Protein AF-A0A135LJ86-F1 (afdb_monomer_lite)

Sequence (376 aa):
MADLLEFNPLRLHYAYFILTSFIGSIIFYTAPSPIHGLQYPDALFMCFSAMTGTGLGVQGTLFVLLILGHAFPIFATISLFRAWMLRSALKDNPDKEKKRQKEKKQMACVEEGTLSTDVIGKAKIANIVTEVQSDISSPCEPEGWNKYGIVVVTDRVHPNQAQDPIDCNEPAEAEYRVIEYKAILLTAVLTMIYFIGFLIIGIMSIGLWSKFIRPDIPREDETSPFWAGAFLATSALCNNGMSLIDTNMSPYQKEPFPLLACGVLILAGNTLFPCLLRLYIWILRKMLLNNPTWQSWRQIFDFALDQSQKISGYLYPAWHTWFLLSTVLFFNAIMWGGFEVAAIRDEEIASLSPNFRVLDGLFQALGISFRSFIDK

InterPro domains:
  IPR003445 Cation transporter [PF02386] (178-366)
  IPR051143 TrkH Potassium Transport [PTHR31064] (7-366)

Structure (mmCIF, N/CA/C/O backbone):
data_AF-A0A135LJ86-F1
#
_entry.id   AF-A0A135LJ86-F1
#
loop_
_atom_site.group_PDB
_atom_site.id
_atom_site.type_symbol
_atom_site.label_atom_id
_atom_site.label_alt_id
_atom_site.label_comp_id
_atom_site.label_asym_id
_atom_site.label_entity_id
_atom_site.label_seq_id
_atom_site.pdbx_PDB_ins_code
_atom_site.Cartn_x
_atom_site.Cartn_y
_atom_site.Cartn_z
_atom_site.occupancy
_atom_site.B_iso_or_equiv
_atom_site.auth_seq_id
_atom_site.auth_comp_id
_atom_site.auth_asym_id
_atom_site.auth_atom_id
_atom_site.pdbx_PDB_model_num
ATOM 1 N N . MET A 1 1 ? -29.188 11.639 20.973 1.00 34.94 1 MET A N 1
ATOM 2 C CA . MET A 1 1 ? -27.730 11.821 20.758 1.00 34.94 1 MET A CA 1
ATOM 3 C C . MET A 1 1 ? -27.225 10.914 19.624 1.00 34.94 1 MET A C 1
ATOM 5 O O . MET A 1 1 ? -26.110 10.417 19.707 1.00 34.94 1 MET A O 1
ATOM 9 N N . ALA A 1 2 ? -28.026 10.711 18.569 1.00 32.78 2 ALA A N 1
ATOM 10 C CA . ALA A 1 2 ? -27.652 9.907 17.401 1.00 32.78 2 ALA A CA 1
ATOM 11 C C . ALA A 1 2 ? -26.895 10.738 16.341 1.00 32.78 2 ALA A C 1
ATOM 13 O O . ALA A 1 2 ? -26.069 10.199 15.615 1.00 32.78 2 ALA A O 1
ATOM 14 N N . ASP A 1 3 ? -27.069 12.063 16.343 1.00 38.06 3 ASP A N 1
ATOM 15 C CA . ASP A 1 3 ? -26.561 12.939 15.272 1.00 38.06 3 ASP A CA 1
ATOM 16 C C . ASP A 1 3 ? -25.072 13.302 15.388 1.00 38.06 3 ASP A C 1
ATOM 18 O O . ASP A 1 3 ? -24.474 13.826 14.453 1.00 38.06 3 ASP A O 1
ATOM 22 N N . LEU A 1 4 ? -24.422 13.014 16.523 1.00 42.56 4 LEU A N 1
ATOM 23 C CA . LEU A 1 4 ? -23.003 13.351 16.723 1.00 42.56 4 LEU A CA 1
ATOM 24 C C . LEU A 1 4 ? -22.044 12.327 16.086 1.00 42.56 4 LEU A C 1
ATOM 26 O O . LEU A 1 4 ? -20.832 12.533 16.090 1.00 42.56 4 LEU A O 1
ATOM 30 N N . LEU A 1 5 ? -22.588 11.237 15.532 1.00 49.06 5 LEU A N 1
ATOM 31 C CA . LEU A 1 5 ? -21.851 10.145 14.889 1.00 49.06 5 LEU A CA 1
ATOM 32 C C . LEU A 1 5 ? -22.050 10.094 13.361 1.00 49.06 5 LEU A C 1
ATOM 34 O O . LEU A 1 5 ? -21.503 9.207 12.713 1.00 49.06 5 LEU A O 1
ATOM 38 N N . GLU A 1 6 ? -22.743 11.071 12.764 1.00 51.50 6 GLU A N 1
ATOM 39 C CA . GLU A 1 6 ? -22.887 11.216 11.304 1.00 51.50 6 GLU A CA 1
ATOM 40 C C . GLU A 1 6 ? -21.714 11.979 10.653 1.00 51.50 6 GLU A C 1
ATOM 42 O O . GLU A 1 6 ? -21.886 12.801 9.749 1.00 51.50 6 GLU A O 1
ATOM 47 N N . PHE A 1 7 ? -20.472 11.737 11.083 1.00 62.47 7 PHE A N 1
ATOM 48 C CA . PHE A 1 7 ? -19.332 12.259 10.328 1.00 62.47 7 PHE A CA 1
ATOM 49 C C . PHE A 1 7 ? -19.050 11.352 9.132 1.00 62.47 7 PHE A C 1
ATOM 51 O O . PHE A 1 7 ? -18.592 10.220 9.273 1.00 62.47 7 PHE A O 1
ATOM 58 N N . ASN A 1 8 ? -19.333 11.867 7.935 1.00 78.00 8 ASN A N 1
ATOM 59 C CA . ASN A 1 8 ? -19.149 11.129 6.694 1.00 78.00 8 ASN A CA 1
ATOM 60 C C . ASN A 1 8 ? -17.640 10.883 6.445 1.00 78.00 8 ASN A C 1
ATOM 62 O O . ASN A 1 8 ? -16.908 11.863 6.251 1.00 78.00 8 ASN A O 1
ATOM 66 N N . PRO A 1 9 ? -17.155 9.622 6.414 1.00 78.75 9 PRO A N 1
ATOM 67 C CA . PRO A 1 9 ? -15.739 9.302 6.183 1.00 78.75 9 PRO A CA 1
ATOM 68 C C . PRO A 1 9 ? -15.208 9.896 4.873 1.00 78.75 9 PRO A C 1
ATOM 70 O O . PRO A 1 9 ? -14.027 10.223 4.769 1.00 78.75 9 PRO A O 1
ATOM 73 N N . LEU A 1 10 ? -16.098 10.128 3.906 1.00 83.38 10 LEU A N 1
ATOM 74 C CA . LEU A 1 10 ? -15.785 10.793 2.650 1.00 83.38 10 LEU A CA 1
ATOM 75 C C . LEU A 1 10 ? -15.318 12.247 2.843 1.00 83.38 10 LEU A C 1
ATOM 77 O O . LEU A 1 10 ? -14.383 12.690 2.181 1.00 83.38 10 LEU A O 1
ATOM 81 N N . ARG A 1 11 ? -15.915 13.000 3.778 1.00 87.75 11 ARG A N 1
ATOM 82 C CA . ARG A 1 11 ? -15.495 14.386 4.059 1.00 87.75 11 ARG A CA 1
ATOM 83 C C . ARG A 1 11 ? -14.088 14.433 4.647 1.00 87.75 11 ARG A C 1
ATOM 85 O O . ARG A 1 11 ? -13.310 15.309 4.286 1.00 87.75 11 ARG A O 1
ATOM 92 N N . LEU A 1 12 ? -13.760 13.481 5.523 1.00 86.69 12 LEU A N 1
ATOM 93 C CA . LEU A 1 12 ? -12.426 13.376 6.113 1.00 86.69 12 LEU A CA 1
ATOM 94 C C . LEU A 1 12 ? -11.376 13.003 5.061 1.00 86.69 12 LEU A C 1
ATOM 96 O O . LEU A 1 12 ? -10.286 13.566 5.068 1.00 86.69 12 LEU A O 1
ATOM 100 N N . HIS A 1 13 ? -11.727 12.114 4.129 1.00 87.94 13 HIS A N 1
ATOM 101 C CA . HIS A 1 13 ? -10.883 11.780 2.987 1.00 87.94 13 HIS A CA 1
ATOM 102 C C . HIS A 1 13 ? -10.544 13.021 2.147 1.00 87.94 13 HIS A C 1
ATOM 104 O O . HIS A 1 13 ? -9.368 13.306 1.923 1.00 87.94 13 HIS A O 1
ATOM 110 N N . TYR A 1 14 ? -11.550 13.808 1.747 1.00 90.81 14 TYR A N 1
ATOM 111 C CA . TYR A 1 14 ? -11.314 15.038 0.984 1.00 90.81 14 TYR A CA 1
ATOM 112 C C . TYR A 1 14 ? -10.515 16.077 1.772 1.00 90.81 14 TYR A C 1
ATOM 114 O O . TYR A 1 14 ? -9.604 16.691 1.221 1.00 90.81 14 TYR A O 1
ATOM 122 N N . ALA A 1 15 ? -10.814 16.251 3.063 1.00 91.75 15 ALA A N 1
ATOM 123 C CA . ALA A 1 15 ? -10.067 17.165 3.919 1.00 91.75 15 ALA A CA 1
ATOM 124 C C . ALA A 1 15 ? -8.587 16.767 4.010 1.00 91.75 15 ALA A C 1
ATOM 126 O O . ALA A 1 15 ? -7.723 17.624 3.849 1.00 91.75 15 ALA A O 1
ATOM 127 N N . TYR A 1 16 ? -8.288 15.477 4.200 1.00 92.06 16 TYR A N 1
ATOM 128 C CA . TYR A 1 16 ? -6.918 14.962 4.196 1.00 92.06 16 TYR A CA 1
ATOM 129 C C . TYR A 1 16 ? -6.214 15.246 2.867 1.00 92.06 16 TYR A C 1
ATOM 131 O O . TYR A 1 16 ? -5.108 15.780 2.859 1.00 92.06 16 TYR A O 1
ATOM 139 N N . PHE A 1 17 ? -6.872 14.938 1.748 1.00 92.00 17 PHE A N 1
ATOM 140 C CA . PHE A 1 17 ? -6.297 15.104 0.416 1.00 92.00 17 PHE A CA 1
ATOM 141 C C . PHE A 1 17 ? -5.931 16.564 0.123 1.00 92.00 17 PHE A C 1
ATOM 143 O O . PHE A 1 17 ? -4.820 16.862 -0.315 1.00 92.00 17 PHE A O 1
ATOM 150 N N . ILE A 1 18 ? -6.850 17.483 0.421 1.00 93.62 18 ILE A N 1
ATOM 151 C CA . ILE A 1 18 ? -6.673 18.917 0.185 1.00 93.62 18 ILE A CA 1
ATOM 152 C C . ILE A 1 18 ? -5.615 19.489 1.135 1.00 93.62 18 ILE A C 1
ATOM 154 O O . ILE A 1 18 ? -4.666 20.124 0.678 1.00 93.62 18 ILE A O 1
ATOM 158 N N . LEU A 1 19 ? -5.736 19.248 2.445 1.00 93.75 19 LEU A N 1
ATOM 159 C CA . LEU A 1 19 ? -4.826 19.821 3.442 1.00 93.75 19 LEU A CA 1
ATOM 160 C C . LEU A 1 19 ? -3.391 19.323 3.260 1.00 93.75 19 LEU A C 1
ATOM 162 O O . LEU A 1 19 ? -2.471 20.138 3.253 1.00 93.75 19 LEU A O 1
ATOM 166 N N . THR A 1 20 ? -3.188 18.017 3.067 1.00 93.00 20 THR A N 1
ATOM 167 C CA . THR A 1 20 ? -1.847 17.452 2.859 1.00 93.00 20 THR A CA 1
ATOM 168 C C . THR A 1 20 ? -1.221 17.983 1.565 1.00 93.00 20 THR A C 1
ATOM 170 O O . THR A 1 20 ? -0.037 18.318 1.572 1.00 93.00 20 THR A O 1
ATOM 173 N N . SER A 1 21 ? -2.002 18.160 0.491 1.00 93.31 21 SER A N 1
ATOM 174 C CA . SER A 1 21 ? -1.501 18.738 -0.769 1.00 93.31 21 SER A CA 1
ATOM 175 C C . SER A 1 21 ? -1.093 20.207 -0.621 1.00 93.31 21 SER A C 1
ATOM 177 O O . SER A 1 21 ? -0.026 20.588 -1.096 1.00 93.31 21 SER A O 1
ATOM 179 N N . PHE A 1 22 ? -1.889 21.024 0.081 1.00 94.56 22 PHE A N 1
ATOM 180 C CA . PHE A 1 22 ? -1.558 22.432 0.350 1.00 94.56 22 PHE A CA 1
ATOM 181 C C . PHE A 1 22 ? -0.344 22.590 1.272 1.00 94.56 22 PHE A C 1
ATOM 183 O O . PHE A 1 22 ? 0.519 23.433 1.036 1.00 94.56 22 PHE A O 1
ATOM 190 N N . ILE A 1 23 ? -0.250 21.778 2.327 1.00 93.56 23 ILE A N 1
ATOM 191 C CA . ILE A 1 23 ? 0.927 21.775 3.205 1.00 93.56 23 ILE A CA 1
ATOM 192 C C . ILE A 1 23 ? 2.160 21.352 2.396 1.00 93.56 23 ILE A C 1
ATOM 194 O O . ILE A 1 23 ? 3.202 22.001 2.465 1.00 93.56 23 ILE A O 1
ATOM 198 N N . GLY A 1 24 ? 2.014 20.309 1.576 1.00 91.25 24 GLY A N 1
ATOM 199 C CA . GLY A 1 24 ? 3.035 19.834 0.655 1.00 91.25 24 GLY A CA 1
ATOM 200 C C . GLY A 1 24 ? 3.516 20.903 -0.323 1.00 91.25 24 GLY A C 1
ATOM 201 O O . GLY A 1 24 ? 4.723 21.055 -0.485 1.00 91.25 24 GLY A O 1
ATOM 202 N N . SER A 1 25 ? 2.608 21.684 -0.919 1.00 92.69 25 SER A N 1
ATOM 203 C CA . SER A 1 25 ? 2.959 22.735 -1.883 1.00 92.69 25 SER A CA 1
ATOM 204 C C . SER A 1 25 ? 3.698 23.901 -1.243 1.00 92.69 25 SER A C 1
ATOM 206 O O . SER A 1 25 ? 4.637 24.423 -1.836 1.00 92.69 25 SER A O 1
ATOM 208 N N . ILE A 1 26 ? 3.327 24.290 -0.020 1.00 92.19 26 ILE A N 1
ATOM 209 C CA . ILE A 1 26 ? 4.046 25.324 0.736 1.00 92.19 26 ILE A CA 1
ATOM 210 C C . ILE A 1 26 ? 5.464 24.848 1.061 1.00 92.19 26 ILE A C 1
ATOM 212 O O . ILE A 1 26 ? 6.427 25.580 0.829 1.00 92.19 26 ILE A O 1
ATOM 216 N N . ILE A 1 27 ? 5.610 23.618 1.564 1.00 91.12 27 ILE A N 1
ATOM 217 C CA . ILE A 1 27 ? 6.924 23.023 1.852 1.00 91.12 27 ILE A CA 1
ATOM 218 C C . ILE A 1 27 ? 7.756 22.914 0.571 1.00 91.12 27 ILE A C 1
ATOM 220 O O . ILE A 1 27 ? 8.923 23.284 0.567 1.00 91.12 27 ILE A O 1
ATOM 224 N N . PHE A 1 28 ? 7.168 22.442 -0.527 1.00 89.19 28 PHE A N 1
ATOM 225 C CA . PHE A 1 28 ? 7.868 22.265 -1.797 1.00 89.19 28 PHE A CA 1
ATOM 226 C C . PHE A 1 28 ? 8.322 23.593 -2.415 1.00 89.19 28 PHE A C 1
ATOM 228 O O . PHE A 1 28 ? 9.450 23.687 -2.884 1.00 89.19 28 PHE A O 1
ATOM 235 N N . TYR A 1 29 ? 7.482 24.629 -2.356 1.00 88.94 29 TYR A N 1
ATOM 236 C CA . TYR A 1 29 ? 7.811 25.963 -2.861 1.00 88.94 29 TYR A CA 1
ATOM 237 C C . TYR A 1 29 ? 8.887 26.670 -2.024 1.00 88.94 29 TYR A C 1
ATOM 239 O O . TYR A 1 29 ? 9.684 27.437 -2.555 1.00 88.94 29 TYR A O 1
ATOM 247 N N . THR A 1 30 ? 8.912 26.426 -0.711 1.00 87.44 30 THR A N 1
ATOM 248 C CA . THR A 1 30 ? 9.894 27.038 0.200 1.00 87.44 30 THR A CA 1
ATOM 249 C C . THR A 1 30 ? 11.197 26.253 0.309 1.00 87.44 30 THR A C 1
ATOM 251 O O . THR A 1 30 ? 12.208 26.803 0.749 1.00 87.44 30 THR A O 1
ATOM 254 N N . ALA A 1 31 ? 11.197 24.979 -0.083 1.00 82.88 31 ALA A N 1
ATOM 255 C CA . ALA A 1 31 ? 12.385 24.146 -0.064 1.00 82.88 31 ALA A CA 1
ATOM 256 C C . ALA A 1 31 ? 13.394 24.588 -1.144 1.00 82.88 31 ALA A C 1
ATOM 258 O O . ALA A 1 31 ? 12.989 24.985 -2.240 1.00 82.88 31 ALA A O 1
ATOM 259 N N . PRO A 1 32 ? 14.712 24.471 -0.884 1.00 71.50 32 PRO A N 1
ATOM 260 C CA . PRO A 1 32 ? 15.732 24.692 -1.903 1.00 71.50 32 PRO A CA 1
ATOM 261 C C . PRO A 1 32 ? 15.569 23.658 -3.023 1.00 71.50 32 PRO A C 1
ATOM 263 O O . PRO A 1 32 ? 15.965 22.501 -2.879 1.00 71.50 32 PRO A O 1
ATOM 266 N N . SER A 1 33 ? 14.948 24.060 -4.128 1.00 66.62 33 SER A N 1
ATOM 267 C CA . SER A 1 33 ? 14.743 23.205 -5.292 1.00 66.62 33 SER A CA 1
ATOM 268 C C . SER A 1 33 ? 15.719 23.588 -6.416 1.00 66.62 33 SER A C 1
ATOM 270 O O . SER A 1 33 ? 16.043 24.764 -6.586 1.00 66.62 33 SER A O 1
ATOM 272 N N . PRO A 1 34 ? 16.208 22.609 -7.199 1.00 62.84 34 PRO A N 1
ATOM 273 C CA . PRO A 1 34 ? 17.085 22.836 -8.346 1.00 62.84 34 PRO A CA 1
ATOM 274 C C . PRO A 1 34 ? 16.340 23.465 -9.536 1.00 62.84 34 PRO A C 1
ATOM 276 O O . PRO A 1 34 ? 16.961 23.831 -10.528 1.00 62.84 34 PRO A O 1
ATOM 279 N N . ILE A 1 35 ? 15.009 23.590 -9.453 1.00 68.25 35 ILE A N 1
ATOM 280 C CA . ILE A 1 35 ? 14.173 24.178 -10.499 1.00 68.25 35 ILE A CA 1
ATOM 281 C C . ILE A 1 35 ? 14.197 25.700 -10.331 1.00 68.25 35 ILE A C 1
ATOM 283 O O . ILE A 1 35 ? 13.424 26.283 -9.567 1.00 68.25 35 ILE A O 1
ATOM 287 N N . HIS A 1 36 ? 15.108 26.358 -11.043 1.00 66.69 36 HIS A N 1
ATOM 288 C CA . HIS A 1 36 ? 15.179 27.815 -11.070 1.00 66.69 36 HIS A CA 1
ATOM 289 C C . HIS A 1 36 ? 13.904 28.412 -11.691 1.00 66.69 36 HIS A C 1
ATOM 291 O O . HIS A 1 36 ? 13.543 28.081 -12.816 1.00 66.69 36 HIS A O 1
ATOM 297 N N . GLY A 1 37 ? 13.239 29.321 -10.969 1.00 76.50 37 GLY A N 1
ATOM 298 C CA . GLY A 1 37 ? 12.074 30.061 -11.476 1.00 76.50 37 GLY A CA 1
ATOM 299 C C . GLY A 1 37 ? 10.720 29.358 -11.327 1.00 76.50 37 GLY A C 1
ATOM 300 O O . GLY A 1 37 ? 9.766 29.772 -11.981 1.00 76.50 37 GLY A O 1
ATOM 301 N N . LEU A 1 38 ? 10.616 28.330 -10.477 1.00 83.31 38 LEU A N 1
ATOM 302 C CA . LEU A 1 38 ? 9.358 27.624 -10.233 1.00 83.31 38 LEU A CA 1
ATOM 303 C C . LEU A 1 38 ? 8.271 28.568 -9.689 1.00 83.31 38 LEU A C 1
ATOM 305 O O . LEU A 1 38 ? 8.417 29.141 -8.607 1.00 83.31 38 LEU A O 1
ATOM 309 N N . GLN A 1 39 ? 7.159 28.706 -10.414 1.00 89.56 39 GLN A N 1
ATOM 310 C CA . GLN A 1 39 ? 6.018 29.487 -9.944 1.00 89.56 39 GLN A CA 1
ATOM 311 C C . GLN A 1 39 ? 5.196 28.685 -8.924 1.00 89.56 39 GLN A C 1
ATOM 313 O O . GLN A 1 39 ? 5.099 27.459 -8.991 1.00 89.56 39 GLN A O 1
ATOM 318 N N . TYR A 1 40 ? 4.555 29.376 -7.975 1.00 89.81 40 TYR A N 1
ATOM 319 C CA . TYR A 1 40 ? 3.720 28.713 -6.965 1.00 89.81 40 TYR A CA 1
ATOM 320 C C . TYR A 1 40 ? 2.571 27.863 -7.555 1.00 89.81 40 TYR A C 1
ATOM 322 O O . TYR A 1 40 ? 2.340 26.769 -7.039 1.00 89.81 40 TYR A O 1
ATOM 330 N N . PRO A 1 41 ? 1.863 28.282 -8.628 1.00 91.31 41 PRO A N 1
ATOM 331 C CA . PRO A 1 41 ? 0.841 27.441 -9.254 1.00 91.31 41 PRO A CA 1
ATOM 332 C C . PRO A 1 41 ? 1.384 26.104 -9.778 1.00 91.31 41 PRO A C 1
ATOM 334 O O . PRO A 1 41 ? 0.728 25.078 -9.605 1.00 91.31 41 PRO A O 1
ATOM 337 N N . ASP A 1 42 ? 2.598 26.089 -10.333 1.00 89.00 42 ASP A N 1
ATOM 338 C CA . ASP A 1 42 ? 3.249 24.865 -10.816 1.00 89.00 42 ASP A CA 1
ATOM 339 C C . ASP A 1 42 ? 3.647 23.956 -9.645 1.00 89.00 42 ASP A C 1
ATOM 341 O O . ASP A 1 42 ? 3.444 22.742 -9.691 1.00 89.00 42 ASP A O 1
ATOM 345 N N . ALA A 1 43 ? 4.149 24.547 -8.553 1.00 89.56 43 ALA A N 1
ATOM 346 C CA . ALA A 1 43 ? 4.439 23.834 -7.309 1.00 89.56 43 ALA A CA 1
ATOM 347 C C . ALA A 1 43 ? 3.178 23.177 -6.723 1.00 89.56 43 ALA A C 1
ATOM 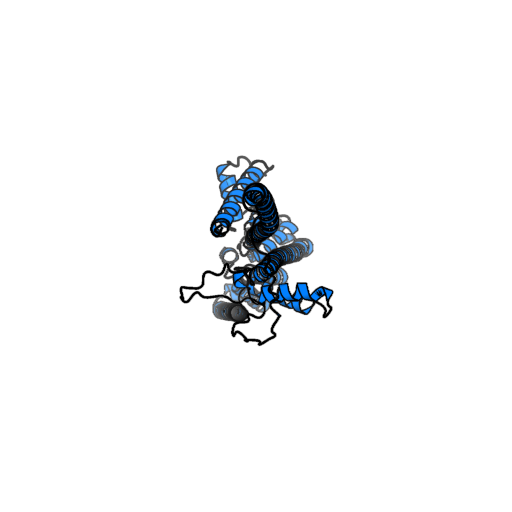349 O O . ALA A 1 43 ? 3.205 22.012 -6.324 1.00 89.56 43 ALA A O 1
ATOM 350 N N . LEU A 1 44 ? 2.056 23.902 -6.714 1.00 91.75 44 LEU A N 1
ATOM 351 C CA . LEU A 1 44 ? 0.761 23.389 -6.276 1.00 91.75 44 LEU A CA 1
ATOM 352 C C . LEU A 1 44 ? 0.295 22.230 -7.166 1.00 91.75 44 LEU A C 1
ATOM 354 O O . LEU A 1 44 ? -0.062 21.172 -6.648 1.00 91.75 44 LEU A O 1
ATOM 358 N N . PHE A 1 45 ? 0.347 22.399 -8.489 1.00 90.75 45 PHE A N 1
ATOM 359 C CA . PHE A 1 45 ? -0.038 21.367 -9.452 1.00 90.75 45 PHE A CA 1
ATOM 360 C C . PHE A 1 45 ? 0.799 20.090 -9.300 1.00 90.75 45 PHE A C 1
ATOM 362 O O . PHE A 1 45 ? 0.245 18.989 -9.275 1.00 90.75 45 PHE A O 1
ATOM 369 N N . MET A 1 46 ? 2.117 20.221 -9.129 1.00 88.75 46 MET A N 1
ATOM 370 C CA . MET A 1 46 ? 3.006 19.080 -8.903 1.00 88.75 46 MET A CA 1
ATOM 371 C C . MET A 1 46 ? 2.696 18.348 -7.597 1.00 88.75 46 MET A C 1
ATOM 373 O O . MET A 1 46 ? 2.653 17.120 -7.588 1.00 88.75 46 MET A O 1
ATOM 377 N N . CYS A 1 47 ? 2.430 19.067 -6.503 1.00 91.31 47 CYS A N 1
ATOM 378 C CA . CYS A 1 47 ? 2.077 18.443 -5.228 1.00 91.31 47 CYS A CA 1
ATOM 379 C C . CYS A 1 47 ? 0.736 17.704 -5.287 1.00 91.31 47 CYS A C 1
ATOM 381 O O . CYS A 1 47 ? 0.652 16.578 -4.800 1.00 91.31 47 CYS A O 1
ATOM 383 N N . PHE A 1 48 ? -0.284 18.288 -5.923 1.00 91.88 48 PHE A N 1
ATOM 384 C CA . PHE A 1 48 ? -1.559 17.601 -6.151 1.00 91.88 48 PHE A CA 1
ATOM 385 C C . PHE A 1 48 ? -1.388 16.372 -7.051 1.00 91.88 48 PHE A C 1
ATOM 387 O O . PHE A 1 48 ? -1.943 15.322 -6.745 1.00 91.88 48 PHE A O 1
ATOM 394 N N . SER A 1 49 ? -0.567 16.472 -8.100 1.00 89.12 49 SER A N 1
ATOM 395 C CA . SER A 1 49 ? -0.262 15.345 -8.990 1.00 89.12 49 SER A CA 1
ATOM 396 C C . SER A 1 49 ? 0.485 14.221 -8.263 1.00 89.12 49 SER A C 1
ATOM 398 O O . SER A 1 49 ? 0.187 13.043 -8.450 1.00 89.12 49 SER A O 1
ATOM 400 N N . ALA A 1 50 ? 1.449 14.556 -7.400 1.00 88.50 50 ALA A N 1
ATOM 401 C CA . ALA A 1 50 ? 2.150 13.574 -6.574 1.00 88.50 50 ALA A CA 1
ATOM 402 C C . ALA A 1 50 ? 1.191 12.896 -5.584 1.00 88.50 50 ALA A C 1
ATOM 404 O O . ALA A 1 50 ? 1.221 11.676 -5.438 1.00 88.50 50 ALA A O 1
ATOM 405 N N . MET A 1 51 ? 0.286 13.665 -4.970 1.00 89.69 51 MET A N 1
ATOM 406 C CA . MET A 1 51 ? -0.749 13.147 -4.072 1.00 89.69 51 MET A CA 1
ATOM 407 C C . MET A 1 51 ? -1.730 12.199 -4.790 1.00 89.69 51 MET A C 1
ATOM 409 O O . MET A 1 51 ? -2.203 11.243 -4.182 1.00 89.69 51 MET A O 1
ATOM 413 N N . THR A 1 52 ? -2.031 12.421 -6.076 1.00 87.44 52 THR A N 1
ATOM 414 C CA . THR A 1 52 ? -2.878 11.524 -6.891 1.00 87.44 52 THR A CA 1
ATOM 415 C C . THR A 1 52 ? -2.132 10.333 -7.497 1.00 87.44 52 THR A C 1
ATOM 417 O O . THR A 1 52 ? -2.751 9.540 -8.200 1.00 87.44 52 THR A O 1
ATOM 420 N N . GLY A 1 53 ? -0.823 10.188 -7.265 1.00 79.62 53 GLY A N 1
ATOM 421 C CA . GLY A 1 53 ? -0.035 9.093 -7.841 1.00 79.62 53 GLY A CA 1
ATOM 422 C C . GLY A 1 53 ? 0.364 9.290 -9.307 1.00 79.62 53 GLY A C 1
ATOM 423 O O . GLY A 1 53 ? 0.812 8.341 -9.939 1.00 79.62 53 GLY A O 1
ATOM 424 N N . THR A 1 54 ? 0.224 10.501 -9.854 1.00 73.00 54 THR A N 1
ATOM 425 C CA . THR A 1 54 ? 0.457 10.813 -11.279 1.00 73.00 54 THR A CA 1
ATOM 426 C C . THR A 1 54 ? 1.598 11.808 -11.516 1.00 73.00 54 THR A C 1
ATOM 428 O O . THR A 1 54 ? 1.934 12.101 -12.661 1.00 73.00 54 THR A O 1
ATOM 431 N N . GLY A 1 55 ? 2.165 12.380 -10.451 1.00 60.09 55 GLY A N 1
ATOM 432 C CA . GLY A 1 55 ? 3.185 13.425 -10.521 1.00 60.09 55 GLY A CA 1
ATOM 433 C C . GLY A 1 55 ? 4.606 12.875 -10.568 1.00 60.09 55 GLY A C 1
ATOM 434 O O . GLY A 1 55 ? 5.063 12.256 -9.607 1.00 60.09 55 GLY A O 1
ATOM 435 N N . LEU A 1 56 ? 5.322 13.170 -11.654 1.00 57.91 56 LEU A N 1
ATOM 436 C CA . LEU A 1 56 ? 6.754 12.909 -11.776 1.00 57.91 56 LEU A CA 1
ATOM 437 C C . LEU A 1 56 ? 7.529 13.910 -10.907 1.00 57.91 56 LEU A C 1
ATOM 439 O O . LEU A 1 56 ? 7.303 15.118 -10.986 1.00 57.91 56 LEU A O 1
ATOM 443 N N . GLY A 1 57 ? 8.445 13.425 -10.072 1.00 63.12 57 GLY A N 1
ATOM 444 C CA . GLY A 1 57 ? 9.207 14.299 -9.191 1.00 63.12 57 GLY A CA 1
ATOM 445 C C . GLY A 1 57 ? 10.438 13.631 -8.606 1.00 63.12 57 GLY A C 1
ATOM 446 O O . GLY A 1 57 ? 10.328 12.769 -7.742 1.00 63.12 57 GLY A O 1
ATOM 447 N N . VAL A 1 58 ? 11.617 14.105 -9.010 1.00 63.94 58 VAL A N 1
ATOM 448 C CA . VAL A 1 58 ? 12.922 13.706 -8.443 1.00 63.94 58 VAL A CA 1
ATOM 449 C C . VAL A 1 58 ? 13.117 14.167 -6.990 1.00 63.94 58 VAL A C 1
ATOM 451 O O . VAL A 1 58 ? 14.007 13.689 -6.287 1.00 63.94 58 VAL A O 1
ATOM 454 N N . GLN A 1 59 ? 12.285 15.103 -6.526 1.00 75.88 59 GLN A N 1
ATOM 455 C CA . GLN A 1 59 ? 12.397 15.764 -5.229 1.00 75.88 59 GLN A CA 1
ATOM 456 C C . GLN A 1 59 ? 11.788 14.942 -4.088 1.00 75.88 59 GLN A C 1
ATOM 458 O O . GLN A 1 59 ? 10.669 14.436 -4.186 1.00 75.88 59 GLN A O 1
ATOM 463 N N . GLY A 1 60 ? 12.493 14.894 -2.952 1.00 82.50 60 GLY A N 1
ATOM 464 C CA . GLY A 1 60 ? 12.071 14.146 -1.763 1.00 82.50 60 GLY A CA 1
ATOM 465 C C . GLY A 1 60 ? 10.688 14.543 -1.235 1.00 82.50 60 GLY A C 1
ATOM 466 O O . GLY A 1 60 ? 9.944 13.684 -0.773 1.00 82.50 60 GLY A O 1
ATOM 467 N N . THR A 1 61 ? 10.291 15.813 -1.363 1.00 84.75 61 THR A N 1
ATOM 468 C CA . THR A 1 61 ? 8.956 16.278 -0.945 1.00 84.75 61 THR A CA 1
ATOM 469 C C . THR A 1 61 ? 7.837 15.630 -1.760 1.00 84.75 61 THR A C 1
ATOM 471 O O . THR A 1 61 ? 6.844 15.182 -1.190 1.00 84.75 61 THR A O 1
ATOM 474 N N . LEU A 1 62 ? 8.004 15.531 -3.083 1.00 87.81 62 LEU A N 1
ATOM 475 C CA . LEU A 1 62 ? 7.028 14.884 -3.966 1.00 87.81 62 LEU A CA 1
ATOM 476 C C . LEU A 1 62 ? 6.985 13.375 -3.710 1.00 87.81 62 LEU A C 1
ATOM 478 O O . LEU A 1 62 ? 5.907 12.794 -3.678 1.00 87.81 62 LEU A O 1
ATOM 482 N N . PHE A 1 63 ? 8.133 12.760 -3.421 1.00 88.75 63 PHE A N 1
ATOM 483 C CA . PHE A 1 63 ? 8.212 11.356 -3.016 1.00 88.75 63 PHE A CA 1
ATOM 484 C C . PHE A 1 63 ? 7.469 11.069 -1.698 1.00 88.75 63 PHE A C 1
ATOM 486 O O . PHE A 1 63 ? 6.745 10.082 -1.589 1.00 88.75 63 PHE A O 1
ATOM 493 N N . VAL A 1 64 ? 7.581 11.949 -0.698 1.00 90.44 64 VAL A N 1
ATOM 494 C CA . VAL A 1 64 ? 6.817 11.816 0.554 1.00 90.44 64 VAL A CA 1
ATOM 495 C C . VAL A 1 64 ? 5.319 12.004 0.306 1.00 90.44 64 VAL A C 1
ATOM 497 O O . VAL A 1 64 ? 4.518 11.233 0.833 1.00 90.44 64 VAL A O 1
ATOM 500 N N . LEU A 1 65 ? 4.928 12.978 -0.520 1.00 90.62 65 LEU A N 1
ATOM 501 C CA . LEU A 1 65 ? 3.527 13.168 -0.909 1.00 90.62 65 LEU A CA 1
ATOM 502 C C . LEU A 1 65 ? 2.972 11.968 -1.676 1.00 90.62 65 LEU A C 1
ATOM 504 O O . LEU A 1 65 ? 1.831 11.596 -1.439 1.00 90.62 65 LEU A O 1
ATOM 508 N N . LEU A 1 66 ? 3.781 11.319 -2.514 1.00 90.12 66 LEU A N 1
ATOM 509 C CA . LEU A 1 66 ? 3.415 10.086 -3.208 1.00 90.12 66 LEU A CA 1
ATOM 510 C C . LEU A 1 66 ? 3.055 8.966 -2.224 1.00 90.12 66 LEU A C 1
ATOM 512 O O . LEU A 1 66 ? 2.062 8.264 -2.399 1.00 90.12 66 LEU A O 1
ATOM 516 N N . ILE A 1 67 ? 3.861 8.810 -1.170 1.00 92.06 67 ILE A N 1
ATOM 517 C CA . ILE A 1 67 ? 3.626 7.819 -0.116 1.00 92.06 67 ILE A CA 1
ATOM 518 C C . ILE A 1 67 ? 2.359 8.177 0.670 1.00 92.06 67 ILE A C 1
ATOM 520 O O . ILE A 1 67 ? 1.527 7.304 0.906 1.00 92.06 67 ILE A O 1
ATOM 524 N N . LEU A 1 68 ? 2.191 9.445 1.062 1.00 92.25 68 LEU A N 1
ATOM 525 C CA . LEU A 1 68 ? 1.033 9.920 1.834 1.00 92.25 68 LEU A CA 1
ATOM 526 C C . LEU A 1 68 ? -0.279 9.914 1.032 1.00 92.25 68 LEU A C 1
ATOM 528 O O . LEU A 1 68 ? -1.341 9.678 1.605 1.00 92.25 68 LEU A O 1
ATOM 532 N N . GLY A 1 69 ? -0.203 10.136 -0.279 1.00 89.44 69 GLY A N 1
ATOM 533 C CA . GLY A 1 69 ? -1.319 10.079 -1.224 1.00 89.44 69 GLY A CA 1
ATOM 534 C C . GLY A 1 69 ? -1.869 8.677 -1.447 1.00 89.44 69 GLY A C 1
ATOM 535 O O . GLY A 1 69 ? -2.982 8.513 -1.943 1.00 89.44 69 GLY A O 1
ATOM 536 N N . HIS A 1 70 ? -1.123 7.652 -1.038 1.00 91.06 70 HIS A N 1
ATOM 537 C CA . HIS A 1 70 ? -1.544 6.276 -1.207 1.00 91.06 70 HIS A CA 1
ATOM 538 C C . HIS A 1 70 ? -2.771 5.921 -0.345 1.00 91.06 70 HIS A C 1
ATOM 540 O O . HIS A 1 70 ? -3.025 6.485 0.723 1.00 91.06 70 HIS A O 1
ATOM 546 N N . ALA A 1 71 ? -3.519 4.903 -0.773 1.00 89.31 71 ALA A N 1
ATOM 547 C CA . ALA A 1 71 ? -4.720 4.429 -0.089 1.00 89.31 71 ALA A CA 1
ATOM 548 C C . ALA A 1 71 ? -4.474 4.020 1.379 1.00 89.31 71 ALA A C 1
ATOM 550 O O . ALA A 1 71 ? -5.361 4.181 2.221 1.00 89.31 71 ALA A O 1
ATOM 551 N N . PHE A 1 72 ? -3.275 3.521 1.714 1.00 91.44 72 PHE A N 1
ATOM 552 C CA . PHE A 1 72 ? -2.981 3.008 3.060 1.00 91.44 72 PHE A CA 1
ATOM 553 C C . PHE A 1 72 ? -2.845 4.105 4.127 1.00 91.44 72 PHE A C 1
ATOM 555 O O . PHE A 1 72 ? -3.560 4.006 5.129 1.00 91.44 72 PHE A O 1
ATOM 562 N N . PRO A 1 73 ? -2.022 5.167 3.967 1.00 91.88 73 PRO A N 1
ATOM 563 C CA . PRO A 1 73 ? -1.987 6.253 4.953 1.00 91.88 73 PRO A CA 1
ATOM 564 C C . PRO A 1 73 ? -3.324 6.986 5.086 1.00 91.88 73 PRO A C 1
ATOM 566 O O . PRO A 1 73 ? -3.745 7.320 6.196 1.00 91.88 73 PRO A O 1
ATOM 569 N N . ILE A 1 74 ? -4.043 7.161 3.976 1.00 90.81 74 ILE A N 1
ATOM 570 C CA . ILE A 1 74 ? -5.405 7.705 3.976 1.00 90.81 74 ILE A CA 1
ATOM 571 C C . ILE A 1 74 ? -6.329 6.834 4.836 1.00 90.81 74 ILE A C 1
ATOM 573 O O . ILE A 1 74 ? -7.009 7.324 5.737 1.00 90.81 74 ILE A O 1
ATOM 577 N N . PHE A 1 75 ? -6.340 5.522 4.603 1.00 89.56 75 PHE A N 1
ATOM 578 C CA . PHE A 1 75 ? -7.149 4.595 5.387 1.00 89.56 75 PHE A CA 1
ATOM 579 C C . PHE A 1 75 ? -6.788 4.624 6.875 1.00 89.56 75 PHE A C 1
ATOM 581 O O . PHE A 1 75 ? -7.676 4.633 7.733 1.00 89.56 75 PHE A O 1
ATOM 588 N N . ALA A 1 76 ? -5.494 4.649 7.188 1.00 90.75 76 ALA A N 1
ATOM 589 C CA . ALA A 1 76 ? -5.016 4.673 8.557 1.00 90.75 76 ALA A CA 1
ATOM 590 C C . ALA A 1 76 ? -5.454 5.947 9.284 1.00 90.75 76 ALA A C 1
ATOM 592 O O . ALA A 1 76 ? -5.961 5.856 10.400 1.00 90.75 76 ALA A O 1
ATOM 593 N N . THR A 1 77 ? -5.337 7.121 8.657 1.00 90.50 77 THR A N 1
ATOM 594 C CA . THR A 1 77 ? -5.766 8.389 9.271 1.00 90.50 77 THR A CA 1
ATOM 595 C C . THR A 1 77 ? -7.273 8.425 9.519 1.00 90.50 77 THR A C 1
ATOM 597 O O . THR A 1 77 ? -7.696 8.756 10.629 1.00 90.50 77 THR A O 1
ATOM 600 N N . ILE A 1 78 ? -8.085 7.992 8.549 1.00 89.50 78 ILE A N 1
ATOM 601 C CA . ILE A 1 78 ? -9.545 7.899 8.702 1.00 89.50 78 ILE A CA 1
ATOM 602 C C . ILE A 1 78 ? -9.917 6.932 9.834 1.00 89.50 78 ILE A C 1
ATOM 604 O O . ILE A 1 78 ? -10.755 7.245 10.684 1.00 89.50 78 ILE A O 1
ATOM 608 N N . SER A 1 79 ? -9.265 5.772 9.888 1.00 89.50 79 SER A N 1
ATOM 609 C CA . SER A 1 79 ? -9.529 4.749 10.903 1.00 89.50 79 SER A CA 1
ATOM 610 C C . SER A 1 79 ? -9.094 5.187 12.301 1.00 89.50 79 SER A C 1
ATOM 612 O O . SER A 1 79 ? -9.820 4.962 13.269 1.00 89.50 79 SER A O 1
ATOM 614 N N . LEU A 1 80 ? -7.946 5.861 12.421 1.00 90.62 80 LEU A N 1
ATOM 615 C CA . LEU A 1 80 ? -7.471 6.432 13.681 1.00 90.62 80 LEU A CA 1
ATOM 616 C C . LEU A 1 80 ? -8.412 7.523 14.185 1.00 90.62 80 LEU A C 1
ATOM 618 O O . LEU A 1 80 ? -8.728 7.546 15.373 1.00 90.62 80 LEU A O 1
ATOM 622 N N . PHE A 1 81 ? -8.907 8.385 13.296 1.00 89.38 81 PHE A N 1
ATOM 623 C CA . PHE A 1 81 ? -9.875 9.412 13.663 1.00 89.38 81 PHE A CA 1
ATOM 624 C C . PHE A 1 81 ? -11.203 8.799 14.128 1.00 89.38 81 PHE A C 1
ATOM 626 O O . PHE A 1 81 ? -11.736 9.193 15.166 1.00 89.38 81 PHE A O 1
ATOM 633 N N . ARG A 1 82 ? -11.706 7.771 13.430 1.00 87.44 82 ARG A N 1
ATOM 634 C CA . ARG A 1 82 ? -12.898 7.018 13.857 1.00 87.44 82 ARG A CA 1
ATOM 635 C C . ARG A 1 82 ? -12.697 6.362 15.226 1.00 87.44 82 ARG A C 1
ATOM 637 O O . ARG A 1 82 ? -13.564 6.477 16.091 1.00 87.44 82 ARG A O 1
ATOM 644 N N . ALA A 1 83 ? -11.555 5.710 15.446 1.00 87.81 83 ALA A N 1
ATOM 645 C CA . ALA A 1 83 ? -11.219 5.109 16.735 1.00 87.81 83 ALA A CA 1
ATOM 646 C C . ALA A 1 83 ? -11.104 6.167 17.846 1.00 87.81 83 ALA A C 1
ATOM 648 O O . ALA A 1 83 ? -11.570 5.943 18.964 1.00 87.81 83 ALA A O 1
ATOM 649 N N . TRP A 1 84 ? -10.529 7.333 17.535 1.00 88.12 84 TRP A N 1
ATOM 650 C CA . TRP A 1 84 ? -10.437 8.466 18.450 1.00 88.12 84 TRP A CA 1
ATOM 651 C C . TRP A 1 84 ? -11.820 8.993 18.841 1.00 88.12 84 TRP A C 1
ATOM 653 O O . TRP A 1 84 ? -12.084 9.142 20.031 1.00 88.12 84 TRP A O 1
ATOM 663 N N . MET A 1 85 ? -12.732 9.188 17.885 1.00 86.00 85 MET A N 1
ATOM 664 C CA . MET A 1 85 ? -14.102 9.621 18.185 1.00 86.00 85 MET A CA 1
ATOM 665 C C . MET A 1 85 ? -14.851 8.608 19.052 1.00 86.00 85 MET A C 1
ATOM 667 O O . MET A 1 85 ? -15.492 8.990 20.031 1.00 86.00 85 MET A O 1
ATOM 671 N N . LEU A 1 86 ? -14.740 7.314 18.737 1.00 86.00 86 LEU A N 1
ATOM 672 C CA . LEU A 1 86 ? -15.384 6.264 19.525 1.00 86.00 86 LEU A CA 1
ATOM 673 C C . LEU A 1 86 ? -14.843 6.240 20.961 1.00 86.00 86 LEU A C 1
ATOM 675 O O . LEU A 1 86 ? -15.614 6.134 21.913 1.00 86.00 86 LEU A O 1
ATOM 679 N N . ARG A 1 87 ? -13.529 6.428 21.128 1.00 87.81 87 ARG A N 1
ATOM 680 C CA . ARG A 1 87 ? -12.893 6.573 22.441 1.00 87.81 87 ARG A CA 1
ATOM 681 C C . ARG A 1 87 ? -13.386 7.812 23.192 1.00 87.81 87 ARG A C 1
ATOM 683 O O . ARG A 1 87 ? -13.635 7.715 24.391 1.00 87.81 87 ARG A O 1
ATOM 690 N N . SER A 1 88 ? -13.523 8.953 22.520 1.00 85.88 88 SER A N 1
ATOM 691 C CA . SER A 1 88 ? -14.033 10.188 23.130 1.00 85.88 88 SER A CA 1
ATOM 692 C C . SER A 1 88 ? -15.475 10.012 23.609 1.00 85.88 88 SER A C 1
ATOM 694 O O . SER A 1 88 ? -15.774 10.303 24.762 1.00 85.88 88 SER A O 1
ATOM 696 N N . ALA A 1 89 ? -16.337 9.400 22.794 1.00 83.94 89 ALA A N 1
ATOM 697 C CA . ALA A 1 89 ? -17.719 9.114 23.176 1.00 83.94 89 ALA A CA 1
ATOM 698 C C . ALA A 1 89 ? -17.824 8.141 24.368 1.00 83.94 89 ALA A C 1
ATOM 700 O O . ALA A 1 89 ? -18.701 8.294 25.217 1.00 83.94 89 ALA A O 1
ATOM 701 N N . LEU A 1 90 ? -16.918 7.160 24.457 1.00 83.00 90 LEU A N 1
ATOM 702 C CA . LEU A 1 90 ? -16.828 6.254 25.608 1.00 83.00 90 LEU A CA 1
ATOM 703 C C . LEU A 1 90 ? -16.347 6.959 26.880 1.00 83.00 90 LEU A C 1
ATOM 705 O O . LEU A 1 90 ? -16.737 6.554 27.968 1.00 83.00 90 LEU A O 1
ATOM 709 N N . LYS A 1 91 ? -15.512 7.999 26.762 1.00 82.62 91 LYS A N 1
ATOM 710 C CA . LYS A 1 91 ? -15.059 8.802 27.905 1.00 82.62 91 LYS A CA 1
ATOM 711 C C . LYS A 1 91 ? -16.155 9.744 28.411 1.00 82.62 91 LYS A C 1
ATOM 713 O O . LYS A 1 91 ? -16.278 9.925 29.616 1.00 82.62 91 LYS A O 1
ATOM 718 N N . ASP A 1 92 ? -16.977 10.279 27.514 1.00 81.50 92 ASP A N 1
ATOM 719 C CA . ASP A 1 92 ? -18.045 11.217 27.874 1.00 81.50 92 ASP A CA 1
ATOM 720 C C . ASP A 1 92 ? -19.228 10.544 28.593 1.00 81.50 92 ASP A C 1
ATOM 722 O O . ASP A 1 92 ? -19.883 11.173 29.426 1.00 81.50 92 ASP A O 1
ATOM 726 N N . ASN A 1 93 ? -19.519 9.272 28.296 1.00 77.88 93 ASN A N 1
ATOM 727 C CA . ASN A 1 93 ? -20.619 8.525 28.923 1.00 77.88 93 ASN A CA 1
ATOM 728 C C . ASN A 1 93 ? -20.510 8.399 30.459 1.00 77.88 93 ASN A C 1
ATOM 730 O O . ASN A 1 93 ? -21.446 8.813 31.143 1.00 77.88 93 ASN A O 1
ATOM 734 N N . PRO A 1 94 ? -19.398 7.909 31.046 1.00 77.31 94 PRO A N 1
ATOM 735 C CA . PRO A 1 94 ? -19.271 7.780 32.499 1.00 77.31 94 PRO A CA 1
ATOM 736 C C . PRO A 1 94 ? -19.304 9.131 33.225 1.00 77.31 94 PRO A C 1
ATOM 738 O O . PRO A 1 94 ? -19.751 9.202 34.371 1.00 77.31 94 PRO A O 1
ATOM 741 N N . ASP A 1 95 ? -18.862 10.213 32.581 1.00 75.25 95 ASP A N 1
ATOM 742 C CA . ASP A 1 95 ? -18.922 11.556 33.163 1.00 75.25 95 ASP A CA 1
ATOM 743 C C . ASP A 1 95 ? -20.360 12.106 33.160 1.00 75.25 95 ASP A C 1
ATOM 745 O O . ASP A 1 95 ? -20.801 12.699 34.151 1.00 75.25 95 ASP A O 1
ATOM 749 N N . LYS A 1 96 ? -21.133 11.840 32.096 1.00 76.00 96 LYS A N 1
ATOM 750 C CA . LYS A 1 96 ? -22.575 12.141 32.038 1.00 76.00 96 LYS A CA 1
ATOM 751 C C . LYS A 1 96 ? -23.373 11.325 33.058 1.00 76.00 96 LYS A C 1
ATOM 753 O O . LYS A 1 96 ? -24.237 11.894 33.724 1.00 76.00 96 LYS A O 1
ATOM 758 N N . GLU A 1 97 ? -23.054 10.042 33.223 1.00 75.31 97 GLU A N 1
ATOM 759 C CA . GLU A 1 97 ? -23.659 9.131 34.209 1.00 75.31 97 GLU A CA 1
ATOM 760 C C . GLU A 1 97 ? -23.487 9.672 35.637 1.00 75.31 97 GLU A C 1
ATOM 762 O O . GLU A 1 97 ? -24.457 9.891 36.366 1.00 75.31 97 GLU A O 1
ATOM 767 N N . LYS A 1 98 ? -22.243 9.996 36.018 1.00 78.69 98 LYS A N 1
ATOM 768 C CA . LYS A 1 98 ? -21.919 10.575 37.331 1.00 78.69 98 LYS A CA 1
ATOM 769 C C . LYS A 1 98 ? -22.632 11.902 37.562 1.00 78.69 98 LYS A C 1
ATOM 771 O O . LYS A 1 98 ? -23.090 12.165 38.675 1.00 78.69 98 LYS A O 1
ATOM 776 N N . LYS A 1 99 ? -22.736 12.743 36.528 1.00 77.69 99 LYS A N 1
ATOM 777 C CA . LYS A 1 99 ? -23.448 14.021 36.608 1.00 77.69 99 LYS A CA 1
ATOM 778 C C . LYS A 1 99 ? -24.947 13.811 36.847 1.00 77.69 99 LYS A C 1
ATOM 780 O O . LYS A 1 99 ? -25.478 14.405 37.779 1.00 77.69 99 LYS A O 1
ATOM 785 N N . ARG A 1 100 ? -25.592 12.902 36.103 1.00 75.81 100 ARG A N 1
ATOM 786 C CA . ARG A 1 100 ? -27.006 12.529 36.297 1.00 75.81 100 ARG A CA 1
ATOM 787 C C . ARG A 1 100 ? -27.264 11.949 37.683 1.00 75.81 100 ARG A C 1
ATOM 789 O O . ARG A 1 100 ? -28.239 12.320 38.326 1.00 75.81 100 ARG A O 1
ATOM 796 N N . GLN A 1 101 ? -26.384 11.080 38.182 1.00 78.31 101 GLN A N 1
ATOM 797 C CA . GLN A 1 101 ? -26.501 10.546 39.542 1.00 78.31 101 GLN A CA 1
ATOM 798 C C . GLN A 1 101 ? -26.358 11.643 40.606 1.00 78.31 101 GLN A C 1
ATOM 800 O O . GLN A 1 101 ? -27.067 11.621 41.611 1.00 78.31 101 GLN A O 1
ATOM 805 N N . LYS A 1 102 ? -25.474 12.624 40.392 1.00 78.94 102 LYS A N 1
ATOM 806 C CA . LYS A 1 102 ? -25.309 13.771 41.294 1.00 78.94 102 LYS A CA 1
ATOM 807 C C . LYS A 1 102 ? -26.531 14.697 41.281 1.00 78.94 102 LYS A C 1
ATOM 809 O O . LYS A 1 102 ? -26.968 15.112 42.349 1.00 78.94 102 LYS A O 1
ATOM 814 N N . GLU A 1 103 ? -27.099 14.967 40.106 1.00 82.31 103 GLU A N 1
ATOM 815 C CA . GLU A 1 103 ? -28.331 15.751 39.939 1.00 82.31 103 GLU A CA 1
ATOM 816 C C . GLU A 1 103 ? -29.539 15.041 40.574 1.00 82.31 103 GLU A C 1
ATOM 818 O O . GLU A 1 103 ? -30.273 15.668 41.334 1.00 82.31 103 GLU A O 1
ATOM 823 N N . LYS A 1 104 ? -29.694 13.721 40.377 1.00 83.56 104 LYS A N 1
ATOM 824 C CA . LYS A 1 104 ? -30.732 12.913 41.048 1.00 83.56 104 LYS A CA 1
ATOM 825 C C . LYS A 1 104 ? -30.593 12.941 42.572 1.00 83.56 104 LYS A C 1
ATOM 827 O O . LYS A 1 104 ? -31.584 13.131 43.266 1.00 83.56 104 LYS A O 1
ATOM 832 N N . LYS A 1 105 ? -29.370 12.804 43.104 1.00 79.19 105 LYS A N 1
ATOM 833 C CA . LYS A 1 105 ? -29.114 12.927 44.553 1.00 79.19 105 LYS A CA 1
ATOM 834 C C . LYS A 1 105 ? -29.454 14.321 45.081 1.00 79.19 105 LYS A C 1
ATOM 836 O O . LYS A 1 105 ? -30.016 14.432 46.161 1.00 79.19 105 LYS A O 1
ATOM 841 N N . GLN A 1 106 ? -29.142 15.377 44.327 1.00 78.62 106 GLN A N 1
ATOM 842 C CA . GLN A 1 106 ? -29.514 16.742 44.706 1.00 78.62 106 GLN A CA 1
ATOM 843 C C . GLN A 1 106 ? -31.030 16.956 44.696 1.00 78.62 106 GLN A C 1
ATOM 845 O O . GLN A 1 106 ? -31.542 17.545 45.641 1.00 78.62 106 GLN A O 1
ATOM 850 N N . MET A 1 107 ? -31.750 16.457 43.685 1.00 75.50 107 MET A N 1
ATOM 851 C CA . MET A 1 107 ? -33.215 16.542 43.644 1.00 75.50 107 MET A CA 1
ATOM 852 C C . MET A 1 107 ? -33.865 15.762 44.795 1.00 75.50 107 MET A C 1
ATOM 854 O O . MET A 1 107 ? -34.739 16.310 45.455 1.00 75.50 107 MET A O 1
ATOM 858 N N . ALA A 1 108 ? -33.377 14.557 45.110 1.00 74.06 108 ALA A N 1
ATOM 859 C CA . ALA A 1 108 ? -33.874 13.767 46.240 1.00 74.06 108 ALA A CA 1
ATOM 860 C C . ALA A 1 108 ? -33.672 14.475 47.596 1.00 74.06 108 ALA A C 1
ATOM 862 O O . ALA A 1 108 ? -34.590 14.513 48.408 1.00 74.06 108 ALA A O 1
ATOM 863 N N . CYS A 1 109 ? -32.513 15.106 47.834 1.00 69.81 109 CYS A N 1
ATOM 864 C CA . CYS A 1 109 ? -32.293 15.888 49.059 1.00 69.81 109 CYS A CA 1
ATOM 865 C C . CYS A 1 109 ? -33.198 17.131 49.153 1.00 69.81 109 CYS A C 1
ATOM 867 O O . CYS A 1 109 ? -33.570 17.539 50.252 1.00 69.81 109 CYS A O 1
ATOM 869 N N . VAL A 1 110 ? -33.536 17.758 48.020 1.00 72.31 110 VAL A N 1
ATOM 870 C CA . VAL A 1 110 ? -34.469 18.898 47.983 1.00 72.31 110 VAL A CA 1
ATOM 871 C C . VAL A 1 110 ? -35.897 18.435 48.278 1.00 72.31 110 VAL A C 1
ATOM 873 O O . VAL A 1 110 ? -36.600 19.101 49.040 1.00 72.31 110 VAL A O 1
ATOM 876 N N . GLU A 1 111 ? -36.301 17.287 47.732 1.00 66.75 111 GLU A N 1
ATOM 877 C CA . GLU A 1 111 ? -37.615 16.672 47.943 1.00 66.75 111 GLU A CA 1
ATOM 878 C C . GLU A 1 111 ? -37.800 16.177 49.388 1.00 66.75 111 GLU A C 1
ATOM 880 O O . GLU A 1 111 ? -38.812 16.490 50.006 1.00 66.75 111 GLU A O 1
ATOM 885 N N . 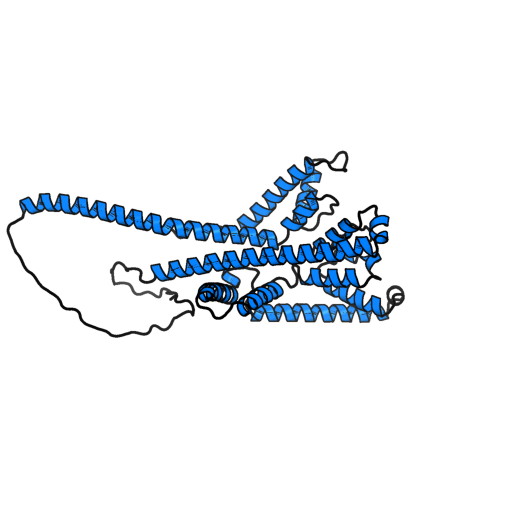GLU A 1 112 ? -36.800 15.527 49.998 1.00 59.44 112 GLU A N 1
ATOM 886 C CA . GLU A 1 112 ? -36.825 15.177 51.432 1.00 59.44 112 GLU A CA 1
ATOM 887 C C . GLU A 1 112 ? -36.913 16.419 52.335 1.00 59.44 112 GLU A C 1
ATOM 889 O O . GLU A 1 112 ? -37.613 16.406 53.350 1.00 59.44 112 GLU A O 1
ATOM 894 N N . GLY A 1 113 ? -36.249 17.518 51.962 1.00 57.50 113 GLY A N 1
ATOM 895 C CA . GLY A 1 113 ? -36.329 18.789 52.685 1.00 57.50 113 GLY A CA 1
ATOM 896 C C . GLY A 1 113 ? -37.711 19.448 52.611 1.00 57.50 113 GLY A C 1
ATOM 897 O O . GLY A 1 113 ? -38.189 19.970 53.618 1.00 57.50 113 GLY A O 1
ATOM 898 N N . THR A 1 114 ? -38.375 19.386 51.451 1.00 55.88 114 THR A N 1
ATOM 899 C CA . THR A 1 114 ? -39.739 19.921 51.260 1.00 55.88 114 THR A CA 1
ATOM 900 C C . THR A 1 114 ? -40.803 19.017 51.884 1.00 55.88 114 THR A C 1
ATOM 902 O O . THR A 1 114 ? -41.735 19.510 52.524 1.00 55.88 114 THR A O 1
ATOM 905 N N . LEU A 1 115 ? -40.630 17.696 51.793 1.00 50.94 115 LEU A N 1
ATOM 906 C CA . LEU A 1 115 ? -41.498 16.719 52.440 1.00 50.94 115 LEU A CA 1
ATOM 907 C C . LEU A 1 115 ? -41.382 16.800 53.968 1.00 50.94 115 LEU A C 1
ATOM 909 O O . LEU A 1 115 ? -42.394 16.718 54.646 1.00 50.94 115 LEU A O 1
ATOM 913 N N . SER A 1 116 ? -40.194 17.041 54.532 1.00 49.12 116 SER A N 1
ATOM 914 C CA . SER A 1 116 ? -40.019 17.254 55.979 1.00 49.12 116 SER A CA 1
ATOM 915 C C . SER A 1 116 ? -40.770 18.499 56.480 1.00 49.12 116 SER A C 1
ATOM 917 O O . SER A 1 116 ? -41.417 18.450 57.527 1.00 49.12 116 SER A O 1
ATOM 919 N N . THR A 1 117 ? -40.800 19.592 55.705 1.00 51.03 117 THR A N 1
ATOM 920 C CA . THR A 1 117 ? -41.621 20.772 56.039 1.00 51.03 117 THR A CA 1
ATOM 921 C C . THR A 1 117 ? -43.130 20.523 55.925 1.00 51.03 117 THR A C 1
ATOM 923 O O . THR A 1 117 ? -43.880 21.025 56.762 1.00 51.03 117 THR A O 1
ATOM 926 N N . ASP A 1 118 ? -43.583 19.705 54.970 1.00 45.19 118 ASP A N 1
ATOM 927 C CA . ASP A 1 118 ? -45.006 19.353 54.807 1.00 45.19 118 ASP A CA 1
ATOM 928 C C . ASP A 1 118 ? -45.478 18.249 55.780 1.00 45.19 118 ASP A C 1
ATOM 930 O O . ASP A 1 118 ? -46.628 18.248 56.228 1.00 45.19 118 ASP A O 1
ATOM 934 N N . VAL A 1 119 ? -44.596 17.324 56.172 1.00 49.75 119 VAL A N 1
ATOM 935 C CA . VAL A 1 119 ? -44.874 16.228 57.119 1.00 49.75 119 VAL A CA 1
ATOM 936 C C . VAL A 1 119 ? -44.922 16.732 58.561 1.00 49.75 119 VAL A C 1
ATOM 938 O O . VAL A 1 119 ? -45.740 16.230 59.334 1.00 49.75 119 VAL A O 1
ATOM 941 N N . ILE A 1 120 ? -44.183 17.789 58.924 1.00 46.09 120 ILE A N 1
ATOM 942 C CA . ILE A 1 120 ? -44.394 18.489 60.209 1.00 46.09 120 ILE A CA 1
ATOM 943 C C . ILE A 1 120 ? -45.825 19.069 60.294 1.00 46.09 120 ILE A C 1
ATOM 945 O O . ILE A 1 120 ? -46.380 19.179 61.386 1.00 46.09 120 ILE A O 1
ATOM 949 N N . GLY A 1 121 ? -46.480 19.338 59.156 1.00 42.47 121 GLY A N 1
ATOM 950 C CA . GLY A 1 121 ? -47.898 19.710 59.089 1.00 42.47 121 GLY A CA 1
ATOM 951 C C . GLY A 1 121 ? -48.896 18.539 59.083 1.00 42.47 121 GLY A C 1
ATOM 952 O O . GLY A 1 121 ? -50.082 18.759 59.329 1.00 42.47 121 GLY A O 1
ATOM 953 N N . LYS A 1 122 ? -48.461 17.298 58.814 1.00 43.94 122 LYS A N 1
ATOM 954 C CA . LYS A 1 122 ? -49.351 16.135 58.591 1.00 43.94 122 LYS A CA 1
ATOM 955 C C . LYS A 1 122 ? -48.981 14.857 59.352 1.00 43.94 122 LYS A C 1
ATOM 957 O O . LYS A 1 122 ? -49.565 13.808 59.088 1.00 43.94 122 LYS A O 1
ATOM 962 N N . ALA A 1 123 ? -48.098 14.918 60.348 1.00 35.47 123 ALA A N 1
ATOM 963 C CA . ALA A 1 123 ? -47.823 13.807 61.262 1.00 35.47 123 ALA A CA 1
ATOM 964 C C . ALA A 1 123 ? -48.981 13.573 62.258 1.00 35.47 123 ALA A C 1
ATOM 966 O O . ALA A 1 123 ? -48.869 13.767 63.467 1.00 35.47 123 ALA A O 1
ATOM 967 N N . LYS A 1 124 ? -50.118 13.119 61.733 1.00 36.59 124 LYS A N 1
ATOM 968 C CA . LYS A 1 124 ? -51.098 12.309 62.449 1.00 36.59 124 LYS A CA 1
ATOM 969 C C . LYS A 1 124 ? -51.692 11.349 61.422 1.00 36.59 124 LYS A C 1
ATOM 971 O O . LYS A 1 124 ? -52.540 11.771 60.648 1.00 36.59 124 LYS A O 1
ATOM 976 N N . ILE A 1 125 ? -51.229 10.092 61.449 1.00 34.91 125 ILE A N 1
ATOM 977 C CA . ILE A 1 125 ? -51.917 8.831 61.081 1.00 34.91 125 ILE A CA 1
ATOM 978 C C . ILE A 1 125 ? -50.998 7.837 60.330 1.00 34.91 125 ILE A C 1
ATOM 980 O O . ILE A 1 125 ? -50.503 8.110 59.245 1.00 34.91 125 ILE A O 1
ATOM 984 N N . ALA A 1 126 ? -50.920 6.648 60.945 1.00 31.64 126 ALA A N 1
ATOM 985 C CA . ALA A 1 126 ? -50.707 5.295 60.414 1.00 31.64 126 ALA A CA 1
ATOM 986 C C . ALA A 1 126 ? -49.298 4.801 60.023 1.00 31.64 126 ALA A C 1
ATOM 988 O O . ALA A 1 126 ? -48.784 5.050 58.939 1.00 31.64 126 ALA A O 1
ATOM 989 N N . ASN A 1 127 ? -48.791 3.919 60.894 1.00 37.34 127 ASN A N 1
ATOM 990 C CA . ASN A 1 127 ? -47.935 2.780 60.564 1.00 37.34 127 ASN A CA 1
ATOM 991 C C . ASN A 1 127 ? -48.753 1.705 59.835 1.00 37.34 127 ASN A C 1
ATOM 993 O O . ASN A 1 127 ? -49.753 1.268 60.403 1.00 37.34 127 ASN A O 1
ATOM 997 N N . ILE A 1 128 ? -48.278 1.194 58.695 1.00 33.00 128 ILE A N 1
ATOM 998 C CA . ILE A 1 128 ? -48.510 -0.200 58.276 1.00 33.00 128 ILE A CA 1
ATOM 999 C C . ILE A 1 128 ? -47.229 -0.714 57.610 1.00 33.00 128 ILE A C 1
ATOM 1001 O O . ILE A 1 128 ? -46.782 -0.193 56.593 1.00 33.00 128 ILE A O 1
ATOM 1005 N N . VAL A 1 129 ? -46.642 -1.734 58.233 1.00 30.14 129 VAL A N 1
ATOM 1006 C CA . VAL A 1 129 ? -45.583 -2.586 57.689 1.00 30.14 129 VAL A CA 1
ATOM 1007 C C . VAL A 1 129 ? -46.259 -3.689 56.882 1.00 30.14 129 VAL A C 1
ATOM 1009 O O . VAL A 1 129 ? -47.136 -4.366 57.415 1.00 30.14 129 VAL A O 1
ATOM 1012 N N . THR A 1 130 ? -45.818 -3.916 55.648 1.00 27.56 130 THR A N 1
ATOM 1013 C CA . THR A 1 130 ? -46.022 -5.200 54.966 1.00 27.56 130 THR A CA 1
ATOM 1014 C C . THR A 1 130 ? -44.762 -5.581 54.207 1.00 27.56 130 THR A C 1
ATOM 1016 O O . THR A 1 130 ? -44.364 -4.938 53.240 1.00 27.56 130 THR A O 1
ATOM 1019 N N . GLU A 1 131 ? -44.148 -6.632 54.727 1.00 30.78 131 GLU A N 1
ATOM 1020 C CA . GLU A 1 131 ? -43.118 -7.482 54.151 1.00 30.78 131 GLU A CA 1
ATOM 1021 C C . GLU A 1 131 ? -43.725 -8.264 52.971 1.00 30.78 131 GLU A C 1
ATOM 1023 O O . GLU A 1 131 ? -44.810 -8.832 53.103 1.00 30.78 131 GLU A O 1
ATOM 1028 N N . VAL A 1 132 ? -43.059 -8.277 51.812 1.00 28.75 132 VAL A N 1
ATOM 1029 C CA . VAL A 1 132 ? -43.394 -9.185 50.703 1.00 28.75 132 VAL A CA 1
ATOM 1030 C C . VAL A 1 132 ? -42.133 -9.938 50.297 1.00 28.75 132 VAL A C 1
ATOM 1032 O O . VAL A 1 132 ? -41.120 -9.349 49.921 1.00 28.75 132 VAL A O 1
ATOM 1035 N N . GLN A 1 133 ? -42.244 -11.255 50.444 1.00 27.05 133 GLN A N 1
ATOM 1036 C CA . GLN A 1 133 ? -41.249 -12.291 50.220 1.00 27.05 133 GLN A CA 1
ATOM 1037 C C . GLN A 1 133 ? -40.862 -12.418 48.738 1.00 27.05 133 GLN A C 1
ATOM 1039 O O . GLN A 1 133 ? -41.676 -12.241 47.833 1.00 27.05 133 GLN A O 1
ATOM 1044 N N . SER A 1 134 ? -39.602 -12.790 48.538 1.00 30.16 134 SER A N 1
ATOM 1045 C CA . SER A 1 134 ? -38.981 -13.294 47.315 1.00 30.16 134 SER A CA 1
ATOM 1046 C C . SER A 1 134 ? -39.640 -14.569 46.780 1.00 30.16 134 SER A C 1
ATOM 1048 O O . SER A 1 134 ? -39.786 -15.515 47.552 1.00 30.16 134 SER A O 1
ATOM 1050 N N . ASP A 1 135 ? -39.864 -14.651 45.466 1.00 24.86 135 ASP A N 1
ATOM 1051 C CA . ASP A 1 135 ? -40.066 -15.926 44.773 1.00 24.86 135 ASP A CA 1
ATOM 1052 C C . ASP A 1 135 ? -39.180 -16.071 43.529 1.00 24.86 135 ASP A C 1
ATOM 1054 O O . ASP A 1 135 ? -38.790 -15.114 42.859 1.00 24.86 135 ASP A O 1
ATOM 1058 N N . ILE A 1 136 ? -38.814 -17.330 43.316 1.00 30.78 136 ILE A N 1
ATOM 1059 C CA . ILE A 1 136 ? -37.685 -17.872 42.569 1.00 30.78 136 ILE A CA 1
ATOM 1060 C C . ILE A 1 136 ? -38.126 -18.358 41.172 1.00 30.78 136 ILE A C 1
ATOM 1062 O O . ILE A 1 136 ? -39.141 -19.027 41.033 1.00 30.78 136 ILE A O 1
ATOM 1066 N N . SER A 1 137 ? -37.274 -18.080 40.176 1.00 27.75 137 SER A N 1
ATOM 1067 C CA . SER A 1 137 ? -37.009 -18.807 38.913 1.00 27.75 137 SER A CA 1
ATOM 1068 C C . SER A 1 137 ? -38.130 -19.141 37.909 1.00 27.75 137 SER A C 1
ATOM 1070 O O . SER A 1 137 ? -39.016 -19.944 38.180 1.00 27.75 137 SER A O 1
ATOM 1072 N N . SER A 1 138 ? -37.895 -18.767 36.644 1.00 26.91 138 SER A N 1
ATOM 1073 C CA . SER A 1 138 ? -37.733 -19.740 35.543 1.00 26.91 138 SER A CA 1
ATOM 1074 C C . SER A 1 138 ? -36.980 -19.085 34.361 1.00 26.91 138 SER A C 1
ATOM 1076 O O . SER A 1 138 ? -37.212 -17.902 34.103 1.00 26.91 138 SER A O 1
ATOM 1078 N N . PRO A 1 139 ? -36.077 -19.794 33.652 1.00 29.28 139 PRO A N 1
ATOM 1079 C CA . PRO A 1 139 ? -35.298 -19.230 32.555 1.00 29.28 139 PRO A CA 1
ATOM 1080 C C . PRO A 1 139 ? -36.043 -19.361 31.217 1.00 29.28 139 PRO A C 1
ATOM 1082 O O . PRO A 1 139 ? -36.212 -20.460 30.696 1.00 29.28 139 PRO A O 1
ATOM 1085 N N . CYS A 1 140 ? -36.451 -18.234 30.634 1.00 26.66 140 CYS A N 1
ATOM 1086 C CA . CYS A 1 140 ? -36.807 -18.172 29.218 1.00 26.66 140 CYS A CA 1
ATOM 1087 C C . CYS A 1 140 ? -35.516 -18.026 28.402 1.00 26.66 140 CYS A C 1
ATOM 1089 O O . CYS A 1 140 ? -34.832 -17.011 28.521 1.00 26.66 140 CYS A O 1
ATOM 1091 N N . GLU A 1 141 ? -35.174 -19.021 27.583 1.00 29.02 141 GLU A N 1
ATOM 1092 C CA . GLU A 1 141 ? -34.172 -18.862 26.524 1.00 29.02 141 GLU A CA 1
ATOM 1093 C C . GLU A 1 141 ? -34.737 -17.954 25.417 1.00 29.02 141 GLU A C 1
ATOM 1095 O O . GLU A 1 141 ? -35.785 -18.281 24.856 1.00 29.02 141 GLU A O 1
ATOM 1100 N N . PRO A 1 142 ? -34.076 -16.840 25.051 1.00 33.91 142 PRO A N 1
ATOM 1101 C CA . PRO A 1 142 ? -34.385 -16.128 23.824 1.00 33.91 142 PRO A CA 1
ATOM 1102 C C . PRO A 1 142 ? -33.458 -16.596 22.693 1.00 33.91 142 PRO A C 1
ATOM 1104 O O . PRO A 1 142 ? -32.229 -16.525 22.789 1.00 33.91 142 PRO A O 1
ATOM 1107 N N . GLU A 1 143 ? -34.064 -17.040 21.592 1.00 33.34 143 GLU A N 1
ATOM 1108 C CA . GLU A 1 143 ? -33.412 -17.158 20.288 1.00 33.34 143 GLU A CA 1
ATOM 1109 C C . GLU A 1 143 ? -32.891 -15.776 19.853 1.00 33.34 143 GLU A C 1
ATOM 1111 O O . GLU A 1 143 ? -33.657 -14.818 19.766 1.00 33.34 143 GLU A O 1
ATOM 1116 N N . GLY A 1 144 ? -31.585 -15.654 19.582 1.00 35.38 144 GLY A N 1
ATOM 1117 C CA . GLY A 1 144 ? -31.005 -14.396 19.080 1.00 35.38 144 GLY A CA 1
ATOM 1118 C C . GLY A 1 144 ? -29.583 -14.052 19.529 1.00 35.38 144 GLY A C 1
ATOM 1119 O O . GLY A 1 144 ? -29.132 -12.931 19.304 1.00 35.38 144 GLY A O 1
ATOM 1120 N N . TRP A 1 145 ? -28.850 -14.978 20.150 1.00 29.06 145 TRP A N 1
ATOM 1121 C CA . TRP A 1 145 ? -27.468 -14.740 20.566 1.00 29.06 145 TRP A CA 1
ATOM 1122 C C . TRP A 1 145 ? -26.533 -14.620 19.357 1.00 29.06 145 TRP A C 1
ATOM 1124 O O . TRP A 1 145 ? -26.125 -15.619 18.763 1.00 29.06 145 TRP A O 1
ATOM 1134 N N . ASN A 1 146 ? -26.107 -13.402 19.017 1.00 48.28 146 ASN A N 1
ATOM 1135 C CA . ASN A 1 146 ? -24.860 -13.250 18.272 1.00 48.28 146 ASN A CA 1
ATOM 1136 C C . ASN A 1 146 ? -23.703 -13.739 19.157 1.00 48.28 146 ASN A C 1
ATOM 1138 O O . ASN A 1 146 ? -23.690 -13.478 20.357 1.00 48.28 146 ASN A O 1
ATOM 1142 N N . LYS A 1 147 ? -22.694 -14.385 18.556 1.00 49.59 147 LYS A N 1
ATOM 1143 C CA . LYS A 1 147 ? -21.473 -14.944 19.192 1.00 49.59 147 LYS A CA 1
ATOM 1144 C C . LYS A 1 147 ? -20.730 -13.985 20.154 1.00 49.59 147 LYS A C 1
ATOM 1146 O O . LYS A 1 147 ? -19.858 -14.418 20.898 1.00 49.59 147 LYS A O 1
ATOM 1151 N N . TYR A 1 148 ? -21.083 -12.699 20.131 1.00 54.75 148 TYR A N 1
ATOM 1152 C CA . TYR A 1 148 ? -20.520 -11.603 20.921 1.00 54.75 148 TYR A CA 1
ATOM 1153 C C . TYR A 1 148 ? -21.527 -10.944 21.898 1.00 54.75 148 TYR A C 1
ATOM 1155 O O . TYR A 1 148 ? -21.245 -9.864 22.399 1.00 54.75 148 TYR A O 1
ATOM 1163 N N . GLY A 1 149 ? -22.685 -11.564 22.169 1.00 42.50 149 GLY A N 1
ATOM 1164 C CA . GLY A 1 149 ? -23.582 -11.195 23.277 1.00 42.50 149 GLY A CA 1
ATOM 1165 C C . GLY A 1 149 ? -24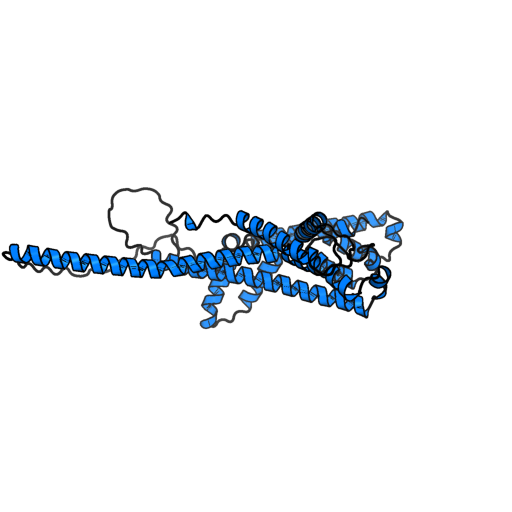.578 -10.049 23.041 1.00 42.50 149 GLY A C 1
ATOM 1166 O O . GLY A 1 149 ? -25.045 -9.471 24.014 1.00 42.50 149 GLY A O 1
ATOM 1167 N N . ILE A 1 150 ? -24.922 -9.703 21.792 1.00 43.06 150 ILE A N 1
ATOM 1168 C CA . ILE A 1 150 ? -25.888 -8.622 21.497 1.00 43.06 150 ILE A CA 1
ATOM 1169 C C . ILE A 1 150 ? -27.180 -9.173 20.903 1.00 43.06 150 ILE A C 1
ATOM 1171 O O . ILE A 1 150 ? -27.144 -9.852 19.875 1.00 43.06 150 ILE A O 1
ATOM 1175 N N . VAL A 1 151 ? -28.307 -8.776 21.499 1.00 40.22 151 VAL A N 1
ATOM 1176 C CA . VAL A 1 151 ? -29.649 -8.882 20.916 1.00 40.22 151 VAL A CA 1
ATOM 1177 C C . VAL A 1 151 ? -29.918 -7.619 20.096 1.00 40.22 151 VAL A C 1
ATOM 1179 O O . VAL A 1 151 ? -29.969 -6.518 20.637 1.00 40.22 151 VAL A O 1
ATOM 1182 N N . VAL A 1 152 ? -30.082 -7.759 18.779 1.00 39.03 152 VAL A N 1
ATOM 1183 C CA . VAL A 1 152 ? -30.577 -6.666 17.928 1.00 39.03 152 VAL A CA 1
ATOM 1184 C C . VAL A 1 152 ? -32.099 -6.703 17.999 1.00 39.03 152 VAL A C 1
ATOM 1186 O O . VAL A 1 152 ? -32.730 -7.529 17.342 1.00 39.03 152 VAL A O 1
ATOM 1189 N N . VAL A 1 153 ? -32.694 -5.839 18.820 1.00 38.38 153 VAL A N 1
ATOM 1190 C CA . VAL A 1 153 ? -34.151 -5.684 18.863 1.00 38.38 153 VAL A CA 1
ATOM 1191 C C . VAL A 1 153 ? -34.583 -4.964 17.586 1.00 38.38 153 VAL A C 1
ATOM 1193 O O . VAL A 1 153 ? -34.361 -3.767 17.425 1.00 38.38 153 VAL A O 1
ATOM 1196 N N . THR A 1 154 ? -35.167 -5.698 16.640 1.00 37.09 154 THR A N 1
ATOM 1197 C CA . THR A 1 154 ? -35.913 -5.091 15.535 1.00 37.09 154 THR A CA 1
ATOM 1198 C C . THR A 1 154 ? -37.324 -4.805 16.032 1.00 37.09 154 THR A C 1
ATOM 1200 O O . THR A 1 154 ? -38.093 -5.743 16.246 1.00 37.09 154 THR A O 1
ATOM 1203 N N . ASP A 1 155 ? -37.663 -3.534 16.230 1.00 31.33 155 ASP A N 1
ATOM 1204 C CA . ASP A 1 155 ? -38.998 -3.123 16.664 1.00 31.33 155 ASP A CA 1
ATOM 1205 C C . ASP A 1 155 ? -40.086 -3.648 15.710 1.00 31.33 155 ASP A C 1
ATOM 1207 O O . ASP A 1 155 ? -40.241 -3.193 14.574 1.00 31.33 155 ASP A O 1
ATOM 1211 N N . ARG A 1 156 ? -40.894 -4.592 16.201 1.00 32.47 156 ARG A N 1
ATOM 1212 C CA . ARG A 1 156 ? -42.266 -4.819 15.740 1.00 32.47 156 ARG A CA 1
ATOM 1213 C C . ARG A 1 156 ? -43.201 -4.612 16.928 1.00 32.47 156 ARG A C 1
ATOM 1215 O O . ARG A 1 156 ? -43.428 -5.519 17.712 1.00 32.47 156 ARG A O 1
ATOM 1222 N N . VAL A 1 157 ? -43.680 -3.373 17.028 1.00 38.47 157 VAL A N 1
ATOM 1223 C CA . VAL A 1 157 ? -44.943 -2.894 17.619 1.00 38.47 157 VAL A CA 1
ATOM 1224 C C . VAL A 1 157 ? -45.645 -3.835 18.614 1.00 38.47 157 VAL A C 1
ATOM 1226 O O . VAL A 1 157 ? -46.291 -4.789 18.199 1.00 38.47 157 VAL A O 1
ATOM 1229 N N . HIS A 1 158 ? -45.695 -3.427 19.887 1.00 31.52 158 HIS A N 1
ATOM 1230 C CA . HIS A 1 158 ? -46.907 -3.485 20.719 1.00 31.52 158 HIS A CA 1
ATOM 1231 C C . HIS A 1 158 ? -46.883 -2.339 21.753 1.00 31.52 158 HIS A C 1
ATOM 1233 O O . HIS A 1 158 ? -45.939 -2.257 22.537 1.00 31.52 158 HIS A O 1
ATOM 1239 N N . PRO A 1 159 ? -47.878 -1.429 21.767 1.00 41.38 159 PRO A N 1
ATOM 1240 C CA . PRO A 1 159 ? -47.954 -0.363 22.755 1.00 41.38 159 PRO A CA 1
ATOM 1241 C C . PRO A 1 159 ? -48.669 -0.872 24.012 1.00 41.38 159 PRO A C 1
ATOM 1243 O O . PRO A 1 159 ? -49.628 -1.635 23.902 1.00 41.38 159 PRO A O 1
ATOM 1246 N N . ASN A 1 160 ? -48.231 -0.378 25.172 1.00 34.31 160 ASN A N 1
ATOM 1247 C CA . ASN A 1 160 ? -48.811 -0.517 26.520 1.00 34.31 160 ASN A CA 1
ATOM 1248 C C . ASN A 1 160 ? -48.024 -1.413 27.483 1.00 34.31 160 ASN A C 1
ATOM 1250 O O . ASN A 1 160 ? -48.578 -2.378 27.990 1.00 34.31 160 ASN A O 1
ATOM 1254 N N . GLN A 1 161 ? -46.797 -1.017 27.834 1.00 33.09 161 GLN A N 1
ATOM 1255 C CA . GLN A 1 161 ? -46.337 -1.050 29.230 1.00 33.09 161 GLN A CA 1
ATOM 1256 C C . GLN A 1 161 ? -45.389 0.131 29.472 1.00 33.09 161 GLN A C 1
ATOM 1258 O O . GLN A 1 161 ? -44.284 0.181 28.944 1.00 33.09 161 GLN A O 1
ATOM 1263 N N . ALA A 1 162 ? -45.861 1.112 30.244 1.00 38.59 162 ALA A N 1
ATOM 1264 C CA . ALA A 1 162 ? -45.035 2.173 30.803 1.00 38.59 162 ALA A CA 1
ATOM 1265 C C . ALA A 1 162 ? -44.324 1.618 32.046 1.00 38.59 162 ALA A C 1
ATOM 1267 O O . ALA A 1 162 ? -44.795 1.772 33.169 1.00 38.59 162 ALA A O 1
ATOM 1268 N N . GLN A 1 163 ? -43.216 0.923 31.814 1.00 36.84 163 GLN A N 1
ATOM 1269 C CA . GLN A 1 163 ? -42.178 0.677 32.806 1.00 36.84 163 GLN A CA 1
ATOM 1270 C C . GLN A 1 163 ? -40.958 1.439 32.283 1.00 36.84 163 GLN A C 1
ATOM 1272 O O . GLN A 1 163 ? -40.602 1.240 31.121 1.00 36.84 163 GLN A O 1
ATOM 1277 N N . ASP A 1 164 ? -40.337 2.313 33.081 1.00 35.91 164 ASP A N 1
ATOM 1278 C CA . ASP A 1 164 ? -39.018 2.854 32.731 1.00 35.91 164 ASP A CA 1
ATOM 1279 C C . ASP A 1 164 ? -38.098 1.654 32.454 1.00 35.91 164 ASP A C 1
ATOM 1281 O O . ASP A 1 164 ? -37.874 0.855 33.372 1.00 35.91 164 ASP A O 1
ATOM 1285 N N . PRO A 1 165 ? -37.613 1.446 31.214 1.00 40.66 165 PRO A N 1
ATOM 1286 C CA . PRO A 1 165 ? -36.774 0.303 30.937 1.00 40.66 165 PRO A CA 1
ATOM 1287 C C . PRO A 1 165 ? -35.452 0.573 31.647 1.00 40.66 165 PRO A C 1
ATOM 1289 O O . PRO A 1 165 ? -34.678 1.442 31.248 1.00 40.66 165 PRO A O 1
ATOM 1292 N N . ILE A 1 166 ? -35.199 -0.151 32.735 1.00 45.16 166 ILE A N 1
ATOM 1293 C CA . ILE A 1 166 ? -33.829 -0.389 33.171 1.00 45.16 166 ILE A CA 1
ATOM 1294 C C . ILE A 1 166 ? -33.200 -1.113 31.985 1.00 45.16 166 ILE A C 1
ATOM 1296 O O . ILE A 1 166 ? -33.537 -2.264 31.710 1.00 45.16 166 ILE A O 1
ATOM 1300 N N . ASP A 1 167 ? -32.400 -0.386 31.211 1.00 49.69 167 ASP A N 1
ATOM 1301 C CA . ASP A 1 167 ? -31.800 -0.881 29.983 1.00 49.69 167 ASP A CA 1
ATOM 1302 C C . ASP A 1 167 ? -30.754 -1.944 30.334 1.00 49.69 167 ASP A C 1
ATOM 1304 O O . ASP A 1 167 ? -29.575 -1.668 30.553 1.00 49.69 167 ASP A O 1
ATOM 1308 N N . CYS A 1 168 ? -31.201 -3.196 30.427 1.00 52.53 168 CYS A N 1
ATOM 1309 C CA . CYS A 1 168 ? -30.344 -4.350 30.675 1.00 52.53 168 CYS A CA 1
ATOM 1310 C C . CYS A 1 168 ? -29.263 -4.533 29.587 1.00 52.53 168 CYS A C 1
ATOM 1312 O O . CYS A 1 168 ? -28.333 -5.311 29.800 1.00 52.53 168 CYS A O 1
ATOM 1314 N N . ASN A 1 169 ? -29.361 -3.835 28.445 1.00 59.28 169 ASN A N 1
ATOM 1315 C CA . ASN A 1 169 ? -28.410 -3.919 27.335 1.00 59.28 169 ASN A CA 1
ATOM 1316 C C . ASN A 1 169 ? -27.334 -2.824 27.365 1.00 59.28 169 ASN A C 1
ATOM 1318 O O . ASN A 1 169 ? -26.301 -2.980 26.711 1.00 59.28 169 ASN A O 1
ATOM 1322 N N . GLU A 1 170 ? -27.511 -1.766 28.158 1.00 63.94 170 GLU A N 1
ATOM 1323 C CA . GLU A 1 170 ? -26.549 -0.668 28.308 1.00 63.94 170 GLU A CA 1
ATOM 1324 C C . GLU A 1 170 ? -25.114 -1.138 28.671 1.00 63.94 170 GLU A C 1
ATOM 1326 O O . GLU A 1 170 ? -24.152 -0.670 28.043 1.00 63.94 170 GLU A O 1
ATOM 1331 N N . PRO A 1 171 ? -24.901 -2.110 29.594 1.00 65.81 171 PRO A N 1
ATOM 1332 C CA . PRO A 1 171 ? -23.556 -2.627 29.866 1.00 65.81 171 PRO A CA 1
ATOM 1333 C C . PRO A 1 171 ? -22.969 -3.448 28.704 1.00 65.81 171 PRO A C 1
ATOM 1335 O O . PRO A 1 171 ? -21.767 -3.355 28.439 1.00 65.81 171 PRO A O 1
ATOM 1338 N N . ALA A 1 172 ? -23.795 -4.214 27.984 1.00 72.75 172 ALA A N 1
ATOM 1339 C CA . ALA A 1 172 ? -23.356 -5.040 26.857 1.00 72.75 172 ALA A CA 1
ATOM 1340 C C . ALA A 1 172 ? -22.977 -4.185 25.633 1.00 72.75 172 ALA A C 1
ATOM 1342 O O . ALA A 1 172 ? -21.986 -4.456 24.949 1.00 72.75 172 ALA A O 1
ATOM 1343 N N . GLU A 1 173 ? -23.715 -3.100 25.383 1.00 75.31 173 GLU A N 1
ATOM 1344 C CA . GLU A 1 173 ? -23.406 -2.152 24.311 1.00 75.31 173 GLU A CA 1
ATOM 1345 C C . GLU A 1 173 ? -22.081 -1.418 24.574 1.00 75.31 173 GLU A C 1
ATOM 1347 O O . GLU A 1 173 ? -21.256 -1.251 23.668 1.00 75.31 173 GLU A O 1
ATOM 1352 N N . ALA A 1 174 ? -21.827 -1.020 25.824 1.00 78.75 174 ALA A N 1
ATOM 1353 C CA . ALA A 1 174 ? -20.568 -0.388 26.209 1.00 78.75 174 ALA A CA 1
ATOM 1354 C C . ALA A 1 174 ? -19.363 -1.323 25.996 1.00 78.75 174 ALA A C 1
ATOM 1356 O O . ALA A 1 174 ? -18.346 -0.900 25.435 1.00 78.75 174 ALA A O 1
ATOM 1357 N N . GLU A 1 175 ? -19.478 -2.597 26.386 1.00 81.94 175 GLU A N 1
ATOM 1358 C CA . GLU A 1 175 ? -18.433 -3.606 26.174 1.00 81.94 175 GLU A CA 1
ATOM 1359 C C . GLU A 1 175 ? -18.166 -3.844 24.681 1.00 81.94 175 GLU A C 1
ATOM 1361 O O . GLU A 1 175 ? -17.015 -3.852 24.231 1.00 81.94 175 GLU A O 1
ATOM 1366 N N . TYR A 1 176 ? -19.221 -3.937 23.876 1.00 83.06 176 TYR A N 1
ATOM 1367 C CA . TYR A 1 176 ? -19.091 -4.078 22.433 1.00 83.06 176 TYR A CA 1
ATOM 1368 C C . TYR A 1 176 ? -18.378 -2.895 21.782 1.00 83.06 176 TYR A C 1
ATOM 1370 O O . TYR A 1 176 ? -17.471 -3.083 20.972 1.00 83.06 176 TYR A O 1
ATOM 1378 N N . ARG A 1 177 ? -18.737 -1.662 22.155 1.00 83.44 177 ARG A N 1
ATOM 1379 C CA . ARG A 1 177 ? -18.081 -0.449 21.641 1.00 83.44 177 ARG A CA 1
ATOM 1380 C C . ARG A 1 177 ? -16.601 -0.403 22.021 1.00 83.44 177 ARG A C 1
ATOM 1382 O O . ARG A 1 177 ? -15.782 0.109 21.252 1.00 83.44 177 ARG A O 1
ATOM 1389 N N . VAL A 1 178 ? -16.241 -0.977 23.172 1.00 87.00 178 VAL A N 1
ATOM 1390 C CA . VAL A 1 178 ? -14.845 -1.181 23.581 1.00 87.00 178 VAL A CA 1
ATOM 1391 C C . VAL A 1 178 ? -14.118 -2.143 22.637 1.00 87.00 178 VAL A C 1
ATOM 1393 O O . VAL A 1 178 ? -13.001 -1.858 22.201 1.00 87.00 178 VAL A O 1
ATOM 1396 N N . ILE A 1 179 ? -14.738 -3.265 22.283 1.00 87.38 179 ILE A N 1
ATOM 1397 C CA . ILE A 1 179 ? -14.160 -4.231 21.338 1.00 87.38 179 ILE A CA 1
ATOM 1398 C C . ILE A 1 179 ? -14.063 -3.620 19.930 1.00 87.38 179 ILE A C 1
ATOM 1400 O O . ILE A 1 179 ? -13.018 -3.741 19.285 1.00 87.38 179 ILE A O 1
ATOM 1404 N N . GLU A 1 180 ? -15.092 -2.888 19.489 1.00 87.75 180 GLU A N 1
ATOM 1405 C CA . GLU A 1 180 ? -15.126 -2.216 18.187 1.00 87.75 180 GLU A CA 1
ATOM 1406 C C . GLU A 1 180 ? -13.976 -1.211 18.043 1.00 87.75 180 GLU A C 1
ATOM 1408 O O . GLU A 1 180 ? -13.228 -1.285 17.063 1.00 87.75 180 GLU A O 1
ATOM 1413 N N . TYR A 1 181 ? -13.759 -0.318 19.021 1.00 88.00 181 TYR A N 1
ATOM 1414 C CA . TYR A 1 181 ? -12.656 0.648 18.915 1.00 88.00 181 TYR A CA 1
ATOM 1415 C C . TYR A 1 181 ? -11.299 -0.058 18.852 1.00 88.00 181 TYR A C 1
ATOM 1417 O O . TYR A 1 181 ? -10.428 0.359 18.084 1.00 88.00 181 TYR A O 1
ATOM 1425 N N . LYS A 1 182 ? -11.101 -1.118 19.653 1.00 90.75 182 LYS A N 1
ATOM 1426 C CA . LYS A 1 182 ? -9.832 -1.858 19.686 1.00 90.75 182 LYS A CA 1
ATOM 1427 C C . LYS A 1 182 ? -9.565 -2.536 18.350 1.00 90.75 182 LYS A C 1
ATOM 1429 O O . LYS A 1 182 ? -8.427 -2.518 17.891 1.00 90.75 182 LYS A O 1
ATOM 1434 N N . ALA A 1 183 ? -10.595 -3.088 17.715 1.00 91.06 183 ALA A N 1
ATOM 1435 C CA . ALA A 1 183 ? -10.466 -3.747 16.423 1.00 91.06 183 ALA A CA 1
ATOM 1436 C C . ALA A 1 183 ? -10.184 -2.756 15.279 1.00 91.06 183 ALA A C 1
ATOM 1438 O O . ALA A 1 183 ? -9.346 -3.042 14.420 1.00 91.06 183 ALA A O 1
ATOM 1439 N N . ILE A 1 184 ? -10.808 -1.570 15.292 1.00 90.44 184 ILE A N 1
ATOM 1440 C CA . ILE A 1 184 ? -10.505 -0.490 14.333 1.00 90.44 184 ILE A CA 1
ATOM 1441 C C . ILE A 1 184 ? -9.052 -0.038 14.489 1.00 90.44 184 ILE A C 1
ATOM 1443 O O . ILE A 1 184 ? -8.316 0.029 13.504 1.00 90.44 184 ILE A O 1
ATOM 1447 N N . LEU A 1 185 ? -8.617 0.219 15.726 1.00 91.12 185 LEU A N 1
ATOM 1448 C CA . LEU A 1 185 ? -7.247 0.640 16.009 1.00 91.12 185 LEU A CA 1
ATOM 1449 C C . LEU A 1 185 ? -6.229 -0.429 15.591 1.00 91.12 185 LEU A C 1
ATOM 1451 O O . LEU A 1 185 ? -5.242 -0.108 14.934 1.00 91.12 185 LEU A O 1
ATOM 1455 N N . LEU A 1 186 ? -6.491 -1.696 15.924 1.00 92.00 186 LEU A N 1
ATOM 1456 C CA . LEU A 1 186 ? -5.666 -2.831 15.512 1.00 92.00 186 LEU A CA 1
ATOM 1457 C C . LEU A 1 186 ? -5.528 -2.880 13.987 1.00 92.00 186 LEU A C 1
ATOM 1459 O O . LEU A 1 186 ? -4.415 -2.940 13.474 1.00 92.00 186 LEU A O 1
ATOM 1463 N N . THR A 1 187 ? -6.644 -2.808 13.261 1.00 91.31 187 THR A N 1
ATOM 1464 C CA . THR A 1 187 ? -6.649 -2.896 11.794 1.00 91.31 187 THR A CA 1
ATOM 1465 C C . THR A 1 187 ? -5.891 -1.730 11.154 1.00 91.31 187 THR A C 1
ATOM 1467 O O . THR A 1 187 ? -5.122 -1.940 10.214 1.00 91.31 187 THR A O 1
ATOM 1470 N N . ALA A 1 188 ? -6.045 -0.514 11.687 1.00 91.94 188 ALA A N 1
ATOM 1471 C CA . ALA A 1 188 ? -5.318 0.667 11.223 1.00 91.94 188 ALA A CA 1
ATOM 1472 C C . ALA A 1 188 ? -3.801 0.528 11.431 1.00 91.94 188 ALA A C 1
ATOM 1474 O O . ALA A 1 188 ? -3.019 0.767 10.510 1.00 91.94 188 ALA A O 1
ATOM 1475 N N . VAL A 1 189 ? -3.383 0.091 12.623 1.00 92.88 189 VAL A N 1
ATOM 1476 C CA . VAL A 1 189 ? -1.965 -0.095 12.965 1.00 92.88 189 VAL A CA 1
ATOM 1477 C C . VAL A 1 189 ? -1.339 -1.206 12.125 1.00 92.88 189 VAL A C 1
ATOM 1479 O O . VAL A 1 189 ? -0.273 -1.001 11.550 1.00 92.88 189 VAL A O 1
ATOM 1482 N N . LEU A 1 190 ? -2.006 -2.356 11.994 1.00 92.69 190 LEU A N 1
ATOM 1483 C CA . LEU A 1 190 ? -1.507 -3.465 11.177 1.00 92.69 190 LEU A CA 1
ATOM 1484 C C . LEU A 1 190 ? -1.391 -3.082 9.699 1.00 92.69 190 LEU A C 1
ATOM 1486 O O . LEU A 1 190 ? -0.422 -3.471 9.056 1.00 92.69 190 LEU A O 1
ATOM 1490 N N . THR A 1 191 ? -2.320 -2.275 9.178 1.00 92.38 191 THR A N 1
ATOM 1491 C CA . THR A 1 191 ? -2.238 -1.755 7.804 1.00 92.38 191 THR A CA 1
ATOM 1492 C C . THR A 1 191 ? -1.013 -0.859 7.608 1.00 92.38 191 THR A C 1
ATOM 1494 O O . THR A 1 191 ? -0.303 -0.997 6.614 1.00 92.38 191 THR A O 1
ATOM 1497 N N . MET A 1 192 ? -0.713 0.026 8.565 1.00 93.06 192 MET A N 1
ATOM 1498 C CA . MET A 1 192 ? 0.481 0.875 8.488 1.00 93.06 192 MET A CA 1
ATOM 1499 C C . MET A 1 192 ? 1.777 0.079 8.618 1.00 93.06 192 MET A C 1
ATOM 1501 O O . MET A 1 192 ? 2.716 0.330 7.868 1.00 93.06 192 MET A O 1
ATOM 1505 N N . ILE A 1 193 ? 1.829 -0.894 9.532 1.00 94.81 193 ILE A N 1
ATOM 1506 C CA . ILE A 1 193 ? 2.986 -1.788 9.680 1.00 94.81 193 ILE A CA 1
ATOM 1507 C C . ILE A 1 193 ? 3.212 -2.579 8.391 1.00 94.81 193 ILE A C 1
ATOM 1509 O O . ILE A 1 193 ? 4.347 -2.675 7.934 1.00 94.81 193 ILE A O 1
ATOM 1513 N N . TYR A 1 194 ? 2.142 -3.102 7.786 1.00 93.88 194 TYR A N 1
ATOM 1514 C CA . TYR A 1 194 ? 2.196 -3.787 6.498 1.00 93.88 194 TYR A CA 1
ATOM 1515 C C . TYR A 1 194 ? 2.796 -2.882 5.418 1.00 93.88 194 TYR A C 1
ATOM 1517 O O . TYR A 1 194 ? 3.789 -3.250 4.792 1.00 93.88 194 TYR A O 1
ATOM 1525 N N . PHE A 1 195 ? 2.244 -1.679 5.241 1.00 94.12 195 PHE A N 1
ATOM 1526 C CA . PHE A 1 195 ? 2.697 -0.764 4.197 1.00 94.12 195 PHE A CA 1
ATOM 1527 C C . PHE A 1 195 ? 4.153 -0.337 4.390 1.00 94.12 195 PHE A C 1
ATOM 1529 O O . PHE A 1 195 ? 4.951 -0.455 3.466 1.00 94.12 195 PHE A O 1
ATOM 1536 N N . ILE A 1 196 ? 4.523 0.095 5.599 1.00 95.19 196 ILE A N 1
ATOM 1537 C CA . ILE A 1 196 ? 5.896 0.506 5.917 1.00 95.19 196 ILE A CA 1
ATOM 1538 C C . ILE A 1 196 ? 6.861 -0.679 5.776 1.00 95.19 196 ILE A C 1
ATOM 1540 O O . ILE A 1 196 ? 7.966 -0.508 5.266 1.00 95.19 196 ILE A O 1
ATOM 1544 N N . GLY A 1 197 ? 6.451 -1.882 6.185 1.00 95.25 197 GLY A N 1
ATOM 1545 C CA . GLY A 1 197 ? 7.251 -3.097 6.050 1.00 95.25 197 GLY A CA 1
ATOM 1546 C C . GLY A 1 197 ? 7.581 -3.415 4.593 1.00 95.25 197 GLY A C 1
ATOM 1547 O O . GLY A 1 197 ? 8.755 -3.543 4.250 1.00 95.25 197 GLY A O 1
ATOM 1548 N N . PHE A 1 198 ? 6.568 -3.476 3.724 1.00 95.25 198 PHE A N 1
ATOM 1549 C CA . PHE A 1 198 ? 6.775 -3.696 2.288 1.00 95.25 198 PHE A CA 1
ATOM 1550 C C . PHE A 1 198 ? 7.545 -2.553 1.624 1.00 95.25 198 PHE A C 1
ATOM 1552 O O . PHE A 1 198 ? 8.393 -2.816 0.775 1.00 95.25 198 PHE A O 1
ATOM 1559 N N . LEU A 1 199 ? 7.318 -1.305 2.043 1.00 95.19 199 LEU A N 1
ATOM 1560 C CA . LEU A 1 199 ? 8.033 -0.141 1.526 1.00 95.19 199 LEU A CA 1
ATOM 1561 C C . LEU A 1 199 ? 9.532 -0.217 1.848 1.00 95.19 199 LEU A C 1
ATOM 1563 O O . LEU A 1 199 ? 10.359 -0.074 0.953 1.00 95.19 199 LEU A O 1
ATOM 1567 N N . ILE A 1 200 ? 9.895 -0.500 3.104 1.00 96.44 200 ILE A N 1
ATOM 1568 C CA . ILE A 1 200 ? 11.297 -0.638 3.522 1.00 96.44 200 ILE A CA 1
ATOM 1569 C C . ILE A 1 200 ? 11.949 -1.827 2.815 1.00 96.44 200 ILE A C 1
ATOM 1571 O O . ILE A 1 200 ? 13.046 -1.686 2.280 1.00 96.44 200 ILE A O 1
ATOM 1575 N N . ILE A 1 201 ? 11.284 -2.986 2.780 1.00 96.44 201 ILE A N 1
ATOM 1576 C CA . ILE A 1 201 ? 11.810 -4.182 2.108 1.00 96.44 201 ILE A CA 1
ATOM 1577 C C . ILE A 1 201 ? 12.011 -3.912 0.611 1.00 96.44 201 ILE A C 1
ATOM 1579 O O . ILE A 1 201 ? 13.057 -4.262 0.066 1.00 96.44 201 ILE A O 1
ATOM 1583 N N . GLY A 1 202 ? 11.061 -3.248 -0.049 1.00 95.56 202 GLY A N 1
ATOM 1584 C CA . GLY A 1 202 ? 11.155 -2.867 -1.457 1.00 95.56 202 GLY A CA 1
ATOM 1585 C C . GLY A 1 202 ? 12.305 -1.896 -1.728 1.00 95.56 202 GLY A C 1
ATOM 1586 O O . GLY A 1 202 ? 13.163 -2.175 -2.564 1.00 95.56 202 GLY A O 1
ATOM 1587 N N . ILE A 1 203 ? 12.373 -0.789 -0.981 1.00 94.94 203 ILE A N 1
ATOM 1588 C CA . ILE A 1 203 ? 13.431 0.222 -1.125 1.00 94.94 203 ILE A CA 1
ATOM 1589 C C . ILE A 1 203 ? 14.809 -0.396 -0.883 1.00 94.94 203 ILE A C 1
ATOM 1591 O O . ILE A 1 203 ? 15.740 -0.149 -1.645 1.00 94.94 203 ILE A O 1
ATOM 1595 N N . MET A 1 204 ? 14.950 -1.223 0.153 1.00 96.56 204 MET A N 1
ATOM 1596 C CA . MET A 1 204 ? 16.219 -1.873 0.466 1.00 96.56 204 MET A CA 1
ATOM 1597 C C . MET A 1 204 ? 16.606 -2.905 -0.592 1.00 96.56 204 MET A C 1
ATOM 1599 O O . MET A 1 204 ? 17.757 -2.930 -1.015 1.00 96.56 204 MET A O 1
ATOM 1603 N N . SER A 1 205 ? 15.669 -3.739 -1.045 1.00 95.31 205 SER A N 1
ATOM 1604 C CA . SER A 1 205 ? 15.955 -4.785 -2.033 1.00 95.31 205 SER A CA 1
ATOM 1605 C C . SER A 1 205 ? 16.370 -4.199 -3.384 1.00 95.31 205 SER A C 1
ATOM 1607 O O . SER A 1 205 ? 17.476 -4.471 -3.850 1.00 95.31 205 SER A O 1
ATOM 1609 N N . ILE A 1 206 ? 15.541 -3.343 -3.984 1.00 93.88 206 ILE A N 1
ATOM 1610 C CA . ILE A 1 206 ? 15.797 -2.776 -5.316 1.00 93.88 206 ILE A CA 1
ATOM 1611 C C . ILE A 1 206 ? 16.851 -1.663 -5.246 1.00 93.88 206 ILE A C 1
ATOM 1613 O O . ILE A 1 206 ? 17.733 -1.596 -6.100 1.00 93.88 206 ILE A O 1
ATOM 1617 N N . GLY A 1 207 ? 16.826 -0.820 -4.210 1.00 93.31 207 GLY A N 1
ATOM 1618 C CA . GLY A 1 207 ? 17.799 0.261 -4.029 1.00 93.31 207 GLY A CA 1
ATOM 1619 C C . GLY A 1 207 ? 19.228 -0.244 -3.822 1.00 93.31 207 GLY A C 1
ATOM 1620 O O . GLY A 1 207 ? 20.158 0.279 -4.440 1.00 93.31 207 GLY A O 1
ATOM 1621 N N . LEU A 1 208 ? 19.432 -1.280 -2.995 1.00 94.81 208 LEU A N 1
ATOM 1622 C CA . LEU A 1 208 ? 20.764 -1.875 -2.831 1.00 94.81 208 LEU A CA 1
ATOM 1623 C C . LEU A 1 208 ? 21.195 -2.657 -4.071 1.00 94.81 208 LEU A C 1
ATOM 1625 O O . LEU A 1 208 ? 22.357 -2.553 -4.461 1.00 94.81 208 LEU A O 1
ATOM 1629 N N . TRP A 1 209 ? 20.281 -3.387 -4.715 1.00 94.75 209 TRP A N 1
ATOM 1630 C CA . TRP A 1 209 ? 20.579 -4.085 -5.966 1.00 94.75 209 TRP A CA 1
ATOM 1631 C C . TRP A 1 209 ? 21.049 -3.104 -7.050 1.00 94.75 209 TRP A C 1
ATOM 1633 O O . TRP A 1 209 ? 22.115 -3.289 -7.634 1.00 94.75 209 TRP A O 1
ATOM 1643 N N . SER A 1 210 ? 20.329 -1.995 -7.224 1.00 91.81 210 SER A N 1
ATOM 1644 C CA . SER A 1 210 ? 20.664 -0.933 -8.177 1.00 91.81 210 SER A CA 1
ATOM 1645 C C . SER A 1 210 ? 22.024 -0.299 -7.864 1.00 91.81 210 SER A C 1
ATOM 1647 O O . SER A 1 210 ? 22.829 -0.035 -8.750 1.00 91.81 210 SER A O 1
ATOM 1649 N N . LYS A 1 211 ? 22.350 -0.118 -6.578 1.00 92.44 211 LYS A N 1
ATOM 1650 C CA . LYS A 1 211 ? 23.641 0.439 -6.156 1.00 92.44 211 LYS A CA 1
ATOM 1651 C C . LYS A 1 211 ? 24.827 -0.505 -6.381 1.00 92.44 211 LYS A C 1
ATOM 1653 O O . LYS A 1 211 ? 25.911 -0.018 -6.702 1.00 92.44 211 LYS A O 1
ATOM 1658 N N . PHE A 1 212 ? 24.663 -1.806 -6.143 1.00 92.69 212 PHE A N 1
ATOM 1659 C CA . PHE A 1 212 ? 25.783 -2.753 -6.105 1.00 92.69 212 PHE A CA 1
ATOM 1660 C C . PHE A 1 212 ? 25.953 -3.595 -7.369 1.00 92.69 212 PHE A C 1
ATOM 1662 O O . PHE A 1 212 ? 27.072 -4.019 -7.639 1.00 92.69 212 PHE A O 1
ATOM 1669 N N . ILE A 1 213 ? 24.879 -3.861 -8.114 1.00 92.56 213 ILE A N 1
ATOM 1670 C CA . ILE A 1 213 ? 24.889 -4.841 -9.210 1.00 92.56 213 ILE A CA 1
ATOM 1671 C C . ILE A 1 213 ? 24.855 -4.135 -10.564 1.00 92.56 213 ILE A C 1
ATOM 1673 O O . ILE A 1 213 ? 25.735 -4.377 -11.384 1.00 92.56 213 ILE A O 1
ATOM 1677 N N . ARG A 1 214 ? 23.901 -3.217 -10.771 1.00 88.62 214 ARG A N 1
ATOM 1678 C CA . ARG A 1 214 ? 23.784 -2.419 -12.005 1.00 88.62 214 ARG A CA 1
ATOM 1679 C C . ARG A 1 214 ? 23.684 -0.912 -11.728 1.00 88.62 214 ARG A C 1
ATOM 1681 O O . ARG A 1 214 ? 22.642 -0.309 -11.986 1.00 88.62 214 ARG A O 1
ATOM 1688 N N . PRO A 1 215 ? 24.745 -0.277 -11.189 1.00 89.75 215 PRO A N 1
ATOM 1689 C CA . PRO A 1 215 ? 24.755 1.169 -10.976 1.00 89.75 215 PRO A CA 1
ATOM 1690 C C . PRO A 1 215 ? 24.884 1.961 -12.279 1.00 89.75 215 PRO A C 1
ATOM 1692 O O . PRO A 1 215 ? 24.736 3.176 -12.243 1.00 89.75 215 PRO A O 1
ATOM 1695 N N . ASP A 1 216 ? 25.211 1.301 -13.390 1.00 89.06 216 ASP A N 1
ATOM 1696 C CA . ASP A 1 216 ? 25.271 1.860 -14.738 1.00 89.06 216 ASP A CA 1
ATOM 1697 C C . ASP A 1 216 ? 23.903 2.371 -15.195 1.00 89.06 216 ASP A C 1
ATOM 1699 O O . ASP A 1 216 ? 23.814 3.532 -15.577 1.00 89.06 216 ASP A O 1
ATOM 1703 N N . ILE A 1 217 ? 22.840 1.570 -15.027 1.00 86.19 217 ILE A N 1
ATOM 1704 C CA . ILE A 1 217 ? 21.497 1.896 -15.534 1.00 86.19 217 ILE A CA 1
ATOM 1705 C C . ILE A 1 217 ? 21.024 3.282 -15.050 1.00 86.19 217 ILE A C 1
ATOM 1707 O O . ILE A 1 217 ? 20.696 4.117 -15.882 1.00 86.19 217 ILE A O 1
ATOM 1711 N N . PRO A 1 218 ? 21.032 3.609 -13.740 1.00 86.50 218 PRO A N 1
ATOM 1712 C CA . PRO A 1 218 ? 20.554 4.918 -13.295 1.00 86.50 218 PRO A CA 1
ATOM 1713 C C . PRO A 1 218 ? 21.556 6.054 -13.521 1.00 86.50 218 PRO A C 1
ATOM 1715 O O . PRO A 1 218 ? 21.175 7.219 -13.459 1.00 86.50 218 PRO A O 1
ATOM 1718 N N . ARG A 1 219 ? 22.845 5.737 -13.716 1.00 87.00 219 ARG A N 1
ATOM 1719 C CA . ARG A 1 219 ? 23.893 6.745 -13.938 1.00 87.00 219 ARG A CA 1
ATOM 1720 C C . ARG A 1 219 ? 23.859 7.319 -15.346 1.00 87.00 219 ARG A C 1
ATOM 1722 O O . ARG A 1 219 ? 24.340 8.435 -15.513 1.00 87.00 219 ARG A O 1
ATOM 1729 N N . GLU A 1 220 ? 23.326 6.578 -16.315 1.00 85.19 220 GLU A N 1
ATOM 1730 C CA . GLU A 1 220 ? 23.095 7.081 -17.673 1.00 85.19 220 GLU A CA 1
ATOM 1731 C C . GLU A 1 220 ? 22.136 8.282 -17.664 1.00 85.19 220 GLU A C 1
ATOM 1733 O O . GLU A 1 220 ? 22.410 9.273 -18.333 1.00 85.19 220 GLU A O 1
ATOM 1738 N N . ASP A 1 221 ? 21.124 8.259 -16.791 1.00 81.44 221 ASP A N 1
ATOM 1739 C CA . ASP A 1 221 ? 20.149 9.346 -16.598 1.00 81.44 221 ASP A CA 1
ATOM 1740 C C . ASP A 1 221 ? 20.537 10.302 -15.445 1.00 81.44 221 ASP A C 1
ATOM 1742 O O . ASP A 1 221 ? 19.682 10.882 -14.773 1.00 81.44 221 ASP A O 1
ATOM 1746 N N . GLU A 1 222 ? 21.836 10.406 -15.129 1.00 83.94 222 GLU A N 1
ATOM 1747 C CA . GLU A 1 222 ? 22.403 11.272 -14.074 1.00 83.94 222 GLU A CA 1
ATOM 1748 C C . GLU A 1 222 ? 21.756 11.112 -12.677 1.00 83.94 222 GLU A C 1
ATOM 1750 O O . GLU A 1 222 ? 21.873 11.971 -11.796 1.00 83.94 222 GLU A O 1
ATOM 1755 N N . THR A 1 223 ? 21.105 9.976 -12.424 1.00 83.81 223 THR A N 1
ATOM 1756 C CA . THR A 1 223 ? 20.337 9.729 -11.205 1.00 83.81 223 THR A CA 1
ATOM 1757 C C . THR A 1 223 ? 21.118 8.847 -10.237 1.00 83.81 223 THR A C 1
ATOM 1759 O O . THR A 1 223 ? 21.844 7.920 -10.602 1.00 83.81 223 THR A O 1
ATOM 1762 N N . SER A 1 224 ? 20.984 9.111 -8.932 1.00 89.44 224 SER A N 1
ATOM 1763 C CA . SER A 1 224 ? 21.671 8.276 -7.946 1.00 89.44 224 SER A CA 1
ATOM 1764 C C . SER A 1 224 ? 21.090 6.845 -7.941 1.00 89.44 224 SER A C 1
ATOM 1766 O O . SER A 1 224 ? 19.872 6.686 -7.797 1.00 89.44 224 SER A O 1
ATOM 1768 N N . PRO A 1 225 ? 21.921 5.785 -8.036 1.00 90.75 225 PRO A N 1
ATOM 1769 C CA . PRO A 1 225 ? 21.408 4.427 -8.228 1.00 90.75 225 PRO A CA 1
ATOM 1770 C C . PRO A 1 225 ? 20.479 3.924 -7.125 1.00 90.75 225 PRO A C 1
ATOM 1772 O O . PRO A 1 225 ? 19.461 3.286 -7.398 1.00 90.75 225 PRO A O 1
ATOM 1775 N N . PHE A 1 226 ? 20.796 4.252 -5.870 1.00 92.69 226 PHE A N 1
ATOM 1776 C CA . PHE A 1 226 ? 19.947 3.884 -4.740 1.00 92.69 226 PHE A CA 1
ATOM 1777 C C . PHE A 1 226 ? 18.593 4.599 -4.794 1.00 92.69 226 PHE A C 1
ATOM 1779 O O . PHE A 1 226 ? 17.572 3.975 -4.528 1.00 92.69 226 PHE A O 1
ATOM 1786 N N . TRP A 1 227 ? 18.571 5.887 -5.154 1.00 90.25 227 TRP A N 1
ATOM 1787 C CA . TRP A 1 227 ? 17.334 6.666 -5.219 1.00 90.25 227 TRP A CA 1
ATOM 1788 C C . TRP A 1 227 ? 16.437 6.227 -6.373 1.00 90.25 227 TRP A C 1
ATOM 1790 O O . TRP A 1 227 ? 15.237 6.078 -6.168 1.00 90.25 227 TRP A O 1
ATOM 1800 N N . ALA A 1 228 ? 17.016 5.919 -7.539 1.00 89.62 228 ALA A N 1
ATOM 1801 C CA . ALA A 1 228 ? 16.285 5.311 -8.650 1.00 89.62 228 ALA A CA 1
ATOM 1802 C C . ALA A 1 228 ? 15.604 4.005 -8.223 1.00 89.62 228 ALA A C 1
ATOM 1804 O O . ALA A 1 228 ? 14.402 3.844 -8.416 1.00 89.62 228 ALA A O 1
ATOM 1805 N N . GLY A 1 229 ? 16.336 3.112 -7.546 1.00 91.19 229 GLY A N 1
ATOM 1806 C CA . GLY A 1 229 ? 15.767 1.862 -7.040 1.00 91.19 229 GLY A CA 1
ATOM 1807 C C . GLY A 1 229 ? 14.727 2.062 -5.929 1.00 91.19 229 GLY A C 1
ATOM 1808 O O . GLY A 1 229 ? 13.715 1.366 -5.903 1.00 91.19 229 GLY A O 1
ATOM 1809 N N . ALA A 1 230 ? 14.929 3.036 -5.036 1.00 91.81 230 ALA A N 1
ATOM 1810 C CA . ALA A 1 230 ? 13.971 3.383 -3.986 1.00 91.81 230 ALA A CA 1
ATOM 1811 C C . ALA A 1 230 ? 12.654 3.926 -4.563 1.00 91.81 230 ALA A C 1
ATOM 1813 O O . ALA A 1 230 ? 11.566 3.539 -4.122 1.00 91.81 230 ALA A O 1
ATOM 1814 N N . PHE A 1 231 ? 12.750 4.796 -5.570 1.00 90.19 231 PHE A N 1
ATOM 1815 C CA . PHE A 1 231 ? 11.598 5.338 -6.276 1.00 90.19 231 PHE A CA 1
ATOM 1816 C C . PHE A 1 231 ? 10.869 4.250 -7.057 1.00 90.19 231 PHE A C 1
ATOM 1818 O O . PHE A 1 231 ? 9.652 4.131 -6.937 1.00 90.19 231 PHE A O 1
ATOM 1825 N N . LEU A 1 232 ? 11.614 3.400 -7.769 1.00 89.56 232 LEU A N 1
ATOM 1826 C CA . LEU A 1 232 ? 11.070 2.264 -8.504 1.00 89.56 232 LEU A CA 1
ATOM 1827 C C . LEU A 1 232 ? 10.295 1.314 -7.580 1.00 89.56 232 LEU A C 1
ATOM 1829 O O . LEU A 1 232 ? 9.150 0.975 -7.866 1.00 89.56 232 LEU A O 1
ATOM 1833 N N . ALA A 1 233 ? 10.868 0.960 -6.426 1.00 92.94 233 ALA A N 1
ATOM 1834 C CA . ALA A 1 233 ? 10.212 0.113 -5.432 1.00 92.94 233 ALA A CA 1
ATOM 1835 C C . ALA A 1 233 ? 8.934 0.736 -4.858 1.00 92.94 233 ALA A C 1
ATOM 1837 O O . ALA A 1 233 ? 7.921 0.060 -4.688 1.00 92.94 233 ALA A O 1
ATOM 1838 N N . THR A 1 234 ? 8.976 2.033 -4.555 1.00 92.00 234 THR A N 1
ATOM 1839 C CA . THR A 1 234 ? 7.824 2.758 -4.001 1.00 92.00 234 THR A CA 1
ATOM 1840 C C . THR A 1 234 ? 6.716 2.894 -5.035 1.00 92.00 234 THR A C 1
ATOM 1842 O O . THR A 1 234 ? 5.554 2.660 -4.726 1.00 92.00 234 THR A O 1
ATOM 1845 N N . SER A 1 235 ? 7.074 3.206 -6.279 1.00 88.69 235 SER A N 1
ATOM 1846 C CA . SER A 1 235 ? 6.151 3.252 -7.410 1.00 88.69 235 SER A CA 1
ATOM 1847 C C . SER A 1 235 ? 5.494 1.890 -7.648 1.00 88.69 235 SER A C 1
ATOM 1849 O O . SER A 1 235 ? 4.272 1.827 -7.787 1.00 88.69 235 SER A O 1
ATOM 1851 N N . ALA A 1 236 ? 6.282 0.806 -7.590 1.00 90.00 236 ALA A N 1
ATOM 1852 C CA . ALA A 1 236 ? 5.815 -0.577 -7.680 1.00 90.00 236 ALA A CA 1
ATOM 1853 C C . ALA A 1 236 ? 4.861 -0.965 -6.534 1.00 90.00 236 ALA A C 1
ATOM 1855 O O . ALA A 1 236 ? 3.872 -1.648 -6.769 1.00 90.00 236 ALA A O 1
ATOM 1856 N N . LEU A 1 237 ? 5.103 -0.512 -5.302 1.00 91.50 237 LEU A N 1
ATOM 1857 C CA . LEU A 1 237 ? 4.197 -0.778 -4.178 1.00 91.50 237 LEU A CA 1
ATOM 1858 C C . LEU A 1 237 ? 2.914 0.064 -4.230 1.00 91.50 237 LEU A C 1
ATOM 1860 O O . LEU A 1 237 ? 1.863 -0.390 -3.786 1.00 91.50 237 LEU A O 1
ATOM 1864 N N . CYS A 1 238 ? 3.005 1.298 -4.727 1.00 88.06 238 CYS A N 1
ATOM 1865 C CA . CYS A 1 238 ? 1.890 2.243 -4.739 1.00 88.06 238 CYS A CA 1
ATOM 1866 C C . CYS A 1 238 ? 0.981 2.138 -5.973 1.00 88.06 238 CYS A C 1
ATOM 1868 O O . CYS A 1 238 ? -0.033 2.824 -6.031 1.00 88.06 238 CYS A O 1
ATOM 1870 N N . ASN A 1 239 ? 1.305 1.298 -6.956 1.00 86.00 239 ASN A N 1
ATOM 1871 C CA . ASN A 1 239 ? 0.505 1.167 -8.178 1.00 86.00 239 ASN A CA 1
ATOM 1872 C C . ASN A 1 239 ? 0.479 2.406 -9.084 1.00 86.00 239 ASN A C 1
ATOM 1874 O O . ASN A 1 239 ? -0.510 2.645 -9.767 1.00 86.00 239 ASN A O 1
ATOM 1878 N N . ASN A 1 240 ? 1.588 3.158 -9.132 1.00 79.88 240 ASN A N 1
ATOM 1879 C CA . ASN A 1 240 ? 1.617 4.485 -9.764 1.00 79.88 240 ASN A CA 1
ATOM 1880 C C . ASN A 1 240 ? 2.226 4.538 -11.171 1.00 79.88 240 ASN A C 1
ATOM 1882 O O . ASN A 1 240 ? 1.982 5.484 -11.913 1.00 79.88 240 ASN A O 1
ATOM 1886 N N . GLY A 1 241 ? 3.029 3.555 -11.573 1.00 76.25 241 GLY A N 1
ATOM 1887 C CA . GLY A 1 241 ? 3.493 3.502 -12.960 1.00 76.25 241 GLY A CA 1
ATOM 1888 C C . GLY A 1 241 ? 4.653 4.441 -13.339 1.00 76.25 241 GLY A C 1
ATOM 1889 O O . GLY A 1 241 ? 4.895 4.630 -14.526 1.00 76.25 241 GLY A O 1
ATOM 1890 N N . MET A 1 242 ? 5.339 5.050 -12.367 1.00 78.25 242 MET A N 1
ATOM 1891 C CA . MET A 1 242 ? 6.386 6.060 -12.600 1.00 78.25 242 MET A CA 1
ATOM 1892 C C . MET A 1 242 ? 7.801 5.535 -12.327 1.00 78.25 242 MET A C 1
ATOM 1894 O O . MET A 1 242 ? 8.013 4.857 -11.320 1.00 78.25 242 MET A O 1
ATOM 1898 N N . SER A 1 243 ? 8.774 5.932 -13.149 1.00 82.88 243 SER A N 1
ATOM 1899 C CA . SER A 1 243 ? 10.211 5.692 -12.953 1.00 82.88 243 SER A CA 1
ATOM 1900 C C . SER A 1 243 ? 10.982 7.011 -12.857 1.00 82.88 243 SER A C 1
ATOM 1902 O O . SER A 1 243 ? 10.505 8.037 -13.336 1.00 82.88 243 SER A O 1
ATOM 1904 N N . LEU A 1 244 ? 12.171 6.983 -12.244 1.00 81.50 244 LEU A N 1
ATOM 1905 C CA . LEU A 1 244 ? 13.149 8.078 -12.375 1.00 81.50 244 LEU A CA 1
ATOM 1906 C C . LEU A 1 244 ? 14.054 7.917 -13.601 1.00 81.50 244 LEU A C 1
ATOM 1908 O O . LEU A 1 244 ? 14.804 8.831 -13.908 1.00 81.50 244 LEU A O 1
ATOM 1912 N N . ILE A 1 245 ? 14.008 6.751 -14.243 1.00 80.75 245 ILE A N 1
ATOM 1913 C CA . ILE A 1 245 ? 14.743 6.446 -15.470 1.00 80.75 245 ILE A CA 1
ATOM 1914 C C . ILE A 1 245 ? 13.826 6.759 -16.645 1.00 80.75 245 ILE A C 1
ATOM 1916 O O . ILE A 1 245 ? 12.677 6.304 -16.654 1.00 80.75 245 ILE A O 1
ATOM 1920 N N . ASP A 1 246 ? 14.326 7.504 -17.627 1.00 68.94 246 ASP A N 1
ATOM 1921 C CA . ASP A 1 246 ? 13.522 8.034 -18.738 1.00 68.94 246 ASP A CA 1
ATOM 1922 C C . ASP A 1 246 ? 12.986 6.914 -19.638 1.00 68.94 246 ASP A C 1
ATOM 1924 O O . ASP A 1 246 ? 11.863 6.974 -20.142 1.00 68.94 246 ASP A O 1
ATOM 1928 N N . THR A 1 247 ? 13.760 5.835 -19.760 1.00 69.50 247 THR A N 1
ATOM 1929 C CA . THR A 1 247 ? 13.387 4.595 -20.462 1.00 69.50 247 THR A CA 1
ATOM 1930 C C . THR A 1 247 ? 12.561 3.630 -19.596 1.00 69.50 247 THR A C 1
ATOM 1932 O O . THR A 1 247 ? 12.353 2.466 -19.952 1.00 69.50 247 THR A O 1
ATOM 1935 N N . ASN A 1 248 ? 12.052 4.101 -18.451 1.00 78.12 248 ASN A N 1
ATOM 1936 C CA . ASN A 1 248 ? 11.201 3.354 -17.531 1.00 78.12 248 ASN A CA 1
ATOM 1937 C C . ASN A 1 248 ? 11.804 1.999 -17.114 1.00 78.12 248 ASN A C 1
ATOM 1939 O O . ASN A 1 248 ? 12.773 1.963 -16.356 1.00 78.12 248 ASN A O 1
ATOM 1943 N N . MET A 1 249 ? 11.188 0.889 -17.549 1.00 77.62 249 MET A N 1
ATOM 1944 C CA . MET A 1 249 ? 11.591 -0.478 -17.206 1.00 77.62 249 MET A CA 1
ATOM 1945 C C . MET A 1 249 ? 12.374 -1.170 -18.332 1.00 77.62 249 MET A C 1
ATOM 1947 O O . MET A 1 249 ? 12.868 -2.277 -18.131 1.00 77.62 249 MET A O 1
ATOM 1951 N N . SER A 1 250 ? 12.532 -0.531 -19.497 1.00 78.81 250 SER A N 1
ATOM 1952 C CA . SER A 1 250 ? 13.221 -1.121 -20.654 1.00 78.81 250 SER A CA 1
ATOM 1953 C C . SER A 1 250 ? 14.647 -1.606 -20.326 1.00 78.81 250 SER A C 1
ATOM 1955 O O . SER A 1 250 ? 14.958 -2.772 -20.591 1.00 78.81 250 SER A O 1
ATOM 1957 N N . PRO A 1 251 ? 15.493 -0.833 -19.608 1.00 82.44 251 PRO A N 1
ATOM 1958 C CA . PRO A 1 251 ? 16.836 -1.294 -19.238 1.00 82.44 251 PRO A CA 1
ATOM 1959 C C . PRO A 1 251 ? 16.846 -2.500 -18.292 1.00 82.44 251 PRO A C 1
ATOM 1961 O O . PRO A 1 251 ? 17.833 -3.236 -18.226 1.00 82.44 251 PRO A O 1
ATOM 1964 N N . TYR A 1 252 ? 15.754 -2.716 -17.555 1.00 82.31 252 TYR A N 1
ATOM 1965 C CA . TYR A 1 252 ? 15.626 -3.807 -16.597 1.00 82.31 252 TYR A CA 1
ATOM 1966 C C . TYR A 1 252 ? 15.092 -5.097 -17.224 1.00 82.31 252 TYR A C 1
ATOM 1968 O O . TYR A 1 252 ? 15.179 -6.131 -16.575 1.00 82.31 252 TYR A O 1
ATOM 1976 N N . GLN A 1 253 ? 14.621 -5.104 -18.476 1.00 80.50 253 GLN A N 1
ATOM 1977 C CA . GLN A 1 253 ? 14.037 -6.295 -19.125 1.00 80.50 253 GLN A CA 1
ATOM 1978 C C . GLN A 1 253 ? 14.950 -7.535 -19.104 1.00 80.50 253 GLN A C 1
ATOM 1980 O O . GLN A 1 253 ? 14.480 -8.671 -19.071 1.00 80.50 253 GLN A O 1
ATOM 1985 N N . LYS A 1 254 ? 16.273 -7.332 -19.102 1.00 81.44 254 LYS A N 1
ATOM 1986 C CA . LYS A 1 254 ? 17.277 -8.413 -19.049 1.00 81.44 254 LYS A CA 1
ATOM 1987 C C . LYS A 1 254 ? 17.706 -8.780 -17.624 1.00 81.44 254 LYS A C 1
ATOM 1989 O O . LYS A 1 254 ? 18.550 -9.653 -17.446 1.00 81.44 254 LYS A O 1
ATOM 1994 N N . GLU A 1 255 ? 17.141 -8.129 -16.613 1.00 88.44 255 GLU A N 1
ATOM 1995 C CA . GLU A 1 255 ? 17.519 -8.263 -15.211 1.00 88.44 255 GLU A CA 1
ATOM 1996 C C . GLU A 1 255 ? 16.378 -8.895 -14.404 1.00 88.44 255 GLU A C 1
ATOM 1998 O O . GLU A 1 255 ? 15.370 -8.249 -14.118 1.00 88.44 255 GLU A O 1
ATOM 2003 N N . PRO A 1 256 ? 16.503 -10.163 -13.978 1.00 88.19 256 PRO A N 1
ATOM 2004 C CA . PRO A 1 256 ? 15.361 -10.890 -13.441 1.00 88.19 256 PRO A CA 1
ATOM 2005 C C . PRO A 1 256 ? 14.926 -10.406 -12.055 1.00 88.19 256 PRO A C 1
ATOM 2007 O O . PRO A 1 256 ? 13.753 -10.498 -11.694 1.00 88.19 256 PRO A O 1
ATOM 2010 N N . PHE A 1 257 ? 15.867 -9.897 -11.259 1.00 91.00 257 PHE A N 1
ATOM 2011 C CA . PHE A 1 257 ? 15.597 -9.526 -9.875 1.00 91.00 257 PHE A CA 1
ATOM 2012 C C . PHE A 1 257 ? 14.683 -8.293 -9.746 1.00 91.00 257 PHE A C 1
ATOM 2014 O O . PHE A 1 257 ? 13.662 -8.420 -9.068 1.00 91.00 257 PHE A O 1
ATOM 2021 N N . PRO A 1 258 ? 14.961 -7.137 -10.387 1.00 89.31 258 PRO A N 1
ATOM 2022 C CA . PRO A 1 258 ? 14.062 -5.982 -10.334 1.00 89.31 258 PRO A CA 1
ATOM 2023 C C . PRO A 1 258 ? 12.660 -6.290 -10.855 1.00 89.31 258 PRO A C 1
ATOM 2025 O O . PRO A 1 258 ? 11.696 -5.857 -10.229 1.00 89.31 258 PRO A O 1
ATOM 2028 N N . LEU A 1 259 ? 12.536 -7.077 -11.933 1.00 87.88 259 LEU A N 1
ATOM 2029 C CA . LEU A 1 259 ? 11.238 -7.473 -12.495 1.00 87.88 259 LEU A CA 1
ATOM 2030 C C . LEU A 1 259 ? 10.419 -8.288 -11.490 1.00 87.88 259 LEU A C 1
ATOM 2032 O O . LEU A 1 259 ? 9.263 -7.961 -11.226 1.00 87.88 259 LEU A O 1
ATOM 2036 N N . LEU A 1 260 ? 11.020 -9.313 -10.877 1.00 90.44 260 LEU A N 1
ATOM 2037 C CA . LEU A 1 260 ? 10.341 -10.135 -9.872 1.00 90.44 260 LEU A CA 1
ATOM 2038 C C . LEU A 1 260 ? 10.010 -9.344 -8.604 1.00 90.44 260 LEU A C 1
ATOM 2040 O O . LEU A 1 260 ? 8.899 -9.450 -8.085 1.00 90.44 260 LEU A O 1
ATOM 2044 N N . ALA A 1 261 ? 10.955 -8.541 -8.108 1.00 92.75 261 ALA A N 1
ATOM 2045 C CA . ALA A 1 261 ? 10.760 -7.727 -6.914 1.00 92.75 261 ALA A CA 1
ATOM 2046 C C . ALA A 1 261 ? 9.643 -6.696 -7.123 1.00 92.75 261 ALA A C 1
ATOM 2048 O O . ALA A 1 261 ? 8.758 -6.575 -6.274 1.00 92.75 261 ALA A O 1
ATOM 2049 N N . CYS A 1 262 ? 9.630 -6.016 -8.274 1.00 90.12 262 CYS A N 1
ATOM 2050 C CA . CYS A 1 262 ? 8.538 -5.127 -8.648 1.00 90.12 262 CYS A CA 1
ATOM 2051 C C . CYS A 1 262 ? 7.231 -5.909 -8.768 1.00 90.12 262 CYS A C 1
ATOM 2053 O O . CYS A 1 262 ? 6.277 -5.541 -8.104 1.00 90.12 262 CYS A O 1
ATOM 2055 N N . GLY A 1 263 ? 7.181 -7.027 -9.497 1.00 89.31 263 GLY A N 1
ATOM 2056 C CA . GLY A 1 263 ? 5.966 -7.843 -9.625 1.00 89.31 263 GLY A CA 1
ATOM 2057 C C . GLY A 1 263 ? 5.348 -8.244 -8.276 1.00 89.31 263 GLY A C 1
ATOM 2058 O O . GLY A 1 263 ? 4.136 -8.136 -8.087 1.00 89.31 263 GLY A O 1
ATOM 2059 N N . VAL A 1 264 ? 6.175 -8.626 -7.295 1.00 91.75 264 VAL A N 1
ATOM 2060 C CA . VAL A 1 264 ? 5.717 -8.916 -5.926 1.00 91.75 264 VAL A CA 1
ATOM 2061 C C . VAL A 1 264 ? 5.202 -7.661 -5.219 1.00 91.75 264 VAL A C 1
ATOM 2063 O O . VAL A 1 264 ? 4.153 -7.726 -4.580 1.00 91.75 264 VAL A O 1
ATOM 2066 N N . LEU A 1 265 ? 5.893 -6.523 -5.332 1.00 92.50 265 LEU A N 1
ATOM 2067 C CA . LEU A 1 265 ? 5.452 -5.248 -4.747 1.00 92.50 265 LEU A CA 1
ATOM 2068 C C . LEU A 1 265 ? 4.134 -4.757 -5.364 1.00 92.50 265 LEU A C 1
ATOM 2070 O O . LEU A 1 265 ? 3.262 -4.311 -4.627 1.00 92.50 265 LEU A O 1
ATOM 2074 N N . ILE A 1 266 ? 3.951 -4.926 -6.676 1.00 90.06 266 ILE A N 1
ATOM 2075 C CA . ILE A 1 266 ? 2.733 -4.584 -7.428 1.00 90.06 266 ILE A CA 1
ATOM 2076 C C . ILE A 1 266 ? 1.530 -5.383 -6.929 1.00 90.06 266 ILE A C 1
ATOM 2078 O O . ILE A 1 266 ? 0.436 -4.837 -6.747 1.00 90.06 266 ILE A O 1
ATOM 2082 N N . LEU A 1 267 ? 1.726 -6.684 -6.695 1.00 89.88 267 LEU A N 1
ATOM 2083 C CA . LEU A 1 267 ? 0.707 -7.536 -6.089 1.00 89.88 267 LEU A CA 1
ATOM 2084 C C . LEU A 1 267 ? 0.454 -7.139 -4.632 1.00 89.88 267 LEU A C 1
ATOM 2086 O O . LEU A 1 267 ? -0.701 -7.040 -4.223 1.00 89.88 267 LEU A O 1
ATOM 2090 N N . ALA A 1 268 ? 1.515 -6.888 -3.861 1.00 91.31 268 ALA A N 1
ATOM 2091 C CA . ALA A 1 268 ? 1.428 -6.496 -2.456 1.00 91.31 268 ALA A CA 1
ATOM 2092 C C . ALA A 1 268 ? 0.790 -5.115 -2.233 1.00 91.31 268 ALA A C 1
ATOM 2094 O O . ALA A 1 268 ? 0.260 -4.856 -1.148 1.00 91.31 268 ALA A O 1
ATOM 2095 N N . GLY A 1 269 ? 0.830 -4.253 -3.246 1.00 88.94 269 GLY A N 1
ATOM 2096 C CA . GLY A 1 269 ? 0.152 -2.969 -3.301 1.00 88.94 269 GLY A CA 1
ATOM 2097 C C . GLY A 1 269 ? -1.365 -3.101 -3.425 1.00 88.94 269 GLY A C 1
ATOM 2098 O O . GLY A 1 269 ? -1.994 -4.002 -2.865 1.00 88.94 269 GLY A O 1
ATOM 2099 N N . ASN A 1 270 ? -1.991 -2.197 -4.174 1.00 84.88 270 ASN A N 1
ATOM 2100 C CA . ASN A 1 270 ? -3.454 -2.090 -4.233 1.00 84.88 270 ASN A CA 1
ATOM 2101 C C . ASN A 1 270 ? -4.155 -3.343 -4.782 1.00 84.88 270 ASN A C 1
ATOM 2103 O O . ASN A 1 270 ? -5.298 -3.608 -4.414 1.00 84.88 270 ASN A O 1
ATOM 2107 N N . THR A 1 271 ? -3.480 -4.131 -5.624 1.00 85.88 271 THR A N 1
ATOM 2108 C CA . THR A 1 271 ? -4.077 -5.281 -6.318 1.00 85.88 271 THR A CA 1
ATOM 2109 C C . THR A 1 271 ? -4.508 -6.395 -5.361 1.00 85.88 271 THR A C 1
ATOM 2111 O O . THR A 1 271 ? -5.640 -6.872 -5.442 1.00 85.88 271 THR A O 1
ATOM 2114 N N . LEU A 1 272 ? -3.623 -6.832 -4.455 1.00 88.50 272 LEU A N 1
ATOM 2115 C CA . LEU A 1 272 ? -3.873 -7.974 -3.567 1.00 88.50 272 LEU A CA 1
ATOM 2116 C C . LEU A 1 272 ? -3.851 -7.608 -2.078 1.00 88.50 272 LEU A C 1
ATOM 2118 O O . LEU A 1 272 ? -4.027 -8.487 -1.228 1.00 88.50 272 LEU A O 1
ATOM 2122 N N . PHE A 1 273 ? -3.714 -6.323 -1.743 1.00 88.12 273 PHE A N 1
ATOM 2123 C CA . PHE A 1 273 ? -3.707 -5.847 -0.361 1.00 88.12 273 PHE A CA 1
ATOM 2124 C C . PHE A 1 273 ? -4.837 -6.414 0.515 1.00 88.12 273 PHE A C 1
ATOM 2126 O O . PHE A 1 273 ? -4.520 -6.950 1.578 1.00 88.12 273 PHE A O 1
ATOM 2133 N N . PRO A 1 274 ? -6.127 -6.393 0.114 1.00 86.88 274 PRO A N 1
ATOM 2134 C CA . PRO A 1 274 ? -7.200 -6.915 0.962 1.00 86.88 274 PRO A CA 1
ATOM 2135 C C . PRO A 1 274 ? -7.017 -8.393 1.335 1.00 86.88 274 PRO A C 1
ATOM 2137 O O . PRO A 1 274 ? -7.375 -8.818 2.438 1.00 86.88 274 PRO A O 1
ATOM 2140 N N . CYS A 1 275 ? -6.439 -9.184 0.426 1.00 90.56 275 CYS A N 1
ATOM 2141 C CA . CYS A 1 275 ? -6.189 -10.603 0.652 1.00 90.56 275 CYS A CA 1
ATOM 2142 C C . CYS A 1 275 ? -4.975 -10.822 1.551 1.00 90.56 275 CYS A C 1
ATOM 2144 O O . CYS A 1 275 ? -5.054 -11.592 2.511 1.00 90.56 275 CYS A O 1
ATOM 2146 N N . LEU A 1 276 ? -3.875 -10.120 1.275 1.00 91.38 276 LEU A N 1
ATOM 2147 C CA . LEU A 1 276 ? -2.643 -10.226 2.052 1.00 91.38 276 LEU A CA 1
ATOM 2148 C C . LEU A 1 276 ? -2.816 -9.682 3.470 1.00 91.38 276 LEU A C 1
ATOM 2150 O O . LEU A 1 276 ? -2.342 -10.306 4.415 1.00 91.38 276 LEU A O 1
ATOM 2154 N N . LEU A 1 277 ? -3.569 -8.592 3.650 1.00 89.56 277 LEU A N 1
ATOM 2155 C CA . LEU A 1 277 ? -3.909 -8.067 4.969 1.00 89.56 277 LEU A CA 1
ATOM 2156 C C . LEU A 1 277 ? -4.746 -9.074 5.766 1.00 89.56 277 LEU A C 1
ATOM 2158 O O . LEU A 1 277 ? -4.447 -9.329 6.932 1.00 89.56 277 LEU A O 1
ATOM 2162 N N . ARG A 1 278 ? -5.770 -9.690 5.155 1.00 90.31 278 ARG A N 1
ATOM 2163 C CA . ARG A 1 278 ? -6.583 -10.714 5.834 1.00 90.31 278 ARG A CA 1
ATOM 2164 C C . ARG A 1 278 ? -5.735 -11.921 6.231 1.00 90.31 278 ARG A C 1
ATOM 2166 O O . ARG A 1 278 ? -5.853 -12.393 7.362 1.00 90.31 278 ARG A O 1
ATOM 2173 N N . LEU A 1 279 ? -4.872 -12.393 5.330 1.00 91.38 279 LEU A N 1
ATOM 2174 C CA . LEU A 1 279 ? -3.929 -13.475 5.608 1.00 91.38 279 LEU A CA 1
ATOM 2175 C C . LEU A 1 279 ? -2.988 -13.100 6.759 1.00 91.38 279 LEU A C 1
ATOM 2177 O O . LEU A 1 279 ? -2.808 -13.890 7.680 1.00 91.38 279 LEU A O 1
ATOM 2181 N N . TYR A 1 280 ? -2.449 -11.883 6.753 1.00 91.12 280 TYR A N 1
ATOM 2182 C CA . TYR A 1 280 ? -1.563 -11.373 7.794 1.00 91.12 280 TYR A CA 1
ATOM 2183 C C . TYR A 1 280 ? -2.246 -11.324 9.169 1.00 91.12 280 TYR A C 1
ATOM 2185 O O . TYR A 1 280 ? -1.723 -11.873 10.140 1.00 91.12 280 TYR A O 1
ATOM 2193 N N . ILE A 1 281 ? -3.454 -10.758 9.252 1.00 91.00 281 ILE A N 1
ATOM 2194 C CA . ILE A 1 281 ? -4.258 -10.725 10.486 1.00 91.00 281 ILE A CA 1
ATOM 2195 C C . ILE A 1 281 ? -4.567 -12.152 10.967 1.00 91.00 281 ILE A C 1
ATOM 2197 O O . ILE A 1 281 ? -4.476 -12.439 12.162 1.00 91.00 281 ILE A O 1
ATOM 2201 N N . TRP A 1 282 ? -4.892 -13.065 10.049 1.00 90.62 282 TRP A N 1
ATOM 2202 C CA . TRP A 1 282 ? -5.153 -14.469 10.368 1.00 90.62 282 TRP A CA 1
ATOM 2203 C C . TRP A 1 282 ? -3.908 -15.199 10.895 1.00 90.62 282 TRP A C 1
ATOM 2205 O O . TRP A 1 282 ? -4.009 -15.927 11.884 1.00 90.62 282 TRP A O 1
ATOM 2215 N N . ILE A 1 283 ? -2.731 -14.969 10.303 1.00 92.06 283 ILE A N 1
ATOM 2216 C CA . ILE A 1 283 ? -1.455 -15.519 10.788 1.00 92.06 283 ILE A CA 1
ATOM 2217 C C . ILE A 1 283 ? -1.186 -15.024 12.212 1.00 92.06 283 ILE A C 1
ATOM 2219 O O . ILE A 1 283 ? -0.956 -15.839 13.104 1.00 92.06 283 ILE A O 1
ATOM 2223 N N . LEU A 1 284 ? -1.301 -13.715 12.465 1.00 91.06 284 LEU A N 1
ATOM 2224 C CA . LEU A 1 284 ? -1.124 -13.154 13.809 1.00 91.06 284 LEU A CA 1
ATOM 2225 C C . LEU A 1 284 ? -2.108 -13.768 14.813 1.00 91.06 284 LEU A C 1
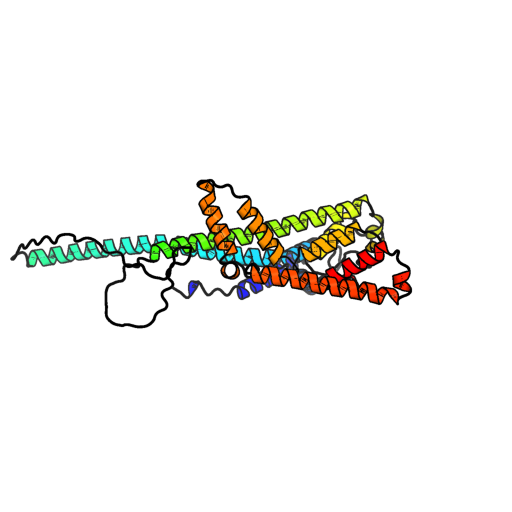ATOM 2227 O O . LEU A 1 284 ? -1.712 -14.175 15.906 1.00 91.06 284 LEU A O 1
ATOM 2231 N N . ARG A 1 285 ? -3.376 -13.936 14.422 1.00 90.19 285 ARG A N 1
ATOM 2232 C CA . ARG A 1 285 ? -4.392 -14.603 15.245 1.00 90.19 285 ARG A CA 1
ATOM 2233 C C . ARG A 1 285 ? -4.029 -16.053 15.586 1.00 90.19 285 ARG A C 1
ATOM 2235 O O . ARG A 1 285 ? -4.361 -16.516 16.684 1.00 90.19 285 ARG A O 1
ATOM 2242 N N . LYS A 1 286 ? -3.381 -16.774 14.669 1.00 88.56 286 LYS A N 1
ATOM 2243 C CA . LYS A 1 286 ? -2.893 -18.145 14.892 1.00 88.56 286 LYS A CA 1
ATOM 2244 C C . LYS A 1 286 ? -1.641 -18.192 15.767 1.00 88.56 286 LYS A C 1
ATOM 2246 O O . LYS A 1 286 ? -1.497 -19.145 16.526 1.00 88.56 286 LYS A O 1
ATOM 2251 N N . MET A 1 287 ? -0.787 -17.171 15.712 1.00 88.44 287 MET A N 1
ATOM 2252 C CA . MET A 1 287 ? 0.425 -17.074 16.536 1.00 88.44 287 MET A CA 1
ATOM 2253 C C . MET A 1 287 ? 0.148 -16.742 18.009 1.00 88.44 287 MET A C 1
ATOM 2255 O O . MET A 1 287 ? 0.983 -17.031 18.864 1.00 88.44 287 MET A O 1
ATOM 2259 N N . LEU A 1 288 ? -1.006 -16.151 18.338 1.00 86.38 288 LEU A N 1
ATOM 2260 C CA . LEU A 1 288 ? -1.371 -15.876 19.732 1.00 86.38 288 LEU A CA 1
ATOM 2261 C C . LEU A 1 288 ? -1.479 -17.180 20.538 1.00 86.38 288 LEU A C 1
ATOM 2263 O O . LEU A 1 288 ? -2.275 -18.048 20.192 1.00 86.38 288 LEU A O 1
ATOM 2267 N N . LEU A 1 289 ? -0.749 -17.292 21.651 1.00 78.50 289 LEU A N 1
ATOM 2268 C CA . LEU A 1 289 ? -0.759 -18.466 22.539 1.00 78.50 289 LEU A CA 1
ATOM 2269 C C . LEU A 1 289 ? -2.113 -18.678 23.255 1.00 78.50 289 LEU A C 1
ATOM 2271 O O . LEU A 1 289 ? -2.886 -17.739 23.449 1.00 78.50 289 LEU A O 1
ATOM 2275 N N . ASN A 1 290 ? -2.387 -19.917 23.691 1.00 75.62 290 ASN A N 1
ATOM 2276 C CA . ASN A 1 290 ? -3.591 -20.325 24.444 1.00 75.62 290 ASN A CA 1
ATOM 2277 C C . ASN A 1 290 ? -3.528 -19.938 25.944 1.00 75.62 290 ASN A C 1
ATOM 2279 O O . ASN A 1 290 ? -3.879 -20.742 26.802 1.00 75.62 290 ASN A O 1
ATOM 2283 N N . ASN A 1 291 ? -3.085 -18.726 26.284 1.00 79.44 291 ASN A N 1
ATOM 2284 C CA . ASN A 1 291 ? -3.026 -18.276 27.684 1.00 79.44 291 ASN A CA 1
ATOM 2285 C C . ASN A 1 291 ? -4.173 -17.299 28.004 1.00 79.44 291 ASN A C 1
ATOM 2287 O O . ASN A 1 291 ? -4.589 -16.548 27.115 1.00 79.44 291 ASN A O 1
ATOM 2291 N N . PRO A 1 292 ? -4.649 -17.241 29.265 1.00 80.69 292 PRO A N 1
ATOM 2292 C CA . PRO A 1 292 ? -5.747 -16.360 29.680 1.00 80.69 292 PRO A CA 1
ATOM 2293 C C . PRO A 1 292 ? -5.470 -14.877 29.385 1.00 80.69 292 PRO A C 1
ATOM 2295 O O . PRO A 1 292 ? -6.365 -14.156 28.959 1.00 80.69 292 PRO A O 1
ATOM 2298 N N . THR A 1 293 ? -4.213 -14.432 29.477 1.00 79.12 293 THR A N 1
ATOM 2299 C CA . THR A 1 293 ? -3.795 -13.054 29.157 1.00 79.12 293 THR A CA 1
ATOM 2300 C C . THR A 1 293 ? -4.028 -12.664 27.689 1.00 79.12 293 THR A C 1
ATOM 2302 O O . THR A 1 293 ? -4.246 -11.494 27.385 1.00 79.12 293 THR A O 1
ATOM 2305 N N . TRP A 1 294 ? -4.000 -13.629 26.760 1.00 82.69 294 TRP A N 1
ATOM 2306 C CA . TRP A 1 294 ? -4.164 -13.385 25.320 1.00 82.69 294 TRP A CA 1
ATOM 2307 C C . TRP A 1 294 ? -5.607 -13.569 24.834 1.00 82.69 294 TRP A C 1
ATOM 2309 O O . TRP A 1 294 ? -5.891 -13.295 23.666 1.00 82.69 294 TRP A O 1
ATOM 2319 N N . GLN A 1 295 ? -6.536 -13.995 25.699 1.00 82.69 295 GLN A N 1
ATOM 2320 C CA . GLN A 1 295 ? -7.932 -14.222 25.310 1.00 82.69 295 GLN A CA 1
ATOM 2321 C C . GLN A 1 295 ? -8.619 -12.940 24.827 1.00 82.69 295 GLN A C 1
ATOM 2323 O O . GLN A 1 295 ? -9.283 -12.967 23.792 1.00 82.69 295 GLN A O 1
ATOM 2328 N N . SER A 1 296 ? -8.388 -11.802 25.488 1.00 83.38 296 SER A N 1
ATOM 2329 C CA . SER A 1 296 ? -8.962 -10.518 25.063 1.00 83.38 296 SER A CA 1
ATOM 2330 C C . SER A 1 296 ? -8.472 -10.096 23.676 1.00 83.38 296 SER A C 1
ATOM 2332 O O . SER A 1 296 ? -9.249 -9.614 22.860 1.00 83.38 296 SER A O 1
ATOM 2334 N N . TRP A 1 297 ? -7.190 -10.318 23.364 1.00 85.19 297 TRP A N 1
ATOM 2335 C CA . TRP A 1 297 ? -6.662 -10.042 22.026 1.00 85.19 297 TRP A CA 1
ATOM 2336 C C . TRP A 1 297 ? -7.277 -10.963 20.980 1.00 85.19 297 TRP A C 1
ATOM 2338 O O . TRP A 1 297 ? -7.676 -10.495 19.919 1.00 85.19 297 TRP A O 1
ATOM 2348 N N . ARG A 1 298 ? -7.428 -12.252 21.289 1.00 86.25 298 ARG A N 1
ATOM 2349 C CA . ARG A 1 298 ? -8.090 -13.204 20.391 1.00 86.25 298 ARG A CA 1
ATOM 2350 C C . ARG A 1 298 ? -9.511 -12.784 20.041 1.00 86.25 298 ARG A C 1
ATOM 2352 O O . ARG A 1 298 ? -9.846 -12.824 18.865 1.00 86.25 298 ARG A O 1
ATOM 2359 N N . GLN A 1 299 ? -10.287 -12.321 21.019 1.00 86.50 299 GLN A N 1
ATOM 2360 C CA . GLN A 1 299 ? -11.626 -11.778 20.778 1.00 86.50 299 GLN A CA 1
ATOM 2361 C C . GLN A 1 299 ? -11.589 -10.579 19.824 1.00 86.50 299 GLN A C 1
ATOM 2363 O O . GLN A 1 299 ? -12.396 -10.518 18.907 1.00 86.50 299 GLN A O 1
ATOM 2368 N N . ILE A 1 300 ? -10.625 -9.664 19.979 1.00 88.94 300 ILE A N 1
ATOM 2369 C CA . ILE A 1 300 ? -10.471 -8.497 19.092 1.00 88.94 300 ILE A CA 1
ATOM 2370 C C . ILE A 1 300 ? -10.128 -8.930 17.661 1.00 88.94 300 ILE A C 1
ATOM 2372 O O . ILE A 1 300 ? -10.693 -8.400 16.710 1.00 88.94 300 ILE A O 1
ATOM 2376 N N . PHE A 1 301 ? -9.217 -9.889 17.493 1.00 88.81 301 PHE A N 1
ATOM 2377 C CA . PHE A 1 301 ? -8.849 -10.424 16.180 1.00 88.81 301 PHE A CA 1
ATOM 2378 C C . PHE A 1 301 ? -9.996 -11.211 15.526 1.00 88.81 301 PHE A C 1
ATOM 2380 O O . PHE A 1 301 ? -10.226 -11.063 14.328 1.00 88.81 301 PHE A O 1
ATOM 2387 N N . ASP A 1 302 ? -10.718 -12.029 16.296 1.00 87.50 302 ASP A N 1
ATOM 2388 C CA . ASP A 1 302 ? -11.887 -12.768 15.805 1.00 87.50 302 ASP A CA 1
ATOM 2389 C C . ASP A 1 302 ? -12.991 -11.791 15.394 1.00 87.50 302 ASP A C 1
ATOM 2391 O O . ASP A 1 302 ? -13.533 -11.899 14.298 1.00 87.50 302 ASP A O 1
ATOM 2395 N N . PHE A 1 303 ? -13.230 -10.758 16.204 1.00 86.69 303 PHE A N 1
ATOM 2396 C CA . PHE A 1 303 ? -14.141 -9.671 15.872 1.00 86.69 303 PHE A CA 1
ATOM 2397 C C . PHE A 1 303 ? -13.699 -8.918 14.609 1.00 86.69 303 PHE A C 1
ATOM 2399 O O . PHE A 1 303 ? -14.524 -8.647 13.740 1.00 86.69 303 PHE A O 1
ATOM 2406 N N . ALA A 1 304 ? -12.399 -8.636 14.459 1.00 86.38 304 ALA A N 1
ATOM 2407 C CA . ALA A 1 304 ? -11.841 -8.001 13.265 1.00 86.38 304 ALA A CA 1
ATOM 2408 C C . ALA A 1 304 ? -12.083 -8.816 11.986 1.00 86.38 304 ALA A C 1
ATOM 2410 O O . ALA A 1 304 ? -12.421 -8.253 10.946 1.00 86.38 304 ALA A O 1
ATOM 2411 N N . LEU A 1 305 ? -11.931 -10.139 12.059 1.00 86.38 305 LEU A N 1
ATOM 2412 C CA . LEU A 1 305 ? -12.092 -11.040 10.917 1.00 86.38 305 LEU A CA 1
ATOM 2413 C C . LEU A 1 305 ? -13.556 -11.392 10.608 1.00 86.38 305 LEU A C 1
ATOM 2415 O O . LEU A 1 305 ? -13.867 -11.620 9.431 1.00 86.38 305 LEU A O 1
ATOM 2419 N N . ASP A 1 306 ? -14.417 -11.432 11.631 1.00 84.38 306 ASP A N 1
ATOM 2420 C CA . ASP A 1 306 ? -15.851 -11.730 11.530 1.00 84.38 306 ASP A CA 1
ATOM 2421 C C . ASP A 1 306 ? -16.650 -10.488 11.086 1.00 84.38 306 ASP A C 1
ATOM 2423 O O . ASP A 1 306 ? -17.485 -10.578 10.190 1.00 84.38 306 ASP A O 1
ATOM 2427 N N . GLN A 1 307 ? -16.374 -9.310 11.661 1.00 80.00 307 GLN A N 1
ATOM 2428 C CA . GLN A 1 307 ? -17.054 -8.036 11.362 1.00 80.00 307 GLN A CA 1
ATOM 2429 C C . GLN A 1 307 ? -16.230 -7.145 10.420 1.00 80.00 307 GLN A C 1
ATOM 2431 O O . GLN A 1 307 ? -16.150 -5.923 10.576 1.00 80.00 307 GLN A O 1
ATOM 2436 N N . SER A 1 308 ? -15.605 -7.766 9.421 1.00 77.88 308 SER A N 1
ATOM 2437 C CA . SER A 1 308 ? -14.546 -7.143 8.629 1.00 77.88 308 SER A CA 1
ATOM 2438 C C . SER A 1 308 ? -14.989 -5.866 7.903 1.00 77.88 308 SER A C 1
ATOM 2440 O O . SER A 1 308 ? -14.316 -4.844 8.012 1.00 77.88 308 SER A O 1
ATOM 2442 N N . GLN A 1 309 ? -16.167 -5.880 7.268 1.00 76.31 309 GLN A N 1
ATOM 2443 C CA . GLN A 1 309 ? -16.707 -4.734 6.519 1.00 76.31 309 GLN A CA 1
ATOM 2444 C C . GLN A 1 309 ? -17.117 -3.559 7.414 1.00 76.31 309 GLN A C 1
ATOM 2446 O O . GLN A 1 309 ? -17.036 -2.406 6.996 1.00 76.31 309 GLN A O 1
ATOM 2451 N N . LYS A 1 310 ? -17.541 -3.831 8.655 1.00 73.19 310 LYS A N 1
ATOM 2452 C CA . LYS A 1 310 ? -17.907 -2.779 9.613 1.00 73.19 310 LYS A CA 1
ATOM 2453 C C . LYS A 1 310 ? -16.667 -2.039 10.119 1.00 73.19 310 LYS A C 1
ATOM 2455 O O . LYS A 1 310 ? -16.728 -0.843 10.414 1.00 73.19 310 LYS A O 1
ATOM 2460 N N . ILE A 1 311 ? -15.548 -2.745 10.242 1.00 78.56 311 ILE A N 1
ATOM 2461 C CA . ILE A 1 311 ? -14.308 -2.230 10.830 1.00 78.56 311 ILE A CA 1
ATOM 2462 C C . ILE A 1 311 ? -13.457 -1.537 9.772 1.00 78.56 311 ILE A C 1
ATOM 2464 O O . ILE A 1 311 ? -12.965 -0.435 10.011 1.00 78.56 311 ILE A O 1
ATOM 2468 N N . SER A 1 312 ? -13.316 -2.156 8.599 1.00 76.81 312 SER A N 1
ATOM 2469 C CA . SER A 1 312 ? -12.506 -1.644 7.502 1.00 76.81 312 SER A CA 1
ATOM 2470 C C . SER A 1 312 ? -13.159 -1.923 6.154 1.00 76.81 312 SER A C 1
ATOM 2472 O O . SER A 1 312 ? -13.453 -3.068 5.820 1.00 76.81 312 SER A O 1
ATOM 2474 N N . GLY A 1 313 ? -13.279 -0.884 5.323 1.00 73.44 313 GLY A N 1
ATOM 2475 C CA . GLY A 1 313 ? -13.682 -1.044 3.922 1.00 73.44 313 GLY A CA 1
ATOM 2476 C C . GLY A 1 313 ? -12.703 -1.890 3.095 1.00 73.44 313 GLY A C 1
ATOM 2477 O O . GLY A 1 313 ? -13.087 -2.409 2.054 1.00 73.44 313 GLY A O 1
ATOM 2478 N N . TYR A 1 314 ? -11.468 -2.078 3.571 1.00 74.00 314 TYR A N 1
ATOM 2479 C CA . TYR A 1 314 ? -10.447 -2.884 2.899 1.00 74.00 314 TYR A CA 1
ATOM 2480 C C . TYR A 1 314 ? -10.392 -4.339 3.370 1.00 74.00 314 TYR A C 1
ATOM 2482 O O . TYR A 1 314 ? -9.655 -5.135 2.792 1.00 74.00 314 TYR A O 1
ATOM 2490 N N . LEU A 1 315 ? -11.130 -4.713 4.420 1.00 82.19 315 LEU A N 1
ATOM 2491 C CA . LEU A 1 315 ? -11.123 -6.082 4.923 1.00 82.19 315 LEU A CA 1
ATOM 2492 C C . LEU A 1 315 ? -12.386 -6.809 4.455 1.00 82.19 315 LEU A C 1
ATOM 2494 O O . LEU A 1 315 ? -13.465 -6.700 5.042 1.00 82.19 315 LEU A O 1
ATOM 2498 N N . TYR A 1 316 ? -12.253 -7.573 3.374 1.00 80.06 316 TYR A N 1
ATOM 2499 C CA . TYR A 1 316 ? -13.363 -8.348 2.824 1.00 80.06 316 TYR A CA 1
ATOM 2500 C C . TYR A 1 316 ? -13.662 -9.604 3.648 1.00 80.06 316 TYR A C 1
ATOM 2502 O O . TYR A 1 316 ? -12.734 -10.172 4.229 1.00 80.06 316 TYR A O 1
ATOM 2510 N N . PRO A 1 317 ? -14.923 -10.082 3.673 1.00 83.25 317 PRO A N 1
ATOM 2511 C CA . PRO A 1 317 ? -15.272 -11.390 4.225 1.00 83.25 317 PRO A CA 1
ATOM 2512 C C . PRO A 1 317 ? -14.523 -12.519 3.504 1.00 83.25 317 PRO A C 1
ATOM 2514 O O . PRO A 1 317 ? -14.207 -12.390 2.323 1.00 83.25 317 PRO A O 1
ATOM 2517 N N . ALA A 1 318 ? -14.299 -13.653 4.181 1.00 82.69 318 ALA A N 1
ATOM 2518 C CA . ALA A 1 318 ? -13.441 -14.738 3.682 1.00 82.69 318 ALA A CA 1
ATOM 2519 C C . ALA A 1 318 ? -13.778 -15.189 2.252 1.00 82.69 318 ALA A C 1
ATOM 2521 O O . ALA A 1 318 ? -12.878 -15.333 1.430 1.00 82.69 318 ALA A O 1
ATOM 2522 N N . TRP A 1 319 ? -15.065 -15.370 1.952 1.00 85.19 319 TRP A N 1
ATOM 2523 C CA . TRP A 1 319 ? -15.526 -15.769 0.623 1.00 85.19 319 TRP A CA 1
ATOM 2524 C C . TRP A 1 319 ? -15.103 -14.776 -0.468 1.00 85.19 319 TRP A C 1
ATOM 2526 O O . TRP A 1 319 ? -14.503 -15.163 -1.466 1.00 85.19 319 TRP A O 1
ATOM 2536 N N . HIS A 1 320 ? -15.347 -13.484 -0.240 1.00 88.06 320 HIS A N 1
ATOM 2537 C CA . HIS A 1 320 ? -14.985 -12.416 -1.172 1.00 88.06 320 HIS A CA 1
ATOM 2538 C C . HIS A 1 320 ? -13.468 -12.305 -1.345 1.00 88.06 320 HIS A C 1
ATOM 2540 O O . HIS A 1 320 ? -13.000 -12.045 -2.447 1.00 88.06 320 HIS A O 1
ATOM 2546 N N . THR A 1 321 ? -12.691 -12.553 -0.286 1.00 87.94 321 THR A N 1
ATOM 2547 C CA . THR A 1 321 ? -11.227 -12.594 -0.368 1.00 87.94 321 THR A CA 1
ATOM 2548 C C . THR A 1 321 ? -10.735 -13.715 -1.284 1.00 87.94 321 THR A C 1
ATOM 2550 O O . THR A 1 321 ? -9.897 -13.468 -2.147 1.00 87.94 321 THR A O 1
ATOM 2553 N N . TRP A 1 322 ? -11.263 -14.934 -1.137 1.00 88.94 322 TRP A N 1
ATOM 2554 C CA . TRP A 1 322 ? -10.896 -16.058 -2.007 1.00 88.94 322 TRP A CA 1
ATOM 2555 C C . TRP A 1 322 ? -11.346 -15.842 -3.450 1.00 88.94 322 TRP A C 1
ATOM 2557 O O . TRP A 1 322 ? -10.589 -16.130 -4.375 1.00 88.94 322 TRP A O 1
ATOM 2567 N N . PHE A 1 323 ? -12.541 -15.284 -3.646 1.00 92.06 323 PHE A N 1
ATOM 2568 C CA . PHE A 1 323 ? -13.036 -14.922 -4.969 1.00 92.06 323 PHE A CA 1
ATOM 2569 C C . PHE A 1 323 ? -12.141 -13.874 -5.648 1.00 92.06 323 PHE A C 1
ATOM 2571 O O . PHE A 1 323 ? -11.758 -14.052 -6.806 1.00 92.06 323 PHE A O 1
ATOM 2578 N N . LEU A 1 324 ? -11.750 -12.819 -4.923 1.00 88.75 324 LEU A N 1
ATOM 2579 C CA . LEU A 1 324 ? -10.845 -11.782 -5.423 1.00 88.75 324 LEU A CA 1
ATOM 2580 C C . LEU A 1 324 ? -9.477 -12.370 -5.788 1.00 88.75 324 LEU A C 1
ATOM 2582 O O . LEU A 1 324 ? -9.001 -12.153 -6.898 1.00 88.75 324 LEU A O 1
ATOM 2586 N N . LEU A 1 325 ? -8.884 -13.168 -4.894 1.00 91.00 325 LEU A N 1
ATOM 2587 C CA . LEU A 1 325 ? -7.612 -13.848 -5.143 1.00 91.00 325 LEU A CA 1
ATOM 2588 C C . LEU A 1 325 ? -7.686 -14.730 -6.397 1.00 91.00 325 LEU A C 1
ATOM 2590 O O . LEU A 1 325 ? -6.822 -14.640 -7.265 1.00 91.00 325 LEU A O 1
ATOM 2594 N N . SER A 1 326 ? -8.735 -15.546 -6.518 1.00 90.50 326 SER A N 1
ATOM 2595 C CA . SER A 1 326 ? -8.935 -16.423 -7.675 1.00 90.50 326 SER A CA 1
ATOM 2596 C C . SER A 1 326 ? -9.074 -15.627 -8.969 1.00 90.50 326 SER A C 1
ATOM 2598 O O . SER A 1 326 ? -8.507 -16.010 -9.987 1.00 90.50 326 SER A O 1
ATOM 2600 N N . THR A 1 327 ? -9.811 -14.518 -8.932 1.00 90.31 327 THR A N 1
ATOM 2601 C CA . THR A 1 327 ? -10.051 -13.666 -10.101 1.00 90.31 327 THR A CA 1
ATOM 2602 C C . THR A 1 327 ? -8.762 -12.990 -10.564 1.00 90.31 327 THR A C 1
ATOM 2604 O O . THR A 1 327 ? -8.449 -13.012 -11.752 1.00 90.31 327 THR A O 1
ATOM 2607 N N . VAL A 1 328 ? -7.974 -12.455 -9.625 1.00 89.12 328 VAL A N 1
ATOM 2608 C CA . VAL A 1 328 ? -6.666 -11.853 -9.916 1.00 89.12 328 VAL A CA 1
ATOM 2609 C C . VAL A 1 328 ? -5.732 -12.889 -10.539 1.00 89.12 328 VAL A C 1
ATOM 2611 O O . VAL A 1 328 ? -5.155 -12.619 -11.588 1.00 89.12 328 VAL A O 1
ATOM 2614 N N . LEU A 1 329 ? -5.612 -14.084 -9.953 1.00 90.06 329 LEU A N 1
ATOM 2615 C CA . LEU A 1 329 ? -4.752 -15.142 -10.496 1.00 90.06 329 LEU A CA 1
ATOM 2616 C C . LEU A 1 329 ? -5.208 -15.602 -11.887 1.00 90.06 329 LEU A C 1
ATOM 2618 O O . LEU A 1 329 ? -4.377 -15.775 -12.774 1.00 90.06 329 LEU A O 1
ATOM 2622 N N . PHE A 1 330 ? -6.516 -15.758 -12.092 1.00 92.19 330 PHE A N 1
ATOM 2623 C CA . PHE A 1 330 ? -7.087 -16.192 -13.364 1.00 92.19 330 PHE A CA 1
ATOM 2624 C C . PHE A 1 330 ? -6.823 -15.192 -14.494 1.00 92.19 330 PHE A C 1
ATOM 2626 O O . PHE A 1 330 ? -6.295 -15.574 -15.537 1.00 92.19 330 PHE A O 1
ATOM 2633 N N . PHE A 1 331 ? -7.129 -13.906 -14.287 1.00 90.56 331 PHE A N 1
ATOM 2634 C CA . PHE A 1 331 ? -6.886 -12.892 -15.314 1.00 90.56 331 PHE A CA 1
ATOM 2635 C C . PHE A 1 331 ? -5.392 -12.688 -15.577 1.00 90.56 331 PHE A C 1
ATOM 2637 O O . PHE A 1 331 ? -5.004 -12.609 -16.737 1.00 90.56 331 PHE A O 1
ATOM 2644 N N . ASN A 1 332 ? -4.539 -12.690 -14.546 1.00 89.38 332 ASN A N 1
ATOM 2645 C CA . ASN A 1 332 ? -3.086 -12.618 -14.741 1.00 89.38 332 ASN A CA 1
ATOM 2646 C C . ASN A 1 332 ? -2.551 -13.806 -15.551 1.00 89.38 332 ASN A C 1
ATOM 2648 O O . ASN A 1 332 ? -1.741 -13.606 -16.451 1.00 89.38 332 ASN A O 1
ATOM 2652 N N . ALA A 1 333 ? -3.043 -15.023 -15.299 1.00 90.56 333 ALA A N 1
ATOM 2653 C CA . ALA A 1 333 ? -2.655 -16.199 -16.073 1.00 90.56 333 ALA A CA 1
ATOM 2654 C C . ALA A 1 333 ? -3.090 -16.103 -17.546 1.00 90.56 333 ALA A C 1
ATOM 2656 O O . ALA A 1 333 ? -2.308 -16.434 -18.436 1.00 90.56 333 ALA A O 1
ATOM 2657 N N . ILE A 1 334 ? -4.308 -15.614 -17.816 1.00 91.75 334 ILE A N 1
ATOM 2658 C CA . ILE A 1 334 ? -4.788 -15.389 -19.189 1.00 91.75 334 ILE A CA 1
ATOM 2659 C C . ILE A 1 334 ? -3.939 -14.337 -19.899 1.00 91.75 334 ILE A C 1
ATOM 2661 O O . ILE A 1 334 ? -3.547 -14.548 -21.044 1.00 91.75 334 ILE A O 1
ATOM 2665 N N . MET A 1 335 ? -3.653 -13.216 -19.237 1.00 88.19 335 MET A N 1
ATOM 2666 C CA . MET A 1 335 ? -2.882 -12.117 -19.824 1.00 88.19 335 MET A CA 1
ATOM 2667 C C . MET A 1 335 ? -1.450 -12.551 -20.131 1.00 88.19 335 MET A C 1
ATOM 2669 O O . MET A 1 335 ? -0.959 -12.304 -21.228 1.00 88.19 335 MET A O 1
ATOM 2673 N N . TRP A 1 336 ? -0.822 -13.283 -19.211 1.00 89.38 336 TRP A N 1
ATOM 2674 C CA . TRP A 1 336 ? 0.506 -13.848 -19.425 1.00 89.38 336 TRP A CA 1
ATOM 2675 C C . TRP A 1 336 ? 0.528 -14.852 -20.583 1.00 89.38 336 TRP A C 1
ATOM 2677 O O . TRP A 1 336 ? 1.380 -14.764 -21.465 1.00 89.38 336 TRP A O 1
ATOM 2687 N N . GLY A 1 337 ? -0.452 -15.761 -20.640 1.00 89.31 337 GLY A N 1
ATOM 2688 C CA . GLY A 1 337 ? -0.588 -16.694 -21.758 1.00 89.31 337 GLY A CA 1
ATOM 2689 C C . GLY A 1 337 ? -0.824 -15.983 -23.094 1.00 89.31 337 GLY A C 1
ATOM 2690 O O . GLY A 1 337 ? -0.232 -16.355 -24.103 1.00 89.31 337 GLY A O 1
ATOM 2691 N N . GLY A 1 338 ? -1.648 -14.932 -23.103 1.00 87.75 338 GLY A N 1
ATOM 2692 C CA . GLY A 1 338 ? -1.902 -14.103 -24.282 1.00 87.75 338 GLY A CA 1
ATOM 2693 C C . GLY A 1 338 ? -0.648 -13.389 -24.784 1.00 87.75 338 GLY A C 1
ATOM 2694 O O . GLY A 1 338 ? -0.403 -13.384 -25.990 1.00 87.75 338 GLY A O 1
ATOM 2695 N N . PHE A 1 339 ? 0.168 -12.857 -23.871 1.00 85.19 339 PHE A N 1
ATOM 2696 C CA . PHE A 1 339 ? 1.459 -12.256 -24.200 1.00 85.19 339 PHE A CA 1
ATOM 2697 C C . PHE A 1 339 ? 2.404 -13.269 -24.854 1.00 85.19 339 PHE A C 1
ATOM 2699 O O . PHE A 1 339 ? 2.917 -13.007 -25.938 1.00 85.19 339 PHE A O 1
ATOM 2706 N N . GLU A 1 340 ? 2.574 -14.457 -24.265 1.00 85.56 340 GLU A N 1
ATOM 2707 C CA . GLU A 1 340 ? 3.433 -15.497 -24.849 1.00 85.56 340 GLU A CA 1
ATOM 2708 C C . GLU A 1 340 ? 2.944 -15.953 -26.229 1.00 85.56 340 GLU A C 1
ATOM 2710 O O . GLU A 1 340 ? 3.754 -16.192 -27.121 1.00 85.56 340 GLU A O 1
ATOM 2715 N N . VAL A 1 341 ? 1.626 -16.043 -26.437 1.00 87.81 341 VAL A N 1
ATOM 2716 C CA . VAL A 1 341 ? 1.049 -16.394 -27.745 1.00 87.81 341 VAL A CA 1
ATOM 2717 C C . VAL A 1 341 ? 1.293 -15.294 -28.781 1.00 87.81 341 VAL A C 1
ATOM 2719 O O . VAL A 1 341 ? 1.620 -15.605 -29.928 1.00 87.81 341 VAL A O 1
ATOM 2722 N N . ALA A 1 342 ? 1.156 -14.021 -28.401 1.00 83.81 342 ALA A N 1
ATOM 2723 C CA . ALA A 1 342 ? 1.438 -12.888 -29.282 1.00 83.81 342 ALA A CA 1
ATOM 2724 C C . ALA A 1 342 ? 2.932 -12.808 -29.637 1.00 83.81 342 ALA A C 1
ATOM 2726 O O . ALA A 1 342 ? 3.281 -12.631 -30.804 1.00 83.81 342 ALA A O 1
ATOM 2727 N N . ALA A 1 343 ? 3.804 -13.056 -28.659 1.00 80.06 343 ALA A N 1
ATOM 2728 C CA . ALA A 1 343 ? 5.253 -13.017 -28.808 1.00 80.06 343 ALA A CA 1
ATOM 2729 C C . ALA A 1 343 ? 5.820 -14.070 -29.780 1.00 80.06 343 ALA A C 1
ATOM 2731 O O . ALA A 1 343 ? 6.950 -13.937 -30.239 1.00 80.06 343 ALA A O 1
ATOM 2732 N N . ILE A 1 344 ? 5.060 -15.118 -30.127 1.00 79.62 344 ILE A N 1
ATOM 2733 C CA . ILE A 1 344 ? 5.462 -16.107 -31.147 1.00 79.62 344 ILE A CA 1
ATOM 2734 C C . ILE A 1 344 ? 5.468 -15.495 -32.559 1.00 79.62 344 ILE A C 1
ATOM 2736 O O . ILE A 1 344 ? 6.150 -16.011 -33.442 1.00 79.62 344 ILE A O 1
ATOM 2740 N N . ARG A 1 345 ? 4.697 -14.426 -32.793 1.00 72.31 345 ARG A N 1
ATOM 2741 C CA . ARG A 1 345 ? 4.517 -13.815 -34.122 1.00 72.31 345 ARG A CA 1
ATOM 2742 C C . ARG A 1 345 ? 5.328 -12.541 -34.343 1.00 72.31 345 ARG A C 1
ATOM 2744 O O . ARG A 1 345 ? 5.300 -12.024 -35.455 1.00 72.31 345 ARG A O 1
ATOM 2751 N N . ASP A 1 346 ? 5.999 -12.044 -33.314 1.00 75.31 346 ASP A N 1
ATOM 2752 C CA . ASP A 1 346 ? 6.724 -10.779 -33.352 1.00 75.31 346 ASP A CA 1
ATOM 2753 C C . ASP A 1 346 ? 8.239 -11.030 -33.413 1.00 75.31 346 ASP A C 1
ATOM 2755 O O . ASP A 1 346 ? 8.806 -11.669 -32.523 1.00 75.31 346 ASP A O 1
ATOM 2759 N N . GLU A 1 347 ? 8.893 -10.558 -34.479 1.00 65.44 347 GLU A N 1
ATOM 2760 C CA . GLU A 1 347 ? 10.336 -10.732 -34.691 1.00 65.44 347 GLU A CA 1
ATOM 2761 C C . GLU A 1 347 ? 11.176 -9.935 -33.679 1.00 65.44 347 GLU A C 1
ATOM 2763 O O . GLU A 1 347 ? 12.289 -10.348 -33.345 1.00 65.44 347 GLU A O 1
ATOM 2768 N N . GLU A 1 348 ? 10.639 -8.839 -33.134 1.00 62.97 348 GLU A N 1
ATOM 2769 C CA . GLU A 1 348 ? 11.341 -7.989 -32.171 1.00 62.97 348 GLU A CA 1
ATOM 2770 C C . GLU A 1 348 ? 11.357 -8.640 -30.779 1.00 62.97 348 GLU A C 1
ATOM 2772 O O . GLU A 1 348 ? 12.402 -8.723 -30.129 1.00 62.97 348 GLU A O 1
ATOM 2777 N N . ILE A 1 349 ? 10.234 -9.237 -30.368 1.00 61.03 349 ILE A N 1
ATOM 2778 C CA . ILE A 1 349 ? 10.104 -9.961 -29.092 1.00 61.03 349 ILE A CA 1
ATOM 2779 C C . ILE A 1 349 ? 10.795 -11.337 -29.158 1.00 61.03 349 ILE A C 1
ATOM 2781 O O . ILE A 1 349 ? 11.347 -11.813 -28.162 1.00 61.03 349 ILE A O 1
ATOM 2785 N N . ALA A 1 350 ? 10.835 -11.971 -30.335 1.00 60.50 350 ALA A N 1
ATOM 2786 C CA . ALA A 1 350 ? 11.566 -13.220 -30.557 1.00 60.50 350 ALA A CA 1
ATOM 2787 C C . ALA A 1 350 ? 13.098 -13.066 -30.467 1.00 60.50 350 ALA A C 1
ATOM 2789 O O . ALA A 1 350 ? 13.802 -14.070 -30.338 1.00 60.50 350 ALA A O 1
ATOM 2790 N N . SER A 1 351 ? 13.617 -11.831 -30.507 1.00 65.06 351 SER A N 1
ATOM 2791 C CA . SER A 1 351 ? 15.048 -11.548 -30.342 1.00 65.06 351 SER A CA 1
ATOM 2792 C C . SER A 1 351 ? 15.539 -11.707 -28.893 1.00 65.06 351 SER A C 1
ATOM 2794 O O . SER A 1 351 ? 16.735 -11.917 -28.659 1.00 65.06 351 SER A O 1
ATOM 2796 N N . LEU A 1 352 ? 14.633 -11.652 -27.906 1.00 67.94 352 LEU A N 1
ATOM 2797 C CA . LEU A 1 352 ? 14.950 -11.905 -26.502 1.00 67.94 352 LEU A CA 1
ATOM 2798 C C . LEU A 1 352 ? 15.076 -13.407 -26.230 1.00 67.94 352 LEU A C 1
ATOM 2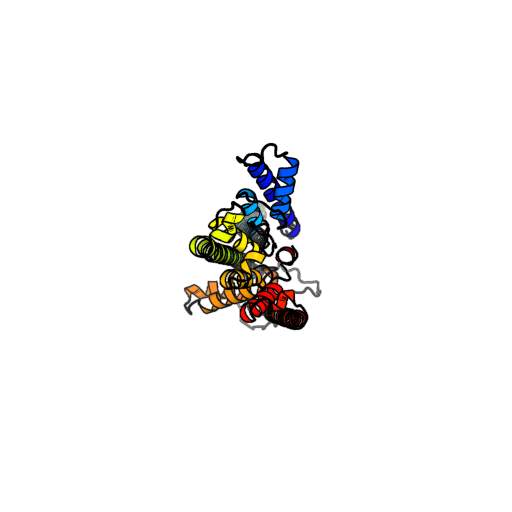800 O O . LEU A 1 352 ? 14.335 -14.232 -26.764 1.00 67.94 352 LEU A O 1
ATOM 2804 N N . SER A 1 353 ? 15.998 -13.779 -25.336 1.00 76.69 353 SER A N 1
ATOM 2805 C CA . SER A 1 353 ? 16.125 -15.183 -24.945 1.00 76.69 353 SER A CA 1
ATOM 2806 C C . SER A 1 353 ? 14.822 -15.676 -24.286 1.00 76.69 353 SER A C 1
ATOM 2808 O O . SER A 1 353 ? 14.178 -14.909 -23.557 1.00 76.69 353 SER A O 1
ATOM 2810 N N . PRO A 1 354 ? 14.437 -16.954 -24.475 1.00 76.50 354 PRO A N 1
ATOM 2811 C CA . PRO A 1 354 ? 13.163 -17.474 -23.974 1.00 76.50 354 PRO A CA 1
ATOM 2812 C C . PRO A 1 354 ? 12.952 -17.256 -22.469 1.00 76.50 354 PRO A C 1
ATOM 2814 O O . PRO A 1 354 ? 11.836 -17.001 -22.031 1.00 76.50 354 PRO A O 1
ATOM 2817 N N . ASN A 1 355 ? 14.027 -17.298 -21.674 1.00 80.50 355 ASN A N 1
ATOM 2818 C CA . ASN A 1 355 ? 13.955 -17.122 -20.222 1.00 80.50 355 ASN A CA 1
ATOM 2819 C C . ASN A 1 355 ? 13.573 -15.690 -19.819 1.00 80.50 355 ASN A C 1
ATOM 2821 O O . ASN A 1 355 ? 12.805 -15.509 -18.877 1.00 80.50 355 ASN A O 1
ATOM 2825 N N . PHE A 1 356 ? 14.095 -14.678 -20.520 1.00 80.94 356 PHE A N 1
ATOM 2826 C CA . PHE A 1 356 ? 13.756 -13.280 -20.240 1.00 80.94 356 PHE A CA 1
ATOM 2827 C C . PHE A 1 356 ? 12.378 -12.924 -20.779 1.00 80.94 356 PHE A C 1
ATOM 2829 O O . PHE A 1 356 ? 11.649 -12.198 -20.117 1.00 80.94 356 PHE A O 1
ATOM 2836 N N . ARG A 1 357 ? 11.982 -13.501 -21.917 1.00 81.25 357 ARG A N 1
ATOM 2837 C CA . ARG A 1 357 ? 10.656 -13.283 -22.500 1.00 81.25 357 ARG A CA 1
ATOM 2838 C C . ARG A 1 357 ? 9.527 -13.743 -21.578 1.00 81.25 357 ARG A C 1
ATOM 2840 O O . ARG A 1 357 ? 8.614 -12.974 -21.310 1.00 81.25 357 ARG A O 1
ATOM 2847 N N . VAL A 1 358 ? 9.651 -14.953 -21.026 1.00 85.56 358 VAL A N 1
ATOM 2848 C CA . VAL A 1 358 ? 8.671 -15.513 -20.079 1.00 85.56 358 VAL A CA 1
ATOM 2849 C C . VAL A 1 358 ? 8.538 -14.647 -18.831 1.00 85.56 358 VAL A C 1
ATOM 2851 O O . VAL A 1 358 ? 7.437 -14.474 -18.301 1.00 85.56 358 VAL A O 1
ATOM 2854 N N . LEU A 1 359 ? 9.656 -14.090 -18.367 1.00 84.25 359 LEU A N 1
ATOM 2855 C CA . LEU A 1 359 ? 9.682 -13.231 -17.196 1.00 84.25 359 LEU A CA 1
ATOM 2856 C C . LEU A 1 359 ? 9.118 -11.835 -17.474 1.00 84.25 359 LEU A C 1
ATOM 2858 O O . LEU A 1 359 ? 8.381 -11.305 -16.645 1.00 84.25 359 LEU A O 1
ATOM 2862 N N . ASP A 1 360 ? 9.438 -11.267 -18.632 1.00 82.00 360 ASP A N 1
ATOM 2863 C CA . ASP A 1 360 ? 8.884 -10.000 -19.089 1.00 82.00 360 ASP A CA 1
ATOM 2864 C C . ASP A 1 360 ? 7.368 -10.120 -19.269 1.00 82.00 360 ASP A C 1
ATOM 2866 O O . ASP A 1 360 ? 6.620 -9.346 -18.685 1.00 82.00 360 ASP A O 1
ATOM 2870 N N . GLY A 1 361 ? 6.888 -11.186 -19.915 1.00 83.44 361 GLY A N 1
ATOM 2871 C CA . GLY A 1 361 ? 5.460 -11.472 -20.038 1.00 83.44 361 GLY A CA 1
ATOM 2872 C C . GLY A 1 361 ? 4.741 -11.610 -18.697 1.00 83.44 361 GLY A C 1
ATOM 2873 O O . GLY A 1 361 ? 3.621 -11.121 -18.537 1.00 83.44 361 GLY A O 1
ATOM 2874 N N . LEU A 1 362 ? 5.386 -12.234 -17.705 1.00 85.81 362 LEU A N 1
ATOM 2875 C CA . LEU A 1 362 ? 4.851 -12.307 -16.346 1.00 85.81 362 LEU A CA 1
ATOM 2876 C C . LEU A 1 362 ? 4.787 -10.912 -15.713 1.00 85.81 362 LEU A C 1
ATOM 2878 O O . LEU A 1 362 ? 3.768 -10.551 -15.126 1.00 85.81 362 LEU A O 1
ATOM 2882 N N . PHE A 1 363 ? 5.851 -10.119 -15.839 1.00 84.44 363 PHE A N 1
ATOM 2883 C CA . PHE A 1 363 ? 5.893 -8.756 -15.321 1.00 84.44 363 PHE A CA 1
ATOM 2884 C C . PHE A 1 363 ? 4.831 -7.863 -15.977 1.00 84.44 363 PHE A C 1
ATOM 2886 O O . PHE A 1 363 ? 4.129 -7.149 -15.266 1.00 84.44 363 PHE A O 1
ATOM 2893 N N . GLN A 1 364 ? 4.641 -7.955 -17.295 1.00 82.31 364 GLN A N 1
ATOM 2894 C CA . GLN A 1 364 ? 3.608 -7.219 -18.023 1.00 82.31 364 GLN A CA 1
ATOM 2895 C C . GLN A 1 364 ? 2.193 -7.625 -17.594 1.00 82.31 364 GLN A C 1
ATOM 2897 O O . GLN A 1 364 ? 1.334 -6.761 -17.416 1.00 82.31 364 GLN A O 1
ATOM 2902 N N . ALA A 1 365 ? 1.952 -8.920 -17.364 1.00 85.00 365 ALA A N 1
ATOM 2903 C CA . ALA A 1 365 ? 0.669 -9.397 -16.858 1.00 85.00 365 ALA A CA 1
ATOM 2904 C C . ALA A 1 365 ? 0.371 -8.833 -15.459 1.00 85.00 365 ALA A C 1
ATOM 2906 O O . ALA A 1 365 ? -0.694 -8.255 -15.240 1.00 85.00 365 ALA A O 1
ATOM 2907 N N . LEU A 1 366 ? 1.342 -8.920 -14.541 1.00 81.69 366 LEU A N 1
ATOM 2908 C CA . LEU A 1 366 ? 1.234 -8.362 -13.187 1.00 81.69 366 LEU A CA 1
ATOM 2909 C C . LEU A 1 366 ? 1.104 -6.832 -13.205 1.00 81.69 366 LEU A C 1
ATOM 2911 O O . LEU A 1 366 ? 0.398 -6.244 -12.383 1.00 81.69 366 LEU A O 1
ATOM 2915 N N . GLY A 1 367 ? 1.775 -6.197 -14.162 1.00 69.88 367 GLY A N 1
ATOM 2916 C CA . GLY A 1 367 ? 1.852 -4.763 -14.372 1.00 69.88 367 GLY A CA 1
ATOM 2917 C C . GLY A 1 367 ? 0.709 -4.173 -15.199 1.00 69.88 367 GLY A C 1
ATOM 2918 O O . GLY A 1 367 ? 0.827 -3.046 -15.672 1.00 69.88 367 GLY A O 1
ATOM 2919 N N . ILE A 1 368 ? -0.421 -4.859 -15.385 1.00 65.69 368 ILE A N 1
ATOM 2920 C CA . ILE A 1 368 ? -1.526 -4.271 -16.161 1.00 65.69 368 ILE A CA 1
ATOM 2921 C C . ILE A 1 368 ? -2.194 -3.089 -15.447 1.00 65.69 368 ILE A C 1
ATOM 2923 O O . ILE A 1 368 ? -2.602 -2.123 -16.089 1.00 65.69 368 ILE A O 1
ATOM 2927 N N . SER A 1 369 ? -2.178 -3.083 -14.112 1.00 51.38 369 SER A N 1
ATOM 2928 C CA . SER A 1 369 ? -2.498 -1.898 -13.298 1.00 51.38 369 SER A CA 1
ATOM 2929 C C . SER A 1 369 ? -1.417 -0.798 -13.381 1.00 51.38 369 SER A C 1
ATOM 2931 O O . SER A 1 369 ? -1.550 0.238 -12.742 1.00 51.38 369 SER A O 1
ATOM 2933 N N . PHE A 1 370 ? -0.342 -1.038 -14.142 1.00 54.81 370 PHE A N 1
ATOM 2934 C CA . PHE A 1 370 ? 0.917 -0.290 -14.256 1.00 54.81 370 PHE A CA 1
ATOM 2935 C C . PHE A 1 370 ? 1.261 0.072 -15.717 1.00 54.81 370 PHE A C 1
ATOM 2937 O O . PHE A 1 370 ? 2.431 0.292 -16.037 1.00 54.81 370 PHE A O 1
ATOM 2944 N N . ARG A 1 371 ? 0.265 0.155 -16.617 1.00 43.16 371 ARG A N 1
ATOM 2945 C CA . ARG A 1 371 ? 0.464 0.352 -18.072 1.00 43.16 371 ARG A CA 1
ATOM 2946 C C . ARG A 1 371 ? 1.446 1.491 -18.431 1.00 43.16 371 ARG A C 1
ATOM 2948 O O . ARG A 1 371 ? 2.162 1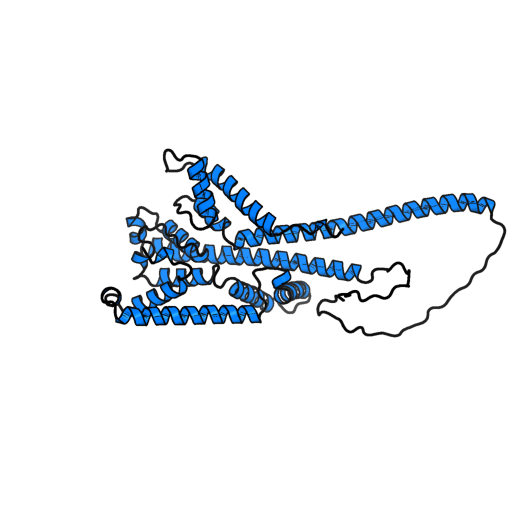.376 -19.419 1.00 43.16 371 ARG A O 1
ATOM 2955 N N . SER A 1 372 ? 1.559 2.533 -17.602 1.00 44.94 372 SER A N 1
ATOM 2956 C CA . SER A 1 372 ? 2.497 3.654 -17.793 1.00 44.94 372 SER A CA 1
ATOM 2957 C C . SER A 1 372 ? 3.992 3.281 -17.840 1.00 44.94 372 SER A C 1
ATOM 2959 O O . SER A 1 372 ? 4.770 4.076 -18.362 1.00 44.94 372 SER A O 1
ATOM 2961 N N . PHE A 1 373 ? 4.416 2.107 -17.345 1.00 47.06 373 PHE A N 1
ATOM 2962 C CA . PHE A 1 373 ? 5.821 1.664 -17.437 1.00 47.06 373 PHE A CA 1
ATOM 2963 C C . PHE A 1 373 ? 6.207 1.054 -18.787 1.00 47.06 373 PHE A C 1
ATOM 2965 O O . PHE A 1 373 ? 7.396 1.027 -19.097 1.00 47.06 373 PHE A O 1
ATOM 2972 N N . ILE A 1 374 ? 5.240 0.499 -19.526 1.00 45.44 374 ILE A N 1
ATOM 2973 C CA . ILE A 1 374 ? 5.505 -0.433 -20.636 1.00 45.44 374 ILE A CA 1
ATOM 2974 C C . ILE A 1 374 ? 5.331 0.239 -22.009 1.00 45.44 374 ILE A C 1
ATOM 2976 O O . ILE A 1 374 ? 5.989 -0.162 -22.958 1.00 45.44 374 ILE A O 1
ATOM 2980 N N . ASP A 1 375 ? 4.510 1.290 -22.117 1.00 33.22 375 ASP A N 1
ATOM 2981 C CA . ASP A 1 375 ? 4.155 1.909 -23.408 1.00 33.22 375 ASP A CA 1
ATOM 2982 C C . ASP A 1 375 ? 4.982 3.176 -23.759 1.00 33.22 375 ASP A C 1
ATOM 2984 O O . ASP A 1 375 ? 4.431 4.137 -24.301 1.00 33.22 375 ASP A O 1
ATOM 2988 N N . LYS A 1 376 ? 6.286 3.226 -23.452 1.00 34.25 376 LYS A N 1
ATOM 2989 C CA . LYS A 1 376 ? 7.162 4.317 -23.926 1.00 34.25 376 LYS A CA 1
ATOM 2990 C C . LYS A 1 376 ? 8.431 3.826 -24.591 1.00 34.25 376 LYS A C 1
ATOM 2992 O O . LYS A 1 376 ? 9.107 2.972 -23.978 1.00 34.25 376 LYS A O 1
#

Foldseek 3Di:
DVPVLPPDLVVVLVVQLVVLLVVLLVCQVPDPDPDPPDDSVNSSVQSSCLLCLRHDDPDPSSVVSVLCSFPLVSQLVSLVVSLVVLVVVLVVVVVVVVVVVVVVVVVVVVVVVVVVVVVVVVPDDDDDDDDDDDDDDDDDDDPADDPLGDRDDDDDDDDDDPDPPPPPCVVSVSVVSVLLSLLSNVLSVLSVCLLVVQLVVQLCQQLVCQQPPPVPQVVVVVHGRSSQSSSLSSSLLRLNQDGPGPLFCVVCLVPLRSLVSSLVSNCCHPLLVLLVSLVVLVVVLVPQDPDPVCVSVNSSSVCCQVVVVVSGVSHDHPVVSVVSVVVLVVQLVVQLVVQVVVLVPDPVSVVDDPVSSSSVSSSCSSCVSNVSRPPD

Radius of gyration: 30.96 Å; chains: 1; bounding box: 78×50×97 Å

pLDDT: mean 76.34, std 19.63, range [24.86, 96.56]

Organism: Penicillium patulum (NCBI:txid5078)

Secondary structure (DSSP, 8-state):
--GGG---HHHHHHHHHHHHHHHHHHHHHHS--S-TT--HHHHHHHHHHHHTT-----SHHHHHHHHHTSHHHHHHHHHHHHHHHHHHHHHHHHHHHHHHHHHHHHHHHHHHHHHHHHHTTT--S---------------PPS---TTS------------------TTHHHHHHHHHHHHHHHHHHHHHHHHHHHHHHHHHHHHHHHHHHHT--HHHHHTT--HHHHHHHHHHHHHHT----SSTTTTGGGTT-HHHHHHHHHHHIIIIITHHHHHHHHHHHHHHHS-SSGGGHHHHHHHHHHHHSHHHH-TT---HHHHHHHHHHHHHHHHHHHHHHHHHHTS-TTGGGS-HHHHHHHHHHHHHGGGGGGGT--